Protein AF-A0A7S0R4G5-F1 (afdb_monomer_lite)

Radius of gyration: 51.02 Å; chains: 1; bounding box: 140×104×156 Å

Organism: NCBI:txid1034604

Sequence (387 aa):
MPRQHQTVKHPFAEDVFAQDERRAWLKAWETKRVERNAVLMERNMSEARWPRVTRPEVGDLLDKAGDLEDAGKLPEALRLYQKALCQEPEHLELRQYIDLLNRRVNAEAAVHKYAARQEELARQLAGEAPAASLQVAGLARDPAYPVRGRQKMGAAASPPPKLYAEELRRQVAEQAAAREAAKAREAELERKEVMYGQVLHAADRYRRQVGGGNDKLAMQRDMQERMEEVKRERMRKWELENAHDPLHVPQGPLLGMGEIDAKRAAADLRHRNAEWHRQQARIAAAAARPWDDVSQAGASYMPQDAASHMRANTPTARSPQARAPSQPPPYSPAAYQPADPFYSQPMPAAYRSSGAGGQPGYGRPGSAGPGYPYQQYSIQASPSQGV

Foldseek 3Di:
DDDDDDDDPDDDPVVVVVVVVVVVVVVVVVVVVVVVVVVVVVVVVVVVPPPPPPLPALVNLQVVLVVCVVVVVLVVSLVSLVVSCVVPVPPVVSVVVSVVSVVVVVVVVVVVVVVVVVVVVVCVVVVVDPVVVVVVVPPDDDPDDDPDDDDDPDPDPDPDVVVVVVVVVVVVVVVVVVVVVVVVVVVVVVVVVVVVVVVVVVVVVVCVVVVVPPCPPVVVVVVVVVVVVVVVVVVVVVVVVCVVPVPDDDPDDPPPPVNVVVVVVVVVVVVVVVVVVVVVVVVVVVVPPPPVVVVPPPDDDDDPDPPDDPDDDDDDDDDDPPPDPDDDDDPDPPDPDPDDDDDDDDDDDDDDDDDDDDDDDDDDDDDDDDDDDDDDPDDDDDDDDDD

Secondary structure (DSSP, 8-state):
-----------S-HHHHHHHHHHHHHHHHHHHHHHHHHHHHHHHHHHHHS----PPPHHHHHHHHHHHHHTT-HHHHHHHHHHHHHH-TT-HHHHHHHHHHHHHHHHHHHHHHHHHHHHHHHHHHTT---HHHHTTS-S---S-------------PPPPHHHHHHHHHHHHHHHHHHHHHHHHHHHHHHHHHHHHHHH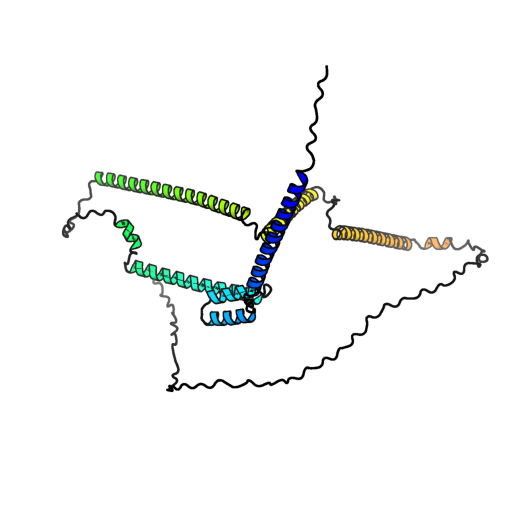HHHHHHHHHHH-TTSTHHHHHHHHHHHHHHHHHHHHHHHHHHHTT-TT-----TTS-HHHHHHHHHHHHHHHHHHHHHHHHHHHHHHHTS-GGGTTSSSSS------SS------------------PPPP------PPPP-----PPPP---------------------PPP-------PPP----

pLDDT: mean 71.93, std 20.63, range [34.81, 97.88]

Structure (mmCIF, N/CA/C/O backbone):
data_AF-A0A7S0R4G5-F1
#
_entry.id   AF-A0A7S0R4G5-F1
#
loop_
_atom_site.group_PDB
_atom_site.id
_atom_site.type_symbol
_atom_site.label_atom_id
_atom_site.label_alt_id
_atom_site.label_comp_id
_atom_site.label_asym_id
_atom_site.label_entity_id
_atom_site.label_seq_id
_atom_site.pdbx_PDB_ins_code
_atom_site.Cartn_x
_atom_site.Cartn_y
_atom_site.Cartn_z
_atom_site.occupancy
_atom_site.B_iso_or_equiv
_atom_site.auth_seq_id
_atom_site.auth_comp_id
_atom_site.auth_asym_id
_atom_site.auth_atom_id
_atom_site.pdbx_PDB_model_num
ATOM 1 N N . MET A 1 1 ? 79.865 54.264 -1.385 1.00 39.59 1 MET A N 1
ATOM 2 C CA . MET A 1 1 ? 80.497 53.035 -0.856 1.00 39.59 1 MET A CA 1
ATOM 3 C C . MET A 1 1 ? 79.451 51.923 -0.816 1.00 39.59 1 MET A C 1
ATOM 5 O O . MET A 1 1 ? 78.695 51.877 0.148 1.00 39.59 1 MET A O 1
ATOM 9 N N . PRO A 1 2 ? 79.307 51.088 -1.861 1.00 45.34 2 PRO A N 1
ATOM 10 C CA . PRO A 1 2 ? 78.358 49.980 -1.823 1.00 45.34 2 PRO A CA 1
ATOM 11 C C . PRO A 1 2 ? 78.961 48.806 -1.037 1.00 45.34 2 PRO A C 1
ATOM 13 O O . PRO A 1 2 ? 80.090 48.388 -1.292 1.00 45.34 2 PRO A O 1
ATOM 16 N N . ARG A 1 3 ? 78.211 48.302 -0.049 1.00 47.62 3 ARG A N 1
ATOM 17 C CA . ARG A 1 3 ? 78.560 47.111 0.737 1.00 47.62 3 ARG A CA 1
ATOM 18 C C . ARG A 1 3 ? 78.377 45.867 -0.129 1.00 47.62 3 ARG A C 1
ATOM 20 O O . ARG A 1 3 ? 77.288 45.613 -0.634 1.00 47.62 3 ARG A O 1
ATOM 27 N N . GLN A 1 4 ? 79.449 45.096 -0.278 1.00 52.34 4 GLN A N 1
ATOM 28 C CA . GLN A 1 4 ? 79.407 43.770 -0.879 1.00 52.34 4 GLN A CA 1
ATOM 29 C C . GLN A 1 4 ? 78.633 42.829 0.052 1.00 52.34 4 GLN A C 1
ATOM 31 O O . GLN A 1 4 ? 79.093 42.511 1.147 1.00 52.34 4 GLN A O 1
ATOM 36 N N . HIS A 1 5 ? 77.452 42.392 -0.378 1.00 48.44 5 HIS A N 1
ATOM 37 C CA . HIS A 1 5 ? 76.757 41.278 0.250 1.00 48.44 5 HIS A CA 1
ATOM 38 C C . HIS A 1 5 ? 77.400 39.978 -0.238 1.00 48.44 5 HIS A C 1
ATOM 40 O O . HIS A 1 5 ? 77.258 39.599 -1.399 1.00 48.44 5 HIS A O 1
ATOM 46 N N . GLN A 1 6 ? 78.138 39.312 0.650 1.00 55.06 6 GLN A N 1
ATOM 47 C CA . GLN A 1 6 ? 78.610 37.950 0.427 1.00 55.06 6 GLN A CA 1
ATOM 48 C C . GLN A 1 6 ? 77.402 37.009 0.428 1.00 55.06 6 GLN A C 1
ATOM 50 O O . GLN A 1 6 ? 76.811 36.726 1.468 1.00 55.06 6 GLN A O 1
ATOM 55 N N . THR A 1 7 ? 77.025 36.524 -0.751 1.00 56.75 7 THR A N 1
ATOM 56 C CA . THR A 1 7 ? 76.121 35.383 -0.899 1.00 56.75 7 THR A CA 1
ATOM 57 C C . THR A 1 7 ? 76.861 34.122 -0.465 1.00 56.75 7 THR A C 1
ATOM 59 O O . THR A 1 7 ? 77.684 33.588 -1.213 1.00 56.75 7 THR A O 1
ATOM 62 N N . VAL A 1 8 ? 76.582 33.656 0.751 1.00 55.88 8 VAL A N 1
ATOM 63 C CA . VAL A 1 8 ? 77.004 32.337 1.228 1.00 55.88 8 VAL A CA 1
ATOM 64 C C . VAL A 1 8 ? 76.245 31.295 0.407 1.00 55.88 8 VAL A C 1
ATOM 66 O O . VAL A 1 8 ? 75.043 31.104 0.571 1.00 55.88 8 VAL A O 1
ATOM 69 N N . LYS A 1 9 ? 76.940 30.652 -0.536 1.00 53.34 9 LYS A N 1
ATOM 70 C CA . LYS A 1 9 ? 76.429 29.476 -1.244 1.00 53.34 9 LYS A CA 1
ATOM 71 C C . LYS A 1 9 ? 76.410 28.314 -0.253 1.00 53.34 9 LYS A C 1
ATOM 73 O O . LYS A 1 9 ? 77.452 27.714 -0.004 1.00 53.34 9 LYS A O 1
ATOM 78 N N . HIS A 1 10 ? 75.247 28.006 0.311 1.00 51.56 10 HIS A N 1
ATOM 79 C CA . HIS A 1 10 ? 75.047 26.730 0.990 1.00 51.56 10 HIS A CA 1
ATOM 80 C C . HIS A 1 10 ? 75.071 25.604 -0.062 1.00 51.56 10 HIS A C 1
ATOM 82 O O . HIS A 1 10 ? 74.321 25.671 -1.039 1.00 51.56 10 HIS A O 1
ATOM 88 N N . PRO A 1 11 ? 75.959 24.605 0.062 1.00 57.78 11 PRO A N 1
ATOM 89 C CA . PRO A 1 11 ? 76.070 23.535 -0.918 1.00 57.78 11 PRO A CA 1
ATOM 90 C C . PRO A 1 11 ? 74.996 22.470 -0.661 1.00 57.78 11 PRO A C 1
ATOM 92 O O . PRO A 1 11 ? 75.014 21.847 0.390 1.00 57.78 11 PRO A O 1
ATOM 95 N N . PHE A 1 12 ? 74.077 22.287 -1.618 1.00 53.47 12 PHE A N 1
ATOM 96 C CA . PHE A 1 12 ? 73.524 21.028 -2.171 1.00 53.47 12 PHE A CA 1
ATOM 97 C C . PHE A 1 12 ? 73.224 19.786 -1.286 1.00 53.47 12 PHE A C 1
ATOM 99 O O . PHE A 1 12 ? 72.906 18.731 -1.832 1.00 53.47 12 PHE A O 1
ATOM 106 N N . ALA A 1 13 ? 73.276 19.856 0.042 1.00 53.50 13 ALA A N 1
ATOM 107 C CA . ALA A 1 13 ? 73.080 18.704 0.927 1.00 53.50 13 ALA A CA 1
ATOM 108 C C . ALA A 1 13 ? 71.609 18.466 1.326 1.00 53.50 13 ALA A C 1
ATOM 110 O O . ALA A 1 13 ? 71.282 17.393 1.826 1.00 53.50 13 ALA A O 1
ATOM 111 N N . GLU A 1 14 ? 70.712 19.425 1.078 1.00 53.66 14 GLU A N 1
ATOM 112 C CA . GLU A 1 14 ? 69.297 19.327 1.474 1.00 53.66 14 GLU A CA 1
ATOM 113 C C . GLU A 1 14 ? 68.430 18.515 0.487 1.00 53.66 14 GLU A C 1
ATOM 115 O O . GLU A 1 14 ? 67.376 18.014 0.868 1.00 53.66 14 GLU A O 1
ATOM 120 N N . ASP A 1 15 ? 68.889 18.278 -0.749 1.00 59.28 15 ASP A N 1
ATOM 121 C CA . ASP A 1 15 ? 68.083 17.592 -1.776 1.00 59.28 15 ASP A CA 1
ATOM 122 C C . ASP A 1 15 ? 68.139 16.053 -1.711 1.00 59.28 15 ASP A C 1
ATOM 124 O O . ASP A 1 15 ? 67.212 15.377 -2.159 1.00 59.28 15 ASP A O 1
ATOM 128 N N . VAL A 1 16 ? 69.202 15.462 -1.153 1.00 60.00 16 VAL A N 1
ATOM 129 C CA . VAL A 1 16 ? 69.342 13.991 -1.097 1.00 60.00 16 VAL A CA 1
ATOM 130 C C . VAL A 1 16 ? 68.495 13.399 0.034 1.00 60.00 16 VAL A C 1
ATOM 132 O O . VAL A 1 16 ? 67.810 12.398 -0.178 1.00 60.00 16 VAL A O 1
ATOM 135 N N . PHE A 1 17 ? 68.444 14.063 1.194 1.00 56.88 17 PHE A N 1
ATOM 136 C CA . PHE A 1 17 ? 67.560 13.671 2.301 1.00 56.88 17 PHE A CA 1
ATOM 137 C C . PHE A 1 17 ? 66.079 13.755 1.895 1.00 56.88 17 PHE A C 1
ATOM 139 O O . PHE A 1 17 ? 65.303 12.839 2.170 1.00 56.88 17 PHE A O 1
ATOM 146 N N . ALA A 1 18 ? 65.711 14.779 1.117 1.00 73.62 18 ALA A N 1
ATOM 147 C CA . ALA A 1 18 ? 64.369 14.918 0.560 1.00 73.62 18 ALA A CA 1
ATOM 148 C C . ALA A 1 18 ? 64.003 13.795 -0.437 1.00 73.62 18 ALA A C 1
ATOM 150 O O . ALA A 1 18 ? 62.832 13.421 -0.556 1.00 73.62 18 ALA A O 1
ATOM 151 N N . GLN A 1 19 ? 64.978 13.213 -1.150 1.00 77.69 19 GLN A N 1
ATOM 152 C CA . GLN A 1 19 ? 64.726 12.094 -2.066 1.00 77.69 19 GLN A CA 1
ATOM 153 C C . GLN A 1 19 ? 64.473 10.773 -1.338 1.00 77.69 19 GLN A C 1
ATOM 155 O O . GLN A 1 19 ? 63.575 10.025 -1.744 1.00 77.69 19 GLN A O 1
ATOM 160 N N . ASP A 1 20 ? 65.217 10.483 -0.273 1.00 85.38 20 ASP A N 1
ATOM 161 C CA . ASP A 1 20 ? 65.033 9.245 0.488 1.00 85.38 20 ASP A CA 1
ATOM 162 C C . ASP A 1 20 ? 63.732 9.267 1.300 1.00 85.38 20 ASP A C 1
ATOM 164 O O . ASP A 1 20 ? 62.991 8.278 1.293 1.00 85.38 20 ASP A O 1
ATOM 168 N N . GLU A 1 21 ? 63.363 10.415 1.871 1.00 84.81 21 GLU A N 1
ATOM 169 C CA . GLU A 1 21 ? 62.054 10.606 2.508 1.00 84.81 21 GLU A CA 1
ATOM 170 C C . GLU A 1 21 ? 60.902 10.457 1.505 1.00 84.81 21 GLU A C 1
ATOM 172 O O . GLU A 1 21 ? 59.911 9.773 1.780 1.00 84.81 21 GLU A O 1
ATOM 177 N N . ARG A 1 22 ? 61.048 11.001 0.289 1.00 80.25 22 ARG A N 1
ATOM 178 C CA . ARG A 1 22 ? 60.052 10.836 -0.781 1.00 80.25 22 ARG A CA 1
ATOM 179 C C . ARG A 1 22 ? 59.913 9.378 -1.222 1.00 80.25 22 ARG A C 1
ATOM 181 O O . ARG A 1 22 ? 58.795 8.917 -1.465 1.00 80.25 22 ARG A O 1
ATOM 188 N N . ARG A 1 23 ? 61.018 8.632 -1.314 1.00 89.50 23 ARG A N 1
ATOM 189 C CA . ARG A 1 23 ? 61.003 7.190 -1.626 1.00 89.50 23 ARG A CA 1
ATOM 190 C C . ARG A 1 23 ? 60.350 6.379 -0.510 1.00 89.50 23 ARG A C 1
ATOM 192 O O . ARG A 1 23 ? 59.563 5.480 -0.807 1.00 89.50 23 ARG A O 1
ATOM 199 N N . ALA A 1 24 ? 60.641 6.701 0.749 1.00 90.69 24 ALA A N 1
ATOM 200 C CA . ALA A 1 24 ? 60.011 6.065 1.902 1.00 90.69 24 ALA A CA 1
ATOM 201 C C . ALA A 1 24 ? 58.497 6.325 1.924 1.00 90.69 24 ALA A C 1
ATOM 203 O O . ALA A 1 24 ? 57.710 5.394 2.107 1.00 90.69 24 ALA A O 1
ATOM 204 N N . TRP A 1 25 ? 58.083 7.562 1.640 1.00 88.88 25 TRP A N 1
ATOM 205 C CA . TRP A 1 25 ? 56.675 7.938 1.548 1.00 88.88 25 TRP A CA 1
ATOM 206 C C . TRP A 1 25 ? 55.940 7.199 0.421 1.00 88.88 25 TRP A C 1
ATOM 208 O O . TRP A 1 25 ? 54.861 6.653 0.653 1.00 88.88 25 TRP A O 1
ATOM 218 N N . LEU A 1 26 ? 56.534 7.110 -0.777 1.00 89.75 26 LEU A N 1
ATOM 219 C CA . LEU A 1 26 ? 55.944 6.379 -1.907 1.00 89.75 26 LEU A CA 1
ATOM 220 C C . LEU A 1 26 ? 55.773 4.887 -1.600 1.00 89.75 26 LEU A C 1
ATOM 222 O O . LEU A 1 26 ? 54.699 4.341 -1.848 1.00 89.75 26 LEU A O 1
ATOM 226 N N . LYS A 1 27 ? 56.781 4.249 -0.991 1.00 95.81 27 LYS A N 1
ATOM 227 C CA . LYS A 1 27 ? 56.676 2.850 -0.551 1.00 95.81 27 LYS A CA 1
ATOM 228 C C . LYS A 1 27 ? 55.558 2.665 0.472 1.00 95.81 27 LYS A C 1
ATOM 230 O O . LYS A 1 27 ? 54.732 1.774 0.313 1.00 95.81 27 LYS A O 1
ATOM 235 N N . ALA A 1 28 ? 55.483 3.526 1.488 1.00 90.38 28 ALA A N 1
ATOM 236 C CA . ALA A 1 28 ? 54.430 3.454 2.501 1.00 90.38 28 ALA A CA 1
ATOM 237 C C . ALA A 1 28 ? 53.025 3.650 1.899 1.00 90.38 28 ALA A C 1
ATOM 239 O O . ALA A 1 28 ? 52.066 2.996 2.316 1.00 90.38 28 ALA A O 1
ATOM 240 N N . TRP A 1 29 ? 52.897 4.533 0.907 1.00 92.00 29 TRP A N 1
ATOM 241 C CA . TRP A 1 29 ? 51.646 4.749 0.189 1.00 92.00 29 TRP A CA 1
ATOM 242 C C . TRP A 1 29 ? 51.247 3.539 -0.667 1.00 92.00 29 TRP A C 1
ATOM 244 O O . TRP A 1 29 ? 50.086 3.125 -0.629 1.00 92.00 29 TRP A O 1
ATOM 254 N N . GLU A 1 30 ? 52.191 2.931 -1.390 1.00 94.00 30 GLU A N 1
ATOM 255 C CA . GLU A 1 30 ? 51.942 1.715 -2.173 1.00 94.00 30 GLU A CA 1
ATOM 256 C C . GLU A 1 30 ? 51.531 0.539 -1.288 1.00 94.00 30 GLU A C 1
ATOM 258 O O . GLU A 1 30 ? 50.543 -0.126 -1.608 1.00 94.00 30 GLU A O 1
ATOM 263 N N . THR A 1 31 ? 52.197 0.335 -0.147 1.00 95.19 31 THR A N 1
ATOM 264 C CA . THR A 1 31 ? 51.823 -0.703 0.825 1.00 95.19 31 THR A CA 1
ATOM 265 C C . THR A 1 31 ? 50.387 -0.510 1.307 1.00 95.19 31 THR A C 1
ATOM 267 O O . THR A 1 31 ? 49.572 -1.422 1.174 1.00 95.19 31 THR A O 1
ATOM 270 N N . LYS A 1 32 ? 50.019 0.705 1.742 1.00 92.12 32 LYS A N 1
ATOM 271 C CA . LYS A 1 32 ? 48.637 1.015 2.156 1.00 92.12 32 LYS A CA 1
ATOM 272 C C . LYS A 1 32 ? 47.622 0.805 1.032 1.00 92.12 32 LYS A C 1
ATOM 274 O O . LYS A 1 32 ? 46.501 0.358 1.275 1.00 92.12 32 LYS A O 1
ATOM 279 N N . ARG A 1 33 ? 47.984 1.137 -0.212 1.00 94.81 33 ARG A N 1
ATOM 280 C CA . ARG A 1 33 ? 47.117 0.924 -1.379 1.00 94.81 33 ARG A CA 1
ATOM 281 C C . ARG A 1 33 ? 46.880 -0.567 -1.628 1.00 94.81 33 ARG A C 1
ATOM 283 O O . ARG A 1 33 ? 45.746 -0.948 -1.912 1.00 94.81 33 ARG A O 1
ATOM 290 N N . VAL A 1 34 ? 47.926 -1.388 -1.527 1.00 95.06 34 VAL A N 1
ATOM 291 C CA . VAL A 1 34 ? 47.848 -2.847 -1.696 1.00 95.06 34 VAL A CA 1
ATOM 292 C C . VAL A 1 34 ? 47.047 -3.485 -0.563 1.00 95.06 34 VAL A C 1
ATOM 294 O O . VAL A 1 34 ? 46.144 -4.261 -0.853 1.00 95.06 34 VAL A O 1
ATOM 297 N N . GLU A 1 35 ? 47.285 -3.102 0.692 1.00 93.81 35 GLU A N 1
ATOM 298 C CA . GLU A 1 35 ? 46.510 -3.574 1.850 1.00 93.81 35 GLU A CA 1
ATOM 299 C C . GLU A 1 35 ? 45.020 -3.257 1.701 1.00 93.81 35 GLU A C 1
ATOM 301 O O . GLU A 1 35 ? 44.171 -4.133 1.855 1.00 93.81 35 GLU A O 1
ATOM 306 N N . ARG A 1 36 ? 44.682 -2.023 1.306 1.00 91.31 36 ARG A N 1
ATOM 307 C CA . ARG A 1 36 ? 43.288 -1.639 1.046 1.00 91.31 36 ARG A CA 1
ATOM 308 C C . ARG A 1 36 ? 42.658 -2.488 -0.060 1.00 91.31 36 ARG A C 1
ATOM 310 O O . ARG A 1 36 ? 41.501 -2.882 0.057 1.00 91.31 36 ARG A O 1
ATOM 317 N N . ASN A 1 37 ? 43.402 -2.769 -1.129 1.00 93.19 37 ASN A N 1
ATOM 318 C CA . ASN A 1 37 ? 42.919 -3.626 -2.210 1.00 93.19 37 ASN A CA 1
ATOM 319 C C . ASN A 1 37 ? 42.763 -5.087 -1.761 1.00 93.19 37 ASN A C 1
ATOM 321 O O . ASN A 1 37 ? 41.805 -5.735 -2.173 1.00 93.19 37 ASN A O 1
ATOM 325 N N . ALA A 1 38 ? 43.651 -5.588 -0.899 1.00 94.88 38 ALA A N 1
ATOM 326 C CA . ALA A 1 38 ? 43.558 -6.930 -0.331 1.00 94.88 38 ALA A CA 1
ATOM 327 C C . ALA A 1 38 ? 42.304 -7.081 0.543 1.00 94.88 38 ALA A C 1
ATOM 329 O O . ALA A 1 38 ? 41.547 -8.028 0.350 1.00 94.88 38 ALA A O 1
ATOM 330 N N . VAL A 1 39 ? 42.013 -6.098 1.403 1.00 93.56 39 VAL A N 1
ATOM 331 C CA . VAL A 1 39 ? 40.780 -6.068 2.214 1.00 93.56 39 VAL A CA 1
ATOM 332 C C . VAL A 1 39 ? 39.530 -6.033 1.329 1.00 93.56 39 VAL A C 1
ATOM 334 O O . VAL A 1 39 ? 38.551 -6.725 1.604 1.00 93.56 39 VAL A O 1
ATOM 337 N N . LEU A 1 40 ? 39.549 -5.263 0.237 1.00 90.25 40 LEU A N 1
ATOM 338 C CA . LEU A 1 40 ? 38.443 -5.247 -0.727 1.00 90.25 40 LEU A CA 1
ATOM 339 C C . LEU A 1 40 ? 38.277 -6.592 -1.443 1.00 90.25 40 LEU A C 1
ATOM 341 O O . LEU A 1 40 ? 37.149 -7.037 -1.638 1.00 90.25 40 LEU A O 1
ATOM 345 N N . MET A 1 41 ? 39.371 -7.257 -1.816 1.00 88.44 41 MET A N 1
ATOM 346 C CA . MET A 1 41 ? 39.308 -8.594 -2.411 1.00 88.44 41 MET A CA 1
ATOM 347 C C . MET A 1 41 ? 38.793 -9.635 -1.419 1.00 88.44 41 MET A C 1
ATOM 349 O O . MET A 1 41 ? 37.945 -10.438 -1.790 1.00 88.44 41 MET A O 1
ATOM 353 N N . GLU A 1 42 ? 39.239 -9.609 -0.165 1.00 89.75 42 GLU A N 1
ATOM 354 C CA . GLU A 1 42 ? 38.751 -10.512 0.880 1.00 89.75 42 GLU A CA 1
ATOM 355 C C . GLU A 1 42 ? 37.261 -10.290 1.162 1.00 89.75 42 GLU A C 1
ATOM 357 O O . GLU A 1 42 ? 36.490 -11.248 1.258 1.00 89.75 42 GLU A O 1
ATOM 362 N N . ARG A 1 43 ? 36.815 -9.030 1.190 1.00 85.50 43 ARG A N 1
ATOM 363 C CA . ARG A 1 43 ? 35.391 -8.689 1.258 1.00 85.50 43 ARG A CA 1
ATOM 364 C C . ARG A 1 43 ? 34.618 -9.217 0.048 1.00 85.50 43 ARG A C 1
ATOM 366 O O . ARG A 1 43 ? 33.586 -9.847 0.225 1.00 85.50 43 ARG A O 1
ATOM 373 N N . ASN A 1 44 ? 35.127 -9.039 -1.167 1.00 79.75 44 ASN A N 1
ATOM 374 C CA . ASN A 1 44 ? 34.465 -9.548 -2.371 1.00 79.75 44 ASN A CA 1
ATOM 375 C C . ASN A 1 44 ? 34.422 -11.084 -2.402 1.00 79.75 44 ASN A C 1
ATOM 377 O O . ASN A 1 44 ? 33.425 -11.666 -2.819 1.00 79.75 44 ASN A O 1
ATOM 381 N N . MET A 1 45 ? 35.483 -11.757 -1.948 1.00 79.50 45 MET A N 1
ATOM 382 C CA . MET A 1 45 ? 35.532 -13.218 -1.873 1.00 79.50 45 MET A CA 1
ATOM 383 C C . MET A 1 45 ? 34.626 -13.762 -0.768 1.00 79.50 45 MET A C 1
ATOM 385 O O . MET A 1 45 ? 33.979 -14.785 -0.969 1.00 79.50 45 MET A O 1
ATOM 389 N N . SER A 1 46 ? 34.536 -13.082 0.376 1.00 80.44 46 SER A N 1
ATOM 390 C CA . SER A 1 46 ? 33.588 -13.440 1.437 1.00 80.44 46 SER A CA 1
ATOM 391 C C . SER A 1 46 ? 32.142 -13.164 1.022 1.00 80.44 46 SER A C 1
ATOM 393 O O . SER A 1 46 ? 31.294 -14.016 1.266 1.00 80.44 46 SER A O 1
ATOM 395 N N . GLU A 1 47 ? 31.866 -12.067 0.307 1.00 71.31 47 GLU A N 1
ATOM 396 C CA . GLU A 1 47 ? 30.568 -11.783 -0.325 1.00 71.31 47 GLU A CA 1
ATOM 397 C C . GLU A 1 47 ? 30.206 -12.845 -1.386 1.00 71.31 47 GLU A C 1
ATOM 399 O O . GLU A 1 47 ? 29.063 -13.297 -1.445 1.00 71.31 47 GLU A O 1
ATOM 404 N N . ALA A 1 48 ? 31.183 -13.339 -2.152 1.00 69.31 48 ALA A N 1
ATOM 405 C CA . ALA A 1 48 ? 30.999 -14.442 -3.101 1.00 69.31 48 ALA A CA 1
ATOM 406 C C . ALA A 1 48 ? 30.840 -15.823 -2.434 1.00 69.31 48 ALA A C 1
ATOM 408 O O . ALA A 1 48 ? 30.313 -16.743 -3.061 1.00 69.31 48 ALA A O 1
ATOM 409 N N . ARG A 1 49 ? 31.298 -15.976 -1.182 1.00 70.00 49 ARG A N 1
ATOM 410 C CA . ARG A 1 49 ? 31.188 -17.208 -0.382 1.00 70.00 49 ARG A CA 1
ATOM 411 C C . ARG A 1 49 ? 29.832 -17.351 0.304 1.00 70.00 49 ARG A C 1
ATOM 413 O O . ARG A 1 49 ? 29.517 -18.448 0.765 1.00 70.00 49 ARG A O 1
ATOM 420 N N . TRP A 1 50 ? 29.014 -16.297 0.360 1.00 55.19 50 TRP A N 1
ATOM 421 C CA . TRP A 1 50 ? 27.611 -16.493 0.705 1.00 55.19 50 TRP A CA 1
ATOM 422 C C . TRP A 1 50 ? 27.035 -17.435 -0.345 1.00 55.19 50 TRP A C 1
ATOM 424 O O . TRP A 1 50 ? 27.196 -17.149 -1.537 1.00 55.19 50 TRP A O 1
ATOM 434 N N . PRO A 1 51 ? 26.419 -18.566 0.058 1.00 58.97 51 PRO A N 1
ATOM 435 C CA . PRO A 1 51 ? 25.710 -19.398 -0.897 1.00 58.97 51 PRO A CA 1
ATOM 436 C C . PRO A 1 51 ? 24.810 -18.434 -1.642 1.00 58.97 51 PRO A C 1
ATOM 438 O O . PRO A 1 51 ? 24.059 -17.699 -0.994 1.00 58.97 51 PRO A O 1
ATOM 441 N N . ARG A 1 52 ? 24.987 -18.328 -2.967 1.00 57.91 52 ARG A N 1
ATOM 442 C CA . ARG A 1 52 ? 24.101 -17.511 -3.790 1.00 57.91 52 ARG A CA 1
ATOM 443 C C . ARG A 1 52 ? 22.729 -18.006 -3.409 1.00 57.91 52 ARG A C 1
ATOM 445 O O . ARG A 1 52 ? 22.417 -19.150 -3.719 1.00 57.91 52 ARG A O 1
ATOM 452 N N . VAL A 1 53 ? 22.004 -17.211 -2.626 1.00 59.97 53 VAL A N 1
ATOM 453 C CA . VAL A 1 53 ? 20.660 -17.550 -2.198 1.00 59.97 53 VAL A CA 1
ATOM 454 C C . VAL A 1 53 ? 19.945 -17.658 -3.521 1.00 59.97 53 VAL A C 1
ATOM 456 O O . VAL A 1 53 ? 19.729 -16.637 -4.182 1.00 59.97 53 VAL A O 1
ATOM 459 N N . THR A 1 54 ? 19.760 -18.893 -3.986 1.00 66.81 54 THR A N 1
ATOM 460 C CA . THR A 1 54 ? 19.073 -19.167 -5.229 1.00 66.81 54 THR A CA 1
ATOM 461 C C . THR A 1 54 ? 17.730 -18.535 -4.993 1.00 66.81 54 THR A C 1
ATOM 463 O O . THR A 1 54 ? 17.020 -18.886 -4.047 1.00 66.81 54 THR A O 1
ATOM 466 N N . ARG A 1 55 ? 17.475 -17.446 -5.725 1.00 70.19 55 ARG A N 1
ATOM 467 C CA . ARG A 1 55 ? 16.184 -16.789 -5.628 1.00 70.19 55 ARG A CA 1
ATOM 468 C C . ARG A 1 55 ? 15.190 -17.901 -5.938 1.00 70.19 55 ARG A C 1
ATOM 470 O O . ARG A 1 55 ? 15.376 -18.533 -6.977 1.00 70.19 55 ARG A O 1
ATOM 477 N N . PRO A 1 56 ? 14.260 -18.211 -5.018 1.00 79.75 56 PRO A N 1
ATOM 478 C CA . PRO A 1 56 ? 13.276 -19.243 -5.287 1.00 79.75 56 PRO A CA 1
ATOM 479 C C . PRO A 1 56 ? 12.617 -18.881 -6.609 1.00 79.75 56 PRO A C 1
ATOM 481 O O . PRO A 1 56 ? 12.308 -17.697 -6.826 1.00 79.75 56 PRO A O 1
ATOM 484 N N . GLU A 1 57 ? 12.510 -19.871 -7.489 1.00 89.94 57 GLU A N 1
ATOM 485 C CA . GLU A 1 57 ? 11.896 -19.659 -8.789 1.00 89.94 57 GLU A CA 1
ATOM 486 C C . GLU A 1 57 ? 10.447 -19.215 -8.587 1.00 89.94 57 GLU A C 1
ATOM 488 O O . GLU A 1 57 ? 9.842 -19.434 -7.531 1.00 89.94 57 GLU A O 1
ATOM 493 N N . VAL A 1 58 ? 9.884 -18.548 -9.590 1.00 90.94 58 VAL A N 1
ATOM 494 C CA . VAL A 1 58 ? 8.503 -18.062 -9.516 1.00 90.94 58 VAL A CA 1
ATOM 495 C C . VAL A 1 58 ? 7.542 -19.217 -9.229 1.00 90.94 58 VAL A C 1
ATOM 497 O O . VAL A 1 58 ? 6.676 -19.062 -8.373 1.00 90.94 58 VAL A O 1
ATOM 500 N N . GLY A 1 59 ? 7.769 -20.392 -9.829 1.00 91.88 59 GLY A N 1
ATOM 501 C CA . GLY A 1 59 ? 7.016 -21.617 -9.535 1.00 91.88 59 GLY A CA 1
ATOM 502 C C . GLY A 1 59 ? 7.025 -21.985 -8.047 1.00 91.88 59 GLY A C 1
ATOM 503 O O . GLY A 1 59 ? 5.965 -22.057 -7.434 1.00 91.88 59 GLY A O 1
ATOM 504 N N . ASP A 1 60 ? 8.207 -22.074 -7.424 1.00 93.56 60 ASP A N 1
ATOM 505 C CA . ASP A 1 60 ? 8.340 -22.387 -5.990 1.00 93.56 60 ASP A CA 1
ATOM 506 C C . ASP A 1 60 ? 7.606 -21.384 -5.085 1.00 93.56 60 ASP A C 1
ATOM 508 O O . ASP A 1 60 ? 7.179 -21.719 -3.975 1.00 93.56 60 ASP A O 1
ATOM 512 N N . LEU A 1 61 ? 7.541 -20.115 -5.503 1.00 94.25 61 LEU A N 1
ATOM 513 C CA . LEU A 1 61 ? 6.832 -19.069 -4.768 1.00 94.25 61 LEU A CA 1
ATOM 514 C C . LEU A 1 61 ? 5.318 -19.211 -4.901 1.00 94.25 61 LEU A C 1
ATOM 516 O O . LEU A 1 61 ? 4.623 -18.981 -3.911 1.00 94.25 61 LEU A O 1
ATOM 520 N N . LEU A 1 62 ? 4.829 -19.562 -6.091 1.00 95.44 62 LEU A N 1
ATOM 521 C CA . LEU A 1 62 ? 3.407 -19.759 -6.361 1.00 95.44 62 LEU A CA 1
ATOM 522 C C . LEU A 1 62 ? 2.878 -21.012 -5.658 1.00 95.44 62 LEU A C 1
ATOM 524 O O . LEU A 1 62 ? 1.857 -20.915 -4.982 1.00 95.44 62 LEU A O 1
ATOM 528 N N . ASP A 1 63 ? 3.609 -22.128 -5.707 1.00 96.50 63 ASP A N 1
ATOM 529 C CA . ASP A 1 63 ? 3.216 -23.374 -5.034 1.00 96.50 63 ASP A CA 1
ATOM 530 C C . ASP A 1 63 ? 3.082 -23.163 -3.518 1.00 96.50 63 ASP A C 1
ATOM 532 O O . ASP A 1 63 ? 2.047 -23.448 -2.917 1.00 96.50 63 ASP A O 1
ATOM 536 N N . LYS A 1 64 ? 4.087 -22.528 -2.898 1.00 96.62 64 LYS A N 1
ATOM 537 C CA . LYS A 1 64 ? 4.044 -22.190 -1.464 1.00 96.62 64 LYS A CA 1
ATOM 538 C C . LYS A 1 64 ? 2.949 -21.185 -1.122 1.00 96.62 64 LYS A C 1
ATOM 540 O O . LYS A 1 64 ? 2.448 -21.188 0.001 1.00 96.62 64 LYS A O 1
ATOM 545 N N . ALA A 1 65 ? 2.627 -20.270 -2.035 1.00 96.31 65 ALA A N 1
ATOM 546 C CA . ALA A 1 65 ? 1.539 -19.325 -1.827 1.00 96.31 65 ALA A CA 1
ATOM 547 C C . ALA A 1 65 ? 0.179 -20.035 -1.852 1.00 96.31 65 ALA A C 1
ATOM 549 O O . ALA A 1 65 ? -0.657 -19.722 -1.005 1.00 96.31 65 ALA A O 1
ATOM 550 N N . GLY A 1 66 ? 0.004 -21.018 -2.742 1.00 96.38 66 GLY A N 1
ATOM 551 C CA . GLY A 1 66 ? -1.159 -21.905 -2.783 1.00 96.38 66 GLY A CA 1
ATOM 552 C C . GLY A 1 66 ? -1.327 -22.698 -1.486 1.00 96.38 66 GLY A C 1
ATOM 553 O O . GLY A 1 66 ? -2.374 -22.601 -0.852 1.00 96.38 66 GLY A O 1
ATOM 554 N N . ASP A 1 67 ? -0.265 -23.355 -1.007 1.00 97.88 67 ASP A N 1
ATOM 555 C CA . ASP A 1 67 ? -0.292 -24.102 0.263 1.00 97.88 67 ASP A CA 1
ATOM 556 C C . ASP A 1 67 ? -0.707 -23.221 1.460 1.00 97.88 67 ASP A C 1
ATOM 558 O O . ASP A 1 67 ? -1.427 -23.651 2.366 1.00 97.88 67 ASP A O 1
ATOM 562 N N . LEU A 1 68 ? -0.240 -21.966 1.493 1.00 97.31 68 LEU A N 1
ATOM 563 C CA . LEU A 1 68 ? -0.596 -21.010 2.546 1.00 97.31 68 LEU A CA 1
ATOM 564 C C . LEU A 1 68 ? -2.034 -20.508 2.420 1.00 97.31 68 LEU A C 1
ATOM 566 O O . LEU A 1 68 ? -2.669 -20.239 3.442 1.00 97.31 68 LEU A O 1
ATOM 570 N N . GLU A 1 69 ? -2.535 -20.360 1.198 1.00 96.50 69 GLU A N 1
ATOM 571 C CA . GLU A 1 69 ? -3.927 -20.007 0.948 1.00 96.50 69 GLU A CA 1
ATOM 572 C C . GLU A 1 69 ? -4.869 -21.131 1.391 1.00 96.50 69 GLU A C 1
ATOM 574 O O . GLU A 1 69 ? -5.811 -20.859 2.140 1.00 96.50 69 GLU A O 1
ATOM 579 N N . ASP A 1 70 ? -4.549 -22.381 1.054 1.00 97.06 70 ASP A N 1
ATOM 580 C CA . ASP A 1 70 ? -5.292 -23.566 1.496 1.00 97.06 70 ASP A CA 1
ATOM 581 C C . ASP A 1 70 ? -5.259 -23.729 3.025 1.00 97.06 70 ASP A C 1
ATOM 583 O O . ASP A 1 70 ? -6.235 -24.158 3.644 1.00 97.06 70 ASP A O 1
ATOM 587 N N . ALA A 1 71 ? -4.163 -23.313 3.667 1.00 96.81 71 ALA A N 1
ATOM 588 C CA . ALA A 1 71 ? -4.042 -23.265 5.124 1.00 96.81 71 ALA A CA 1
ATOM 589 C C . ALA A 1 71 ? -4.776 -22.074 5.784 1.00 96.81 71 ALA A C 1
ATOM 591 O O . ALA A 1 71 ? -4.718 -21.931 7.010 1.00 96.81 71 ALA A O 1
ATOM 592 N N . GLY A 1 72 ? -5.424 -21.193 5.012 1.00 95.62 72 GLY A N 1
ATOM 593 C CA . GLY A 1 72 ? -6.121 -20.001 5.511 1.00 95.62 72 GLY A CA 1
ATOM 594 C C . GLY A 1 72 ? -5.197 -18.854 5.942 1.00 95.62 72 GLY A C 1
ATOM 595 O O . GLY A 1 72 ? -5.638 -17.891 6.569 1.00 95.62 72 GLY A O 1
ATOM 596 N N . LYS A 1 73 ? -3.902 -18.912 5.615 1.00 96.75 73 LYS A N 1
ATOM 597 C CA . LYS A 1 73 ? -2.907 -17.879 5.952 1.00 96.75 73 LYS A CA 1
ATOM 598 C C . LYS A 1 73 ? -2.794 -16.836 4.840 1.00 96.75 73 LYS A C 1
ATOM 600 O O . LYS A 1 73 ? -1.706 -16.549 4.329 1.00 96.75 73 LYS A O 1
ATOM 605 N N . LEU A 1 74 ? -3.925 -16.221 4.493 1.00 96.00 74 LEU A N 1
ATOM 606 C CA . LEU A 1 74 ? -4.034 -15.280 3.372 1.00 96.00 74 LEU A CA 1
ATOM 607 C C . LEU A 1 74 ? -3.006 -14.122 3.389 1.00 96.00 74 LEU A C 1
ATOM 609 O O . LEU A 1 74 ? -2.471 -13.801 2.326 1.00 96.00 74 LEU A O 1
ATOM 613 N N . PRO A 1 75 ? -2.647 -13.501 4.537 1.00 95.12 75 PRO A N 1
ATOM 614 C CA . PRO A 1 75 ? -1.651 -12.424 4.556 1.00 95.12 75 PRO A CA 1
ATOM 615 C C . PRO A 1 75 ? -0.235 -12.885 4.189 1.00 95.12 75 PRO A C 1
ATOM 617 O O . PRO A 1 75 ? 0.548 -12.110 3.635 1.00 95.12 75 PRO A O 1
ATOM 620 N N . GLU A 1 76 ? 0.119 -14.130 4.516 1.00 95.75 76 GLU A N 1
ATOM 621 C CA . GLU A 1 76 ? 1.423 -14.710 4.189 1.00 95.75 76 GLU A CA 1
ATOM 622 C C . GLU A 1 76 ? 1.469 -15.128 2.717 1.00 95.75 76 GLU A C 1
ATOM 624 O O . GLU A 1 76 ? 2.435 -14.791 2.026 1.00 95.75 76 GLU A O 1
ATOM 629 N N . ALA A 1 77 ? 0.390 -15.747 2.220 1.00 97.19 77 ALA A N 1
ATOM 630 C CA . ALA A 1 77 ? 0.211 -16.074 0.805 1.00 97.19 77 ALA A CA 1
ATOM 631 C C . ALA A 1 77 ? 0.325 -14.822 -0.083 1.00 97.19 77 ALA A C 1
ATOM 633 O O . ALA A 1 77 ? 1.110 -14.793 -1.032 1.00 97.19 77 ALA A O 1
ATOM 634 N N . LEU A 1 78 ? -0.353 -13.728 0.290 1.00 96.69 78 LEU A N 1
ATOM 635 C CA . LEU A 1 78 ? -0.291 -12.446 -0.422 1.00 96.69 78 LEU A CA 1
ATOM 636 C C . LEU A 1 78 ? 1.147 -11.928 -0.584 1.00 96.69 78 LEU A C 1
ATOM 638 O O . LEU A 1 78 ? 1.514 -11.424 -1.647 1.00 96.69 78 LEU A O 1
ATOM 642 N N . ARG A 1 79 ? 1.986 -12.059 0.452 1.00 96.12 79 ARG A N 1
ATOM 643 C CA . ARG A 1 79 ? 3.393 -11.629 0.394 1.00 96.12 79 ARG A CA 1
ATOM 644 C C . ARG A 1 79 ? 4.211 -12.476 -0.578 1.00 96.12 79 ARG A C 1
ATOM 646 O O . ARG A 1 79 ? 5.132 -11.942 -1.196 1.00 96.12 79 ARG A O 1
ATOM 653 N N . LEU A 1 80 ? 3.917 -13.771 -0.699 1.00 96.56 80 LEU A N 1
ATOM 654 C CA . LEU A 1 80 ? 4.583 -14.644 -1.667 1.00 96.56 80 LEU A CA 1
ATOM 655 C C . LEU A 1 80 ? 4.139 -14.332 -3.097 1.00 96.56 80 LEU A C 1
ATOM 657 O O . LEU A 1 80 ? 5.005 -14.147 -3.950 1.00 96.56 80 LEU A O 1
ATOM 661 N N . TYR A 1 81 ? 2.840 -14.131 -3.335 1.00 96.94 81 TYR A N 1
ATOM 662 C CA . TYR A 1 81 ? 2.337 -13.692 -4.641 1.00 96.94 81 TYR A CA 1
ATOM 663 C C . TYR A 1 81 ? 2.926 -12.338 -5.068 1.00 96.94 81 TYR A C 1
ATOM 665 O O . TYR A 1 81 ? 3.343 -12.174 -6.212 1.00 96.94 81 TYR A O 1
ATOM 673 N N . GLN A 1 82 ? 3.059 -11.376 -4.148 1.00 96.06 82 GLN A N 1
ATOM 674 C CA . GLN A 1 82 ? 3.738 -10.104 -4.434 1.00 96.06 82 GLN A CA 1
ATOM 675 C C . GLN A 1 82 ? 5.223 -10.294 -4.772 1.00 96.06 82 GLN A C 1
ATOM 677 O O . GLN A 1 82 ? 5.735 -9.625 -5.666 1.00 96.06 82 GLN A O 1
ATOM 682 N N . LYS A 1 83 ? 5.926 -11.210 -4.091 1.00 94.94 83 LYS A N 1
ATOM 683 C CA . LYS A 1 83 ? 7.320 -11.545 -4.429 1.00 94.94 83 LYS A CA 1
ATOM 684 C C . LYS A 1 83 ? 7.434 -12.191 -5.808 1.00 94.94 83 LYS A C 1
ATOM 686 O O . LYS A 1 83 ? 8.371 -11.851 -6.523 1.00 94.94 83 LYS A O 1
ATOM 691 N N . ALA A 1 84 ? 6.503 -13.073 -6.169 1.00 95.31 84 ALA A N 1
ATOM 692 C CA . ALA A 1 84 ? 6.420 -13.671 -7.499 1.00 95.31 84 ALA A CA 1
ATOM 693 C C . ALA A 1 84 ? 6.192 -12.591 -8.574 1.00 95.31 84 ALA A C 1
ATOM 695 O O . ALA A 1 84 ? 6.955 -12.515 -9.533 1.00 95.31 84 ALA A O 1
ATOM 696 N N . LEU A 1 85 ? 5.259 -11.657 -8.348 1.00 95.25 85 LEU A N 1
ATOM 697 C CA . LEU A 1 85 ? 5.006 -10.532 -9.261 1.00 95.25 85 LEU A CA 1
ATOM 698 C C . LEU A 1 85 ? 6.216 -9.588 -9.400 1.00 95.25 85 LEU A C 1
ATOM 700 O O . LEU A 1 85 ? 6.455 -9.030 -10.465 1.00 95.25 85 LEU A O 1
ATOM 704 N N . CYS A 1 86 ? 7.010 -9.407 -8.341 1.00 94.12 86 CYS A N 1
ATOM 705 C CA . CYS A 1 86 ? 8.258 -8.640 -8.420 1.00 94.12 86 CYS A CA 1
ATOM 706 C C . CYS A 1 86 ? 9.330 -9.317 -9.291 1.00 94.12 86 CYS A C 1
ATOM 708 O O . CYS A 1 86 ? 10.229 -8.624 -9.769 1.00 94.12 86 CYS A O 1
ATOM 710 N N . GLN A 1 87 ? 9.282 -10.644 -9.454 1.00 93.06 87 GLN A N 1
ATOM 711 C CA . GLN A 1 87 ? 10.171 -11.366 -10.367 1.00 93.06 87 GLN A CA 1
ATOM 712 C C . GLN A 1 87 ? 9.636 -11.328 -11.807 1.00 93.06 87 GLN A C 1
ATOM 714 O O . GLN A 1 87 ? 10.419 -11.101 -12.727 1.00 93.06 87 GLN A O 1
ATOM 719 N N . GLU A 1 88 ? 8.318 -11.463 -11.987 1.00 93.25 88 GLU A N 1
ATOM 720 C CA . GLU A 1 88 ? 7.635 -11.445 -13.288 1.00 93.25 88 GLU A CA 1
ATOM 721 C C . GLU A 1 88 ? 6.540 -10.361 -13.344 1.00 93.25 88 GLU A C 1
ATOM 723 O O . GLU A 1 88 ? 5.355 -10.639 -13.142 1.00 93.25 88 GLU A O 1
ATOM 728 N N . PRO A 1 89 ? 6.906 -9.100 -13.639 1.00 91.06 89 PRO A N 1
ATOM 729 C CA . PRO A 1 89 ? 5.967 -7.977 -13.591 1.00 91.06 89 PRO A CA 1
ATOM 730 C C . PRO A 1 89 ? 4.900 -8.009 -14.696 1.00 91.06 89 PRO A C 1
ATOM 732 O O . PRO A 1 89 ? 3.886 -7.320 -14.584 1.00 91.06 89 PRO A O 1
ATOM 735 N N . GLU A 1 90 ? 5.111 -8.789 -15.759 1.00 91.94 90 GLU A N 1
ATOM 736 C CA . GLU A 1 90 ? 4.188 -8.895 -16.898 1.00 91.94 90 GLU A CA 1
ATOM 737 C C . GLU A 1 90 ? 3.072 -9.932 -16.685 1.00 91.94 90 GLU A C 1
ATOM 739 O O . GLU A 1 90 ? 2.164 -10.040 -17.511 1.00 91.94 90 GLU A O 1
ATOM 744 N N . HIS A 1 91 ? 3.080 -10.663 -15.564 1.00 92.00 91 HIS A N 1
ATOM 745 C CA . HIS A 1 91 ? 2.086 -11.696 -15.280 1.00 92.00 91 HIS A CA 1
ATOM 746 C C . HIS A 1 91 ? 0.725 -11.082 -14.881 1.00 92.00 91 HIS A C 1
ATOM 748 O O . HIS A 1 91 ? 0.387 -10.926 -13.704 1.00 92.00 91 HIS A O 1
ATOM 754 N N . LEU A 1 92 ? -0.091 -10.729 -15.882 1.00 90.81 92 LEU A N 1
ATOM 755 C CA . LEU A 1 92 ? -1.386 -10.049 -15.707 1.00 90.81 92 LEU A CA 1
ATOM 756 C C . LEU A 1 92 ? -2.379 -10.828 -14.833 1.00 90.81 92 LEU A C 1
ATOM 758 O O . LEU A 1 92 ? -3.060 -10.228 -14.001 1.00 90.81 92 LEU A O 1
ATOM 762 N N . GLU A 1 93 ? -2.451 -12.149 -15.001 1.00 91.19 93 GLU A N 1
ATOM 763 C CA . GLU A 1 93 ? -3.352 -13.011 -14.222 1.00 91.19 93 GLU A CA 1
ATOM 764 C C . GLU A 1 93 ? -3.011 -12.980 -12.727 1.00 91.19 93 GLU A C 1
ATOM 766 O O . GLU A 1 93 ? -3.890 -12.753 -11.897 1.00 91.19 93 GLU A O 1
ATOM 771 N N . LEU A 1 94 ? -1.722 -13.087 -12.383 1.00 93.50 94 LEU A N 1
ATOM 772 C CA . LEU A 1 94 ? -1.236 -12.993 -11.008 1.00 93.50 94 LEU A CA 1
ATOM 773 C C . LEU A 1 94 ? -1.581 -11.640 -10.378 1.00 93.50 94 LEU A C 1
ATOM 775 O O . LEU A 1 94 ? -1.955 -11.564 -9.208 1.00 93.50 94 LEU A O 1
ATOM 779 N N . ARG A 1 95 ? -1.515 -10.557 -11.157 1.00 93.69 95 ARG A N 1
ATOM 780 C CA . ARG A 1 95 ? -1.906 -9.226 -10.684 1.00 93.69 95 ARG A CA 1
ATOM 781 C C . ARG A 1 95 ? -3.396 -9.150 -10.341 1.00 93.69 95 ARG A C 1
ATOM 783 O O . ARG A 1 95 ? -3.743 -8.670 -9.264 1.00 93.69 95 ARG A O 1
ATOM 790 N N . GLN A 1 96 ? -4.265 -9.648 -11.222 1.00 94.00 96 GLN A N 1
ATOM 791 C CA . GLN A 1 96 ? -5.709 -9.709 -10.956 1.00 94.00 96 GLN A CA 1
ATOM 792 C C . GLN A 1 96 ? -6.017 -10.594 -9.742 1.00 94.00 96 GLN A C 1
ATOM 794 O O . GLN A 1 96 ? -6.880 -10.263 -8.926 1.00 94.00 96 GLN A O 1
ATOM 799 N N . TYR A 1 97 ? -5.274 -11.691 -9.597 1.00 94.44 97 TYR A N 1
ATOM 800 C CA . TYR A 1 97 ? -5.399 -12.600 -8.469 1.00 94.44 97 TYR A CA 1
ATOM 801 C C . TYR A 1 97 ? -5.043 -11.931 -7.137 1.00 94.44 97 TYR A C 1
ATOM 803 O O . TYR A 1 97 ? -5.816 -11.996 -6.182 1.00 94.44 97 TYR A O 1
ATOM 811 N N . ILE A 1 98 ? -3.924 -11.203 -7.088 1.00 95.44 98 ILE A N 1
ATOM 812 C CA . ILE A 1 98 ? -3.503 -10.426 -5.912 1.00 95.44 98 ILE A CA 1
ATOM 813 C C . ILE A 1 98 ? -4.572 -9.404 -5.513 1.00 95.44 98 ILE A C 1
ATOM 815 O O . ILE A 1 98 ? -4.845 -9.237 -4.323 1.00 95.44 98 ILE A O 1
ATOM 819 N N . ASP A 1 99 ? -5.213 -8.738 -6.476 1.00 95.00 99 ASP A N 1
ATOM 820 C CA . ASP A 1 99 ? -6.297 -7.791 -6.191 1.00 95.00 99 ASP A CA 1
ATOM 821 C C . ASP A 1 99 ? -7.515 -8.480 -5.557 1.00 95.00 99 ASP A C 1
ATOM 823 O O . ASP A 1 99 ? -8.117 -7.947 -4.617 1.00 95.00 99 ASP A O 1
ATOM 827 N N . LEU A 1 100 ? -7.870 -9.679 -6.025 1.00 95.62 100 LEU A N 1
ATOM 828 C CA . LEU A 1 100 ? -8.942 -10.483 -5.438 1.00 95.62 100 LEU A CA 1
ATOM 829 C C . LEU A 1 100 ? -8.581 -10.960 -4.024 1.00 95.62 100 LEU A C 1
ATOM 831 O O . LEU A 1 100 ? -9.405 -10.862 -3.110 1.00 95.62 100 LEU A O 1
ATOM 835 N N . LEU A 1 101 ? -7.342 -11.404 -3.819 1.00 94.38 101 LEU A N 1
ATOM 836 C CA . LEU A 1 101 ? -6.854 -11.869 -2.523 1.00 94.38 101 LEU A CA 1
ATOM 837 C C . LEU A 1 101 ? -6.788 -10.724 -1.500 1.00 94.38 101 LEU A C 1
ATOM 839 O O . LEU A 1 101 ? -7.221 -10.881 -0.361 1.00 94.38 101 LEU A O 1
ATOM 843 N N . ASN A 1 102 ? -6.369 -9.529 -1.925 1.00 95.25 102 ASN A N 1
ATOM 844 C CA . ASN A 1 102 ? -6.428 -8.309 -1.114 1.00 95.25 102 ASN A CA 1
ATOM 845 C C . ASN A 1 102 ? -7.851 -7.999 -0.636 1.00 95.25 102 ASN A C 1
ATOM 847 O O . ASN A 1 102 ? -8.051 -7.618 0.519 1.00 95.25 102 ASN A O 1
ATOM 851 N N . ARG A 1 103 ? -8.859 -8.164 -1.503 1.00 95.44 103 ARG A N 1
ATOM 852 C CA . ARG A 1 103 ? -10.265 -7.973 -1.112 1.00 95.44 103 ARG A CA 1
ATOM 853 C C . ARG A 1 103 ? -10.694 -8.990 -0.057 1.00 95.44 103 ARG A C 1
ATOM 855 O O . ARG A 1 103 ? -11.364 -8.592 0.893 1.00 95.44 103 ARG A O 1
ATOM 862 N N . ARG A 1 104 ? -10.280 -10.257 -0.182 1.00 93.75 104 ARG A N 1
ATOM 863 C CA . ARG A 1 104 ? -10.553 -11.305 0.820 1.00 93.75 104 ARG A CA 1
ATOM 864 C C . ARG A 1 104 ? -9.909 -10.986 2.169 1.00 93.75 104 ARG A C 1
ATOM 866 O O . ARG A 1 104 ? -10.619 -10.926 3.167 1.00 93.75 104 ARG A O 1
ATOM 873 N N . VAL A 1 105 ? -8.614 -10.665 2.186 1.00 94.69 105 VAL A N 1
ATOM 874 C CA . VAL A 1 105 ? -7.887 -10.285 3.413 1.00 94.69 105 VAL A CA 1
ATOM 875 C C . VAL A 1 105 ? -8.540 -9.079 4.095 1.00 94.69 105 VAL A C 1
ATOM 877 O O . VAL A 1 105 ? -8.734 -9.068 5.310 1.00 94.69 105 VAL A O 1
ATOM 880 N N . ASN A 1 106 ? -8.927 -8.062 3.321 1.00 92.31 106 ASN A N 1
ATOM 881 C CA . ASN A 1 106 ? -9.604 -6.884 3.863 1.00 92.31 106 ASN A CA 1
ATOM 882 C C . ASN A 1 106 ? -11.000 -7.207 4.411 1.00 92.31 106 ASN A C 1
ATOM 884 O O . ASN A 1 106 ? -11.400 -6.631 5.424 1.00 92.31 106 ASN A O 1
ATOM 888 N N . ALA A 1 107 ? -11.732 -8.122 3.771 1.00 93.94 107 ALA A N 1
ATOM 889 C CA . ALA A 1 107 ? -13.026 -8.582 4.259 1.00 93.94 107 ALA A CA 1
ATOM 890 C C . ALA A 1 107 ? -12.882 -9.338 5.590 1.00 93.94 107 ALA A C 1
ATOM 892 O O . ALA A 1 107 ? -13.600 -9.025 6.538 1.00 93.94 107 ALA A O 1
ATOM 893 N N . GLU A 1 108 ? -11.914 -10.249 5.712 1.00 93.62 108 GLU A N 1
ATOM 894 C CA . GLU A 1 108 ? -11.629 -10.960 6.969 1.00 93.62 108 GLU A CA 1
ATOM 895 C C . GLU A 1 108 ? -11.223 -9.996 8.086 1.00 93.62 108 GLU A C 1
ATOM 897 O O . GLU A 1 108 ? -11.757 -10.049 9.197 1.00 93.62 108 GLU A O 1
ATOM 902 N N . ALA A 1 109 ? -10.350 -9.033 7.782 1.00 92.25 109 ALA A N 1
ATOM 903 C CA . ALA A 1 109 ? -9.971 -7.995 8.733 1.00 92.25 109 ALA A CA 1
ATOM 904 C C . ALA A 1 109 ? -11.178 -7.151 9.185 1.00 92.25 109 ALA A C 1
ATOM 906 O O . ALA A 1 109 ? -11.258 -6.758 10.352 1.00 92.25 109 ALA A O 1
ATOM 907 N N . ALA A 1 110 ? -12.128 -6.869 8.289 1.00 93.69 110 ALA A N 1
ATOM 908 C CA . ALA A 1 110 ? -13.356 -6.155 8.629 1.00 93.69 110 ALA A CA 1
ATOM 909 C C . ALA A 1 110 ? -14.276 -6.990 9.533 1.00 93.69 110 ALA A C 1
ATOM 911 O O . ALA A 1 110 ? -14.811 -6.453 10.505 1.00 93.69 110 ALA A O 1
ATOM 912 N N . VAL A 1 111 ? -14.408 -8.294 9.269 1.00 94.88 111 VAL A N 1
ATOM 913 C CA . VAL A 1 111 ? -15.171 -9.222 10.119 1.00 94.88 111 VAL A CA 1
ATOM 914 C C . VAL A 1 111 ? -14.569 -9.284 11.523 1.00 94.88 111 VAL A C 1
ATOM 916 O O . VAL A 1 111 ? -15.305 -9.129 12.496 1.00 94.88 111 VAL A O 1
ATOM 919 N N . HIS A 1 112 ? -13.245 -9.403 11.655 1.00 92.75 112 HIS A N 1
ATOM 920 C CA . HIS A 1 112 ? -12.583 -9.393 12.965 1.00 92.75 112 HIS A CA 1
ATOM 921 C C . HIS A 1 112 ? -12.793 -8.081 13.727 1.00 92.75 112 HIS A C 1
ATOM 923 O O . HIS A 1 112 ? -13.073 -8.103 14.926 1.00 92.75 112 HIS A O 1
ATOM 929 N N . LYS A 1 113 ? -12.715 -6.932 13.044 1.00 93.75 113 LYS A N 1
ATOM 930 C CA . LYS A 1 113 ? -13.010 -5.626 13.661 1.00 93.75 113 LYS A CA 1
ATOM 931 C C . LYS A 1 113 ? -14.459 -5.531 14.128 1.00 93.75 113 LYS A C 1
ATOM 933 O O . LYS A 1 113 ? -14.722 -4.998 15.204 1.00 93.75 113 LYS A O 1
ATOM 938 N N . TYR A 1 114 ? -15.396 -6.029 13.325 1.00 93.94 114 TYR A N 1
ATOM 939 C CA . TYR A 1 114 ? -16.809 -6.031 13.680 1.00 93.94 114 TYR A CA 1
ATOM 940 C C . TYR A 1 114 ? -17.085 -6.948 14.876 1.00 93.94 114 TYR A C 1
ATOM 942 O O . TYR A 1 114 ? -17.763 -6.529 15.810 1.00 93.94 114 TYR A O 1
ATOM 950 N N . ALA A 1 115 ? -16.503 -8.149 14.891 1.00 95.38 115 ALA A N 1
ATOM 951 C CA . ALA A 1 115 ? -16.602 -9.083 16.009 1.00 95.38 115 ALA A CA 1
ATOM 952 C C . ALA A 1 115 ? -16.036 -8.482 17.307 1.00 95.38 115 ALA A C 1
ATOM 954 O O . ALA A 1 115 ? -16.728 -8.464 18.320 1.00 95.38 115 ALA A O 1
ATOM 955 N N . ALA A 1 116 ? -14.843 -7.879 17.256 1.00 93.50 116 ALA A N 1
ATOM 956 C CA . ALA A 1 116 ? -14.249 -7.202 18.410 1.00 93.50 116 ALA A CA 1
ATOM 957 C C . ALA A 1 116 ? -15.139 -6.065 18.945 1.00 93.50 116 ALA A C 1
ATOM 959 O O . ALA A 1 116 ? -15.292 -5.901 20.154 1.00 93.50 116 ALA A O 1
ATOM 960 N N . ARG A 1 117 ? -15.781 -5.303 18.049 1.00 94.38 117 ARG A N 1
ATOM 961 C CA . ARG A 1 117 ? -16.724 -4.246 18.435 1.00 94.38 117 ARG A CA 1
ATOM 962 C C . ARG A 1 117 ? -18.003 -4.802 19.064 1.00 94.38 117 ARG A C 1
ATOM 964 O O . ARG A 1 117 ? -18.537 -4.191 19.984 1.00 94.38 117 ARG A O 1
ATOM 971 N N . GLN A 1 118 ? -18.500 -5.937 18.579 1.00 92.94 118 GLN A N 1
ATOM 972 C CA . GLN A 1 118 ? -19.654 -6.613 19.176 1.00 92.94 118 GLN A CA 1
ATOM 973 C C . GLN A 1 118 ? -19.335 -7.132 20.580 1.00 92.94 118 GLN A C 1
ATOM 975 O O . GLN A 1 118 ? -20.139 -6.946 21.490 1.00 92.94 118 GLN A O 1
ATOM 980 N N . GLU A 1 119 ? -18.148 -7.702 20.790 1.00 92.69 119 GLU A N 1
ATOM 981 C CA . GLU A 1 119 ? -17.685 -8.093 22.127 1.00 92.69 119 GLU A CA 1
ATOM 982 C C . GLU A 1 119 ? -17.565 -6.890 23.068 1.00 92.69 119 GLU A C 1
ATOM 984 O O . GLU A 1 119 ? -17.957 -6.968 24.232 1.00 92.69 119 GLU A O 1
ATOM 989 N N . GLU A 1 120 ? -17.062 -5.759 22.572 1.00 88.88 120 GLU A N 1
ATOM 990 C CA . GLU A 1 120 ? -16.980 -4.523 23.349 1.00 88.88 120 GLU A CA 1
ATOM 991 C C . GLU A 1 120 ? -18.370 -4.012 23.759 1.00 88.88 120 GLU A C 1
ATOM 993 O O . GLU A 1 120 ? -18.589 -3.706 24.931 1.00 88.88 120 GLU A O 1
ATOM 998 N N . LEU A 1 121 ? -19.330 -3.978 22.829 1.00 90.75 121 LEU A N 1
ATOM 999 C CA . LEU A 1 121 ? -20.719 -3.610 23.122 1.00 90.75 121 LEU A CA 1
ATOM 1000 C C . LEU A 1 121 ? -21.367 -4.582 24.116 1.00 90.75 121 LEU A C 1
ATOM 1002 O O . LEU A 1 121 ? -22.068 -4.147 25.029 1.00 90.75 121 LEU A O 1
ATOM 1006 N N . ALA A 1 122 ? -21.106 -5.883 23.982 1.00 91.38 122 ALA A N 1
ATOM 1007 C CA . ALA A 1 122 ? -21.598 -6.889 24.916 1.00 91.38 122 ALA A CA 1
ATOM 1008 C C . ALA A 1 122 ? -21.038 -6.673 26.333 1.00 91.38 122 ALA A C 1
ATOM 1010 O O . ALA A 1 122 ? -21.801 -6.726 27.297 1.00 91.38 122 ALA A O 1
ATOM 1011 N N . ARG A 1 123 ? -19.743 -6.346 26.472 1.00 87.69 123 ARG A N 1
ATOM 1012 C CA . ARG A 1 123 ? -19.135 -5.986 27.770 1.00 87.69 123 ARG A CA 1
ATOM 1013 C C . ARG A 1 123 ? -19.746 -4.718 28.365 1.00 87.69 123 ARG A C 1
ATOM 1015 O O . ARG A 1 123 ? -20.057 -4.689 29.554 1.00 87.69 123 ARG A O 1
ATOM 1022 N N . GLN A 1 124 ? -19.977 -3.696 27.538 1.00 86.88 124 GLN A N 1
ATOM 1023 C CA . GLN A 1 124 ? -20.637 -2.460 27.973 1.00 86.88 124 GLN A CA 1
ATOM 1024 C C . GLN A 1 124 ? -22.059 -2.729 28.490 1.00 86.88 124 GLN A C 1
ATOM 1026 O O . GLN A 1 124 ? -22.439 -2.209 29.539 1.00 86.88 124 GLN A O 1
ATOM 1031 N N . LEU A 1 125 ? -22.831 -3.575 27.796 1.00 86.06 125 LEU A N 1
ATOM 1032 C CA . LEU A 1 125 ? -24.180 -3.973 28.217 1.00 86.06 125 LEU A CA 1
ATOM 1033 C C . LEU A 1 125 ? -24.179 -4.853 29.474 1.00 86.06 125 LEU A C 1
ATOM 1035 O O . LEU A 1 125 ? -25.097 -4.750 30.284 1.00 86.06 125 LEU A O 1
ATOM 1039 N N . ALA A 1 126 ? -23.147 -5.676 29.669 1.00 88.44 126 ALA A N 1
ATOM 1040 C CA . ALA A 1 126 ? -22.969 -6.485 30.875 1.00 88.44 126 ALA A CA 1
ATOM 1041 C C . ALA A 1 126 ? -22.606 -5.655 32.125 1.00 88.44 126 ALA A C 1
ATOM 1043 O O . ALA A 1 126 ? -22.502 -6.206 33.219 1.00 88.44 126 ALA A O 1
ATOM 1044 N N . GLY A 1 127 ? -22.428 -4.334 31.992 1.00 82.75 127 GLY A N 1
ATOM 1045 C CA . GLY A 1 127 ? -22.062 -3.453 33.102 1.00 82.75 127 GLY A CA 1
ATOM 1046 C C . GLY A 1 127 ? -20.582 -3.524 33.484 1.00 82.75 127 GLY A C 1
ATOM 1047 O O . GLY A 1 127 ? -20.168 -2.879 34.448 1.00 82.75 127 GLY A O 1
ATOM 1048 N N . GLU A 1 128 ? -19.766 -4.245 32.711 1.00 70.50 128 GLU A N 1
ATOM 1049 C CA . GLU A 1 128 ? -18.309 -4.215 32.805 1.00 70.50 128 GLU A CA 1
ATOM 1050 C C . GLU A 1 128 ? -17.806 -2.936 32.129 1.00 70.50 128 GLU A C 1
ATOM 1052 O O . GLU A 1 128 ? -17.269 -2.942 31.020 1.00 70.50 128 GLU A O 1
ATOM 1057 N N . ALA A 1 129 ? -18.025 -1.793 32.783 1.00 59.38 129 ALA A N 1
ATOM 1058 C CA . ALA A 1 129 ? -17.405 -0.549 32.354 1.00 59.38 129 ALA A CA 1
ATOM 1059 C C . ALA A 1 129 ? -15.881 -0.769 32.299 1.00 59.38 129 ALA A C 1
ATOM 1061 O O . ALA A 1 129 ? -15.304 -1.241 33.287 1.00 59.38 129 ALA A O 1
ATOM 1062 N N . PRO A 1 130 ? -15.208 -0.459 31.173 1.00 60.38 130 PRO A N 1
ATOM 1063 C CA . PRO A 1 130 ? -13.788 -0.726 31.040 1.00 60.38 130 PRO A CA 1
ATOM 1064 C C . PRO A 1 130 ? -13.055 -0.005 32.167 1.00 60.38 130 PRO A C 1
ATOM 1066 O O . PRO A 1 130 ? -13.182 1.212 32.325 1.00 60.38 130 PRO A O 1
ATOM 1069 N N . ALA A 1 131 ? -12.284 -0.753 32.958 1.00 56.75 131 ALA A N 1
ATOM 1070 C CA . ALA A 1 131 ? -11.551 -0.230 34.112 1.00 56.75 131 ALA A CA 1
ATOM 1071 C C . ALA A 1 131 ? -10.681 0.998 33.759 1.00 56.75 131 ALA A C 1
ATOM 1073 O O . ALA A 1 131 ? -10.447 1.859 34.604 1.00 56.75 131 ALA A O 1
ATOM 1074 N N . ALA A 1 132 ? -10.286 1.136 32.487 1.00 56.88 132 ALA A N 1
ATOM 1075 C CA . ALA A 1 132 ? -9.590 2.302 31.942 1.00 56.88 132 ALA A CA 1
ATOM 1076 C C . ALA A 1 132 ? -10.406 3.613 32.008 1.00 56.88 132 ALA A C 1
ATOM 1078 O O . ALA A 1 132 ? -9.835 4.675 32.234 1.00 56.88 132 ALA A O 1
ATOM 1079 N N . SER A 1 133 ? -11.736 3.560 31.875 1.00 54.97 133 SER A N 1
ATOM 1080 C CA . SER A 1 133 ? -12.616 4.733 32.033 1.00 54.97 133 SER A CA 1
ATOM 1081 C C . SER A 1 133 ? -12.969 5.061 33.490 1.00 54.97 133 SER A C 1
ATOM 1083 O O . SER A 1 133 ? -13.362 6.187 33.786 1.00 54.97 133 SER A O 1
ATOM 1085 N N . LEU A 1 134 ? -12.760 4.126 34.423 1.00 51.50 134 LEU A N 1
ATOM 1086 C CA . LEU A 1 134 ? -12.971 4.347 35.859 1.00 51.50 134 LEU A CA 1
ATOM 1087 C C . LEU A 1 134 ? -11.750 4.951 36.572 1.00 51.50 134 LEU A C 1
ATOM 1089 O O . LEU A 1 134 ? -11.913 5.574 37.620 1.00 51.50 134 LEU A O 1
ATOM 1093 N N . GLN A 1 135 ? -10.546 4.859 35.999 1.00 53.53 135 GLN A N 1
ATOM 1094 C CA . GLN A 1 135 ? -9.342 5.446 36.607 1.00 53.53 135 GLN A CA 1
ATOM 1095 C C . GLN A 1 135 ? -9.304 6.984 36.553 1.00 53.53 135 GLN A C 1
ATOM 1097 O O . GLN A 1 135 ? -8.634 7.596 37.380 1.00 53.53 135 GLN A O 1
ATOM 1102 N N . VAL A 1 136 ? -10.072 7.633 35.669 1.00 51.44 136 VAL A N 1
ATOM 1103 C CA . VAL A 1 136 ? -10.168 9.109 35.635 1.00 51.44 136 VAL A CA 1
ATOM 1104 C C . VAL A 1 136 ? -11.187 9.650 36.652 1.00 51.44 136 VAL A C 1
ATOM 1106 O O . VAL A 1 136 ? -11.117 10.812 37.035 1.00 51.44 136 VAL A O 1
ATOM 1109 N N . ALA A 1 137 ? -12.089 8.808 37.170 1.00 49.75 137 ALA A N 1
ATOM 1110 C CA . ALA A 1 137 ? -13.078 9.203 38.179 1.00 49.75 137 ALA A CA 1
ATOM 1111 C C . ALA A 1 137 ? -12.651 8.892 39.632 1.00 49.75 137 ALA A C 1
ATOM 1113 O O . ALA A 1 137 ? -13.384 9.209 40.566 1.00 49.75 137 ALA A O 1
ATOM 1114 N N . GLY A 1 138 ? -11.481 8.269 39.833 1.00 49.12 138 GLY A N 1
ATOM 1115 C CA . GLY A 1 138 ? -10.973 7.854 41.147 1.00 49.12 138 GLY A CA 1
ATOM 1116 C C . GLY A 1 138 ? -10.202 8.922 41.933 1.00 49.12 138 GLY A C 1
ATOM 1117 O O . GLY A 1 138 ? -9.827 8.676 43.077 1.00 49.12 138 GLY A O 1
ATOM 1118 N N . LEU A 1 139 ? -9.967 10.107 41.363 1.00 51.41 139 LEU A N 1
ATOM 1119 C CA . LEU A 1 139 ? -9.371 11.230 42.089 1.00 51.41 139 LEU A CA 1
ATOM 1120 C C . LEU A 1 139 ? -10.485 12.093 42.701 1.00 51.41 139 LEU A C 1
ATOM 1122 O O . LEU A 1 139 ? -11.136 12.869 42.011 1.00 51.41 139 LEU A O 1
ATOM 1126 N N . ALA A 1 140 ? -10.654 11.939 44.018 1.00 46.28 140 ALA A N 1
ATOM 1127 C CA . ALA A 1 140 ? -11.442 12.776 44.928 1.00 46.28 140 ALA A CA 1
ATOM 1128 C C . ALA A 1 140 ? -12.978 12.634 44.876 1.00 46.28 140 ALA A C 1
ATOM 1130 O O . ALA A 1 140 ? -13.711 13.557 44.526 1.00 46.28 140 ALA A O 1
ATOM 1131 N N . ARG A 1 141 ? -13.498 11.506 45.375 1.00 48.03 141 ARG A N 1
ATOM 1132 C CA . ARG A 1 141 ? -14.723 11.558 46.189 1.00 48.03 141 ARG A CA 1
ATOM 1133 C C . ARG A 1 141 ? -14.339 11.311 47.641 1.00 48.03 141 ARG A C 1
ATOM 1135 O O . ARG A 1 141 ? -13.985 10.193 48.004 1.00 48.03 141 ARG A O 1
ATOM 1142 N N . ASP A 1 142 ? -14.390 12.380 48.427 1.00 48.31 142 ASP A N 1
ATOM 1143 C CA . ASP A 1 142 ? -14.256 12.359 49.881 1.00 48.31 142 ASP A CA 1
ATOM 1144 C C . ASP A 1 142 ? -15.160 11.280 50.508 1.00 48.31 142 ASP A C 1
ATOM 1146 O O . ASP A 1 142 ? -16.364 11.239 50.225 1.00 48.31 142 ASP A O 1
ATOM 1150 N N . PRO A 1 143 ? -14.630 10.410 51.383 1.00 55.72 143 PRO A N 1
ATOM 1151 C CA . PRO A 1 143 ? -15.425 9.406 52.068 1.00 55.72 143 PRO A CA 1
ATOM 1152 C C . PRO A 1 143 ? -16.062 10.005 53.330 1.00 55.72 143 PRO A C 1
ATOM 1154 O O . PRO A 1 143 ? -15.552 9.801 54.424 1.00 55.72 143 PRO A O 1
ATOM 1157 N N . ALA A 1 144 ? -17.177 10.735 53.211 1.00 49.34 144 ALA A N 1
ATOM 1158 C CA . ALA A 1 144 ? -18.014 11.071 54.374 1.00 49.34 144 ALA A CA 1
ATOM 1159 C C . ALA A 1 144 ? -19.397 11.625 53.988 1.00 49.34 144 ALA A C 1
ATOM 1161 O O . ALA A 1 144 ? -19.691 12.792 54.226 1.00 49.34 144 ALA A O 1
ATOM 1162 N N . TYR A 1 145 ? -20.297 10.789 53.469 1.00 47.06 145 TYR A N 1
ATOM 1163 C CA . TYR A 1 145 ? -21.725 11.067 53.646 1.00 47.06 145 TYR A CA 1
ATOM 1164 C C . TYR A 1 145 ? -22.415 9.857 54.273 1.00 47.06 145 TYR A C 1
ATOM 1166 O O . TYR A 1 145 ? -22.411 8.775 53.682 1.00 47.06 145 TYR A O 1
ATOM 1174 N N . PRO A 1 146 ? -22.980 10.003 55.486 1.00 55.25 146 PRO A N 1
ATOM 1175 C CA . PRO A 1 146 ? -23.673 8.916 56.147 1.00 55.25 146 PRO A CA 1
ATOM 1176 C C . PRO A 1 146 ? -24.925 8.551 55.352 1.00 55.25 146 PRO A C 1
ATOM 1178 O O . PRO A 1 146 ? -25.735 9.407 54.989 1.00 55.25 146 PRO A O 1
ATOM 1181 N N . VAL A 1 147 ? -25.075 7.250 55.116 1.00 53.72 147 VAL A N 1
ATOM 1182 C CA . VAL A 1 147 ? -26.261 6.607 54.554 1.00 53.72 147 VAL A CA 1
ATOM 1183 C C . VAL A 1 147 ? -27.455 6.949 55.445 1.00 53.72 147 VAL A C 1
ATOM 1185 O O . VAL A 1 147 ? -27.677 6.328 56.485 1.00 53.72 147 VAL A O 1
ATOM 1188 N N . ARG A 1 148 ? -28.224 7.976 55.068 1.00 46.38 148 ARG A N 1
ATOM 1189 C CA . ARG A 1 148 ? -29.521 8.240 55.690 1.00 46.38 148 ARG A CA 1
ATOM 1190 C C . ARG A 1 148 ? -30.520 7.240 55.142 1.00 46.38 148 ARG A C 1
ATOM 1192 O O . ARG A 1 148 ? -30.737 7.142 53.937 1.00 46.38 148 ARG A O 1
ATOM 1199 N N . GLY A 1 149 ? -31.101 6.494 56.074 1.00 45.41 149 GLY A N 1
ATOM 1200 C CA . GLY A 1 149 ? -32.150 5.530 55.824 1.00 45.41 149 GLY A CA 1
ATOM 1201 C C . GLY A 1 149 ? -33.283 6.110 54.987 1.00 45.41 149 GLY A C 1
ATOM 1202 O O . GLY A 1 149 ? -33.579 7.303 55.013 1.00 45.41 149 GLY A O 1
ATOM 1203 N N . ARG A 1 150 ? -33.904 5.194 54.251 1.00 48.09 150 ARG A N 1
ATOM 1204 C CA . ARG A 1 150 ? -35.066 5.338 53.378 1.00 48.09 150 ARG A CA 1
ATOM 1205 C C . ARG A 1 150 ? -36.234 6.010 54.117 1.00 48.09 150 ARG A C 1
ATOM 1207 O O . ARG A 1 150 ? -37.158 5.346 54.578 1.00 48.09 150 ARG A O 1
ATOM 1214 N N . GLN A 1 151 ? -36.187 7.331 54.256 1.00 51.44 151 GLN A N 1
ATOM 1215 C CA . GLN A 1 151 ? -37.325 8.128 54.688 1.00 51.44 151 GLN A CA 1
ATOM 1216 C C . GLN A 1 151 ? -38.287 8.222 53.509 1.00 51.44 151 GLN A C 1
ATOM 1218 O O . GLN A 1 151 ? -37.911 8.606 52.403 1.00 51.44 151 GLN A O 1
ATOM 1223 N N . LYS A 1 152 ? -39.531 7.801 53.747 1.00 49.91 152 LYS A N 1
ATOM 1224 C CA . LYS A 1 152 ? -40.651 7.986 52.826 1.00 49.91 152 LYS A CA 1
ATOM 1225 C C . LYS A 1 152 ? -40.665 9.460 52.417 1.00 49.91 152 LYS A C 1
ATOM 1227 O O . LYS A 1 152 ? -40.844 10.320 53.274 1.00 49.91 152 LYS A O 1
ATOM 1232 N N . MET A 1 153 ? -40.426 9.724 51.133 1.00 44.06 153 MET A N 1
ATOM 1233 C CA . MET A 1 153 ? -40.492 11.052 50.527 1.00 44.06 153 MET A CA 1
ATOM 1234 C C . MET A 1 153 ? -41.938 11.547 50.625 1.00 44.06 153 MET A C 1
ATOM 1236 O O . MET A 1 153 ? -42.745 11.344 49.722 1.00 44.06 153 MET A O 1
ATOM 1240 N N . GLY A 1 154 ? -42.286 12.136 51.769 1.00 52.16 154 GLY A N 1
ATOM 1241 C CA . GLY A 1 154 ? -43.403 13.063 51.855 1.00 52.16 154 GLY A CA 1
ATOM 1242 C C . GLY A 1 154 ? -43.114 14.220 50.908 1.00 52.16 154 GLY A C 1
ATOM 1243 O O . GLY A 1 154 ? -41.957 14.619 50.791 1.00 52.16 154 GLY A O 1
ATOM 1244 N N . ALA A 1 155 ? -44.148 14.680 50.203 1.00 54.41 155 ALA A N 1
ATOM 1245 C CA . ALA A 1 155 ? -44.117 15.748 49.209 1.00 54.41 155 ALA A CA 1
ATOM 1246 C C . ALA A 1 155 ? -43.096 16.838 49.577 1.00 54.41 155 ALA A C 1
ATOM 1248 O O . ALA A 1 155 ? -43.362 17.697 50.417 1.00 54.41 155 ALA A O 1
ATOM 1249 N N . ALA A 1 156 ? -41.901 16.754 48.987 1.00 54.38 156 ALA A N 1
ATOM 1250 C CA . ALA A 1 156 ? -40.854 17.729 49.212 1.00 54.38 156 ALA A CA 1
ATOM 1251 C C . ALA A 1 156 ? -41.367 19.043 48.629 1.00 54.38 156 ALA A C 1
ATOM 1253 O O . ALA A 1 156 ? -41.592 19.146 47.422 1.00 54.38 156 ALA A O 1
ATOM 1254 N N . ALA A 1 157 ? -41.639 20.003 49.511 1.00 63.31 157 ALA A N 1
ATOM 1255 C CA . ALA A 1 157 ? -42.055 21.338 49.132 1.00 63.31 157 ALA A CA 1
ATOM 1256 C C . ALA A 1 157 ? -41.082 21.863 48.071 1.00 63.31 157 ALA A C 1
ATOM 1258 O O . ALA A 1 157 ? -39.868 21.860 48.286 1.00 63.31 157 ALA A O 1
ATOM 1259 N N . SER A 1 158 ? -41.630 22.248 46.917 1.00 67.00 158 SER A N 1
ATOM 1260 C CA . SER A 1 158 ? -40.865 22.804 45.806 1.00 67.00 158 SER A CA 1
ATOM 1261 C C . SER A 1 158 ? -39.924 23.887 46.344 1.00 67.00 158 SER A C 1
ATOM 1263 O O . SER A 1 158 ? -40.382 24.726 47.131 1.00 67.00 158 SER A O 1
ATOM 1265 N N . PRO A 1 159 ? -38.628 23.878 45.976 1.00 71.56 159 PRO A N 1
ATOM 1266 C CA . PRO A 1 159 ? -37.688 24.872 46.468 1.00 71.56 159 PRO A CA 1
ATOM 1267 C C . PRO A 1 159 ? -38.244 26.275 46.191 1.00 71.56 159 PRO A C 1
ATOM 1269 O O . PRO A 1 159 ? -38.842 26.497 45.131 1.00 71.56 159 PRO A O 1
ATOM 1272 N N . PRO A 1 160 ? -38.108 27.220 47.140 1.00 80.75 160 PRO A N 1
ATOM 1273 C CA . PRO A 1 160 ? -38.662 28.553 46.983 1.00 80.75 160 PRO A CA 1
ATOM 1274 C C . PRO A 1 160 ? -38.148 29.172 45.671 1.00 80.75 160 PRO A C 1
ATOM 1276 O O . PRO A 1 160 ? -36.954 29.052 45.384 1.00 80.75 160 PRO A O 1
ATOM 1279 N N . PRO A 1 161 ? -39.001 29.855 44.881 1.00 84.88 161 PRO A N 1
ATOM 1280 C CA . PRO A 1 161 ? -38.699 30.262 43.501 1.00 84.88 161 PRO A CA 1
ATOM 1281 C C . PRO A 1 161 ? -37.367 31.004 43.300 1.00 84.88 161 PRO A C 1
ATOM 1283 O O . PRO A 1 161 ? -36.767 30.933 42.231 1.00 84.88 161 PRO A O 1
ATOM 1286 N N . LYS A 1 162 ? -36.880 31.701 44.334 1.00 87.69 162 LYS A N 1
ATOM 1287 C CA . LYS A 1 162 ? -35.593 32.408 44.314 1.00 87.69 162 LYS A CA 1
ATOM 1288 C C . LYS A 1 162 ? -34.388 31.462 44.240 1.00 87.69 162 LYS A C 1
ATOM 1290 O O . LYS A 1 162 ? -33.475 31.736 43.472 1.00 87.69 162 LYS A O 1
ATOM 1295 N N . LEU A 1 163 ? -34.410 30.340 44.965 1.00 86.94 163 LEU A N 1
ATOM 1296 C CA . LEU A 1 163 ? -33.317 29.359 44.941 1.00 86.94 163 LEU A CA 1
ATOM 1297 C C . LEU A 1 163 ? -33.245 28.637 43.593 1.00 86.94 163 LEU A C 1
ATOM 1299 O O . LEU A 1 163 ? -32.159 28.412 43.070 1.00 86.94 163 LEU A O 1
ATOM 1303 N N . TYR A 1 164 ? -34.400 28.363 42.984 1.00 86.19 164 TYR A N 1
ATOM 1304 C CA . TYR A 1 164 ? -34.456 27.768 41.650 1.00 86.19 164 TYR A CA 1
ATOM 1305 C C . TYR A 1 164 ? -33.850 28.688 40.577 1.00 86.19 164 TYR A C 1
ATOM 1307 O O . TYR A 1 164 ? -33.120 28.233 39.699 1.00 86.19 164 TYR A O 1
ATOM 1315 N N . ALA A 1 165 ? -34.094 30.000 40.666 1.00 89.62 165 ALA A N 1
ATOM 1316 C CA . ALA A 1 165 ? -33.511 30.967 39.738 1.00 89.62 165 ALA A CA 1
ATOM 1317 C C . ALA A 1 165 ? -31.978 31.064 39.864 1.00 89.62 165 ALA A C 1
ATOM 1319 O O . ALA A 1 165 ? -31.286 31.219 38.857 1.00 89.62 165 ALA A O 1
ATOM 1320 N N . GLU A 1 166 ? -31.438 30.968 41.081 1.00 92.31 166 GLU A N 1
ATOM 1321 C CA . GLU A 1 166 ? -29.989 30.944 41.318 1.00 92.31 166 GLU A CA 1
ATOM 1322 C C . GLU A 1 166 ? -29.346 29.652 40.806 1.00 92.31 166 GLU A C 1
ATOM 1324 O O . GLU A 1 166 ? -28.304 29.701 40.148 1.00 92.31 166 GLU A O 1
ATOM 1329 N N . GLU A 1 167 ? -29.993 28.508 41.023 1.00 91.62 167 GLU A N 1
ATOM 1330 C CA . GLU A 1 167 ? -29.526 27.218 40.514 1.00 91.62 167 GLU A CA 1
ATOM 1331 C C . GLU A 1 167 ? -29.531 27.175 38.981 1.00 91.62 167 GLU A C 1
ATOM 1333 O O . GLU A 1 167 ? -28.549 26.751 38.371 1.00 91.62 167 GLU A O 1
ATOM 1338 N N . LEU A 1 168 ? -30.571 27.715 38.338 1.00 93.94 168 LEU A N 1
ATOM 1339 C CA . LEU A 1 168 ? -30.627 27.808 36.879 1.00 93.94 168 LEU A CA 1
ATOM 1340 C C . LEU A 1 168 ? -29.517 28.716 36.324 1.00 93.94 168 LEU A C 1
ATOM 1342 O O . LEU A 1 168 ? -28.878 28.376 35.329 1.00 93.94 168 LEU A O 1
ATOM 1346 N N . ARG A 1 169 ? -29.229 29.846 36.986 1.00 95.62 169 ARG A N 1
ATOM 1347 C CA . ARG A 1 169 ? -28.100 30.720 36.612 1.00 95.62 169 ARG A CA 1
ATOM 1348 C C . ARG A 1 169 ? -26.764 29.999 36.737 1.00 95.62 169 ARG A C 1
ATOM 1350 O O . ARG A 1 169 ? -25.917 30.152 35.859 1.00 95.62 169 ARG A O 1
ATOM 1357 N N . ARG A 1 170 ? -26.587 29.194 37.787 1.00 96.31 170 ARG A N 1
ATOM 1358 C CA . ARG A 1 170 ? -25.389 28.372 37.970 1.00 96.31 170 ARG A CA 1
ATOM 1359 C C . ARG A 1 170 ? -25.255 27.322 36.868 1.00 96.31 170 ARG A C 1
ATOM 1361 O O . ARG A 1 170 ? -24.184 27.218 36.284 1.00 96.31 170 ARG A O 1
ATOM 1368 N N . GLN A 1 171 ? -26.332 26.620 36.518 1.00 94.62 171 GLN A N 1
ATOM 1369 C CA . GLN A 1 171 ? -26.320 25.639 35.426 1.00 94.62 171 GLN A CA 1
ATOM 1370 C C . GLN A 1 171 ? -25.993 26.285 34.074 1.00 94.62 171 GLN A C 1
ATOM 1372 O O . GLN A 1 171 ? -25.197 25.744 33.309 1.00 94.62 171 GLN A O 1
ATOM 1377 N N . VAL A 1 172 ? -26.551 27.465 33.785 1.00 96.75 172 VAL A N 1
ATOM 1378 C CA . VAL A 1 172 ? -26.227 28.213 32.559 1.00 96.75 172 VAL A CA 1
ATOM 1379 C C . VAL A 1 172 ? -24.762 28.659 32.558 1.00 96.75 172 VAL A C 1
ATOM 1381 O O . VAL A 1 172 ? -24.096 28.542 31.530 1.00 96.75 172 VAL A O 1
ATOM 1384 N N . ALA A 1 173 ? -24.235 29.116 33.697 1.00 95.62 173 ALA A N 1
ATOM 1385 C CA . ALA A 1 173 ? -22.828 29.490 33.828 1.00 95.62 173 ALA A CA 1
ATOM 1386 C C . ALA A 1 173 ? -21.886 28.284 33.660 1.00 95.62 173 ALA A C 1
ATOM 1388 O O . ALA A 1 173 ? -20.885 28.383 32.953 1.00 95.62 173 ALA A O 1
ATOM 1389 N N . GLU A 1 174 ? -22.225 27.132 34.240 1.00 94.94 174 GLU A N 1
ATOM 1390 C CA . GLU A 1 174 ? -21.471 25.882 34.087 1.00 94.94 174 GLU A CA 1
ATOM 1391 C C . GLU A 1 174 ? -21.503 25.383 32.634 1.00 94.94 174 GLU A C 1
ATOM 1393 O O . GLU A 1 174 ? -20.464 25.010 32.087 1.00 94.94 174 GLU A O 1
ATOM 1398 N N . GLN A 1 175 ? -22.654 25.454 31.956 1.00 94.50 175 GLN A N 1
ATOM 1399 C CA . GLN A 1 175 ? -22.752 25.121 30.531 1.00 94.50 175 GLN A CA 1
ATOM 1400 C C . GLN A 1 175 ? -21.957 26.091 29.648 1.00 94.50 175 GLN A C 1
ATOM 1402 O O . GLN A 1 175 ? -21.324 25.660 28.682 1.00 94.50 175 GLN A O 1
ATOM 1407 N N . ALA A 1 176 ? -21.961 27.387 29.966 1.00 95.50 176 ALA A N 1
ATOM 1408 C CA . ALA A 1 176 ? -21.155 28.375 29.255 1.00 95.50 176 ALA A CA 1
ATOM 1409 C C . ALA A 1 176 ? -19.653 28.099 29.435 1.00 95.50 176 ALA A C 1
ATOM 1411 O O . ALA A 1 176 ? -18.919 28.055 28.448 1.00 95.50 176 ALA A O 1
ATOM 1412 N N . ALA A 1 177 ? -19.213 27.814 30.664 1.00 95.31 177 ALA A N 1
ATOM 1413 C CA . ALA A 1 177 ? -17.830 27.442 30.957 1.00 95.31 177 ALA A CA 1
ATOM 1414 C C . ALA A 1 177 ? -17.415 26.143 30.242 1.00 95.31 177 ALA A C 1
ATOM 1416 O O . ALA A 1 177 ? -16.319 26.066 29.689 1.00 95.31 177 ALA A O 1
ATOM 1417 N N . ALA A 1 178 ? -18.301 25.143 30.181 1.00 93.38 178 ALA A N 1
ATOM 1418 C CA . ALA A 1 178 ? -18.047 23.897 29.458 1.00 93.38 178 ALA A CA 1
ATOM 1419 C C . ALA A 1 178 ? -17.894 24.118 27.942 1.00 93.38 178 ALA A C 1
ATOM 1421 O O . ALA A 1 178 ? -17.023 23.511 27.317 1.00 93.38 178 ALA A O 1
ATOM 1422 N N . ARG A 1 179 ? -18.698 25.011 27.348 1.00 94.50 179 ARG A N 1
ATOM 1423 C CA . ARG A 1 179 ? -18.582 25.377 25.926 1.00 94.50 179 ARG A CA 1
ATOM 1424 C C . ARG A 1 179 ? -17.280 26.116 25.628 1.00 94.50 179 ARG A C 1
ATOM 1426 O O . ARG A 1 179 ? -16.631 25.801 24.637 1.00 94.50 179 ARG A O 1
ATOM 1433 N N . GLU A 1 180 ? -16.876 27.053 26.482 1.00 94.50 180 GLU A N 1
ATOM 1434 C CA . GLU A 1 180 ? -15.592 27.751 26.333 1.00 94.50 180 GLU A CA 1
ATOM 1435 C C . GLU A 1 180 ? -14.401 26.789 26.490 1.00 94.50 180 GLU A C 1
ATOM 1437 O O . GLU A 1 180 ? -13.470 26.820 25.686 1.00 94.50 180 GLU A O 1
ATOM 1442 N N . ALA A 1 181 ? -14.464 25.848 27.439 1.00 93.12 181 ALA A N 1
ATOM 1443 C CA . ALA A 1 181 ? -13.446 24.807 27.580 1.00 93.12 181 ALA A CA 1
ATOM 1444 C C . ALA A 1 181 ? -13.376 23.872 26.355 1.00 93.12 181 ALA A C 1
ATOM 1446 O O . ALA A 1 181 ? -12.286 23.448 25.969 1.00 93.12 181 ALA A O 1
ATOM 1447 N N . ALA A 1 182 ? -14.514 23.560 25.725 1.00 91.19 182 ALA A N 1
ATOM 1448 C CA . ALA A 1 182 ? -14.550 22.764 24.499 1.00 91.19 182 ALA A CA 1
ATOM 1449 C C . ALA A 1 182 ? -13.891 23.499 23.321 1.00 91.19 182 ALA A C 1
ATOM 1451 O O . ALA A 1 182 ? -13.020 22.924 22.669 1.00 91.19 182 ALA A O 1
ATOM 1452 N N . LYS A 1 183 ? -14.214 24.784 23.116 1.00 95.38 183 LYS A N 1
ATOM 1453 C CA . LYS A 1 183 ? -13.566 25.622 22.091 1.00 95.38 183 LYS A CA 1
ATOM 1454 C C . LYS A 1 183 ? -12.055 25.731 22.303 1.00 95.38 183 LYS A C 1
ATOM 1456 O O . LYS A 1 183 ? -11.291 25.677 21.346 1.00 95.38 183 LYS A O 1
ATOM 1461 N N . ALA A 1 184 ? -11.606 25.855 23.555 1.00 95.25 184 ALA A N 1
ATOM 1462 C CA . ALA A 1 184 ? -10.179 25.914 23.869 1.00 95.25 184 ALA A CA 1
ATOM 1463 C C . ALA A 1 184 ? -9.443 24.614 23.497 1.00 95.25 184 ALA A C 1
ATOM 1465 O O . ALA A 1 184 ? -8.329 24.668 22.979 1.00 95.25 184 ALA A O 1
ATOM 1466 N N . ARG A 1 185 ? -10.074 23.451 23.715 1.00 93.56 185 ARG A N 1
ATOM 1467 C CA . ARG A 1 185 ? -9.524 22.146 23.305 1.00 93.56 185 ARG A CA 1
ATOM 1468 C C . ARG A 1 185 ? -9.473 21.997 21.788 1.00 93.56 185 ARG A C 1
ATOM 1470 O O . ARG A 1 185 ? -8.481 21.497 21.271 1.00 93.56 185 ARG A O 1
ATOM 1477 N N . GLU A 1 186 ? -10.513 22.440 21.087 1.00 91.62 186 GLU A N 1
ATOM 1478 C CA . GLU A 1 186 ? -10.558 22.432 19.620 1.00 91.62 186 GLU A CA 1
ATOM 1479 C C . GLU A 1 186 ? -9.442 23.307 19.028 1.00 91.62 186 GLU A C 1
ATOM 1481 O O . GLU A 1 186 ? -8.650 22.828 18.221 1.00 91.62 186 GLU A O 1
ATOM 1486 N N . ALA A 1 187 ? -9.259 24.526 19.544 1.00 94.69 187 ALA A N 1
ATOM 1487 C CA . ALA A 1 187 ? -8.163 25.406 19.132 1.00 94.69 187 ALA A CA 1
ATOM 1488 C C . ALA A 1 187 ? -6.765 24.820 19.427 1.00 94.69 187 ALA A C 1
ATOM 1490 O O . ALA A 1 187 ? -5.799 25.088 18.708 1.00 94.69 187 ALA A O 1
ATOM 1491 N N . GLU A 1 188 ? -6.613 24.029 20.494 1.00 95.00 188 GLU A N 1
ATOM 1492 C CA . GLU A 1 188 ? -5.359 23.322 20.779 1.00 95.00 188 GLU A CA 1
ATOM 1493 C C . GLU A 1 188 ? -5.097 22.188 19.776 1.00 95.00 188 GLU A C 1
ATOM 1495 O O . GLU A 1 188 ? -3.953 21.996 19.352 1.00 95.00 188 GLU A O 1
ATOM 1500 N N . LEU A 1 189 ? -6.141 21.455 19.376 1.00 92.50 189 LEU A N 1
ATOM 1501 C CA . LEU A 1 189 ? -6.047 20.421 18.345 1.00 92.50 189 LEU A CA 1
ATOM 1502 C C . LEU A 1 189 ? -5.662 21.024 16.992 1.00 92.50 189 LEU A C 1
ATOM 1504 O O . LEU A 1 189 ? -4.708 20.541 16.386 1.00 92.50 189 LEU A O 1
ATOM 1508 N N . GLU A 1 190 ? -6.278 22.134 16.582 1.00 94.38 190 GLU A N 1
ATOM 1509 C CA . GLU A 1 190 ? -5.905 22.846 15.349 1.00 94.38 190 GLU A CA 1
ATOM 1510 C C . GLU A 1 190 ? -4.427 23.276 15.357 1.00 94.38 190 GLU A C 1
ATOM 1512 O O . GLU A 1 190 ? -3.694 23.075 14.385 1.00 94.38 190 GLU A O 1
ATOM 1517 N N . ARG A 1 191 ? -3.928 23.807 16.484 1.00 95.12 191 ARG A N 1
ATOM 1518 C CA . ARG A 1 191 ? -2.499 24.152 16.629 1.00 95.12 191 ARG A CA 1
ATOM 1519 C C . ARG A 1 191 ? -1.594 22.927 16.482 1.00 95.12 191 ARG A C 1
ATOM 1521 O O . ARG A 1 191 ? -0.529 23.024 15.867 1.00 95.12 191 ARG A O 1
ATOM 1528 N N . LYS A 1 192 ? -1.997 21.782 17.041 1.00 95.06 192 LYS A N 1
ATOM 1529 C CA . LYS A 1 192 ? -1.258 20.515 16.926 1.00 95.06 192 LYS A CA 1
ATOM 1530 C C . LYS A 1 192 ? -1.265 19.982 15.493 1.00 95.06 192 LYS A C 1
ATOM 1532 O O . LYS A 1 192 ? -0.226 19.504 15.040 1.00 95.06 192 LYS A O 1
ATOM 1537 N N . GLU A 1 193 ? -2.371 20.110 14.767 1.00 92.12 193 GLU A N 1
ATOM 1538 C CA . GLU A 1 193 ? -2.467 19.721 13.355 1.00 92.12 193 GLU A CA 1
ATOM 1539 C C . GLU A 1 193 ? -1.548 20.562 12.465 1.00 92.12 193 GLU A C 1
ATOM 1541 O O . GLU A 1 193 ? -0.796 20.007 11.657 1.00 92.12 193 GLU A O 1
ATOM 1546 N N . VAL A 1 194 ? -1.515 21.884 12.668 1.00 94.94 194 VAL A N 1
ATOM 1547 C CA . VAL A 1 194 ? -0.587 22.775 11.950 1.00 94.94 194 VAL A CA 1
ATOM 1548 C C . VAL A 1 194 ? 0.869 22.389 12.231 1.00 94.94 194 VAL A C 1
ATOM 1550 O O . VAL A 1 194 ? 1.667 22.270 11.298 1.00 94.94 194 VAL A O 1
ATOM 1553 N N . MET A 1 195 ? 1.220 22.135 13.495 1.00 93.62 195 MET A N 1
ATOM 1554 C CA . MET A 1 195 ? 2.563 21.675 13.874 1.00 93.62 195 MET A CA 1
ATOM 1555 C C . MET A 1 195 ? 2.916 20.327 13.234 1.00 93.62 195 MET A C 1
ATOM 1557 O O . MET A 1 195 ? 4.023 20.158 12.722 1.00 93.62 195 MET A O 1
ATOM 1561 N N . TYR A 1 196 ? 1.984 19.373 13.214 1.00 91.12 196 TYR A N 1
ATOM 1562 C CA . TYR A 1 196 ? 2.192 18.071 12.582 1.00 91.12 196 TYR A CA 1
ATOM 1563 C C . TYR A 1 196 ? 2.421 18.202 11.069 1.00 91.12 196 TYR A C 1
ATOM 1565 O O . TYR A 1 196 ? 3.352 17.598 10.532 1.00 91.12 196 TYR A O 1
ATOM 1573 N N . GLY A 1 197 ? 1.651 19.063 10.394 1.00 92.06 197 GLY A N 1
ATOM 1574 C CA . GLY A 1 197 ? 1.855 19.387 8.980 1.00 92.06 197 GLY A CA 1
ATOM 1575 C C . GLY A 1 197 ? 3.234 19.994 8.700 1.00 92.06 197 GLY A C 1
ATOM 1576 O O . GLY A 1 197 ? 3.898 19.607 7.735 1.00 92.06 197 GLY A O 1
ATOM 1577 N N . GLN A 1 198 ? 3.718 20.882 9.573 1.00 92.12 198 GLN A N 1
ATOM 1578 C CA . GLN A 1 198 ? 5.069 21.449 9.467 1.00 92.12 198 GLN A CA 1
ATOM 1579 C C . GLN A 1 198 ? 6.163 20.389 9.652 1.00 92.12 198 GLN A C 1
ATOM 1581 O O . GLN A 1 198 ? 7.132 20.376 8.889 1.00 92.12 198 GLN A O 1
ATOM 1586 N N . VAL A 1 199 ? 6.006 19.480 10.621 1.00 90.56 199 VAL A N 1
ATOM 1587 C CA . VAL A 1 199 ? 6.955 18.379 10.860 1.00 90.56 199 VAL A CA 1
ATOM 1588 C C . VAL A 1 199 ? 6.995 17.419 9.672 1.00 90.56 199 VAL A C 1
ATOM 1590 O O . VAL A 1 199 ? 8.086 17.064 9.227 1.00 90.56 199 VAL A O 1
ATOM 1593 N N . LEU A 1 200 ? 5.842 17.042 9.111 1.00 91.00 200 LEU A N 1
ATOM 1594 C CA . LEU A 1 200 ? 5.784 16.210 7.905 1.00 91.00 200 LEU A CA 1
ATOM 1595 C C . LEU A 1 200 ? 6.466 16.890 6.715 1.00 91.00 200 LEU A C 1
ATOM 1597 O O . LEU A 1 200 ? 7.286 16.272 6.040 1.00 91.00 200 LEU A O 1
ATOM 1601 N N . HIS A 1 201 ? 6.198 18.178 6.499 1.00 88.50 201 HIS A N 1
ATOM 1602 C CA . HIS A 1 201 ? 6.830 18.929 5.417 1.00 88.50 201 HIS A CA 1
ATOM 1603 C C . HIS A 1 201 ? 8.355 19.043 5.597 1.00 88.50 201 HIS A C 1
ATOM 1605 O O . HIS A 1 201 ? 9.115 18.944 4.630 1.00 88.50 201 HIS A O 1
ATOM 1611 N N . ALA A 1 202 ? 8.828 19.213 6.836 1.00 86.50 202 ALA A N 1
ATOM 1612 C CA . ALA A 1 202 ? 10.253 19.200 7.156 1.00 86.50 202 ALA A CA 1
ATOM 1613 C C . ALA A 1 202 ? 10.881 17.812 6.940 1.00 86.50 202 ALA A C 1
ATOM 1615 O O . ALA A 1 202 ? 11.974 17.723 6.378 1.00 86.50 202 ALA A O 1
ATOM 1616 N N . ALA A 1 203 ? 10.187 16.737 7.325 1.00 79.25 203 ALA A N 1
ATOM 1617 C CA . ALA A 1 203 ? 10.629 15.363 7.107 1.00 79.25 203 ALA A CA 1
ATOM 1618 C C . ALA A 1 203 ? 10.718 15.018 5.612 1.00 79.25 203 ALA A C 1
ATOM 1620 O O . ALA A 1 203 ? 11.699 14.408 5.190 1.00 79.25 203 ALA A O 1
ATOM 1621 N N . ASP A 1 204 ? 9.764 15.466 4.796 1.00 80.75 204 ASP A N 1
ATOM 1622 C CA . ASP A 1 204 ? 9.814 15.313 3.338 1.00 80.75 204 ASP A CA 1
ATOM 1623 C C . ASP A 1 204 ? 10.972 16.098 2.721 1.00 80.75 204 ASP A C 1
ATOM 1625 O O . ASP A 1 204 ? 11.691 15.581 1.862 1.00 80.75 204 ASP A O 1
ATOM 1629 N N . ARG A 1 205 ? 11.212 17.331 3.182 1.00 82.81 205 ARG A N 1
ATOM 1630 C CA . ARG A 1 205 ? 12.370 18.124 2.746 1.00 82.81 205 ARG A CA 1
ATOM 1631 C C . ARG A 1 205 ? 13.684 17.433 3.107 1.00 82.81 205 ARG A C 1
ATOM 1633 O O . ARG A 1 205 ? 14.580 17.367 2.270 1.00 82.81 205 ARG A O 1
ATOM 1640 N N . TYR A 1 206 ? 13.785 16.888 4.317 1.00 77.94 206 TYR A N 1
ATOM 1641 C CA . TYR A 1 206 ? 14.946 16.117 4.752 1.00 77.94 206 TYR A CA 1
ATOM 1642 C C . TYR A 1 206 ? 15.103 14.834 3.929 1.00 77.94 206 TYR A C 1
ATOM 1644 O O . TYR A 1 206 ? 16.197 14.536 3.464 1.00 77.94 206 TYR A O 1
ATOM 1652 N N . ARG A 1 207 ? 14.013 14.112 3.647 1.00 72.25 207 ARG A N 1
ATOM 1653 C CA . ARG A 1 207 ? 14.029 12.927 2.777 1.00 72.25 207 ARG A CA 1
ATOM 1654 C C . ARG A 1 207 ? 14.537 13.269 1.373 1.00 72.25 207 ARG A C 1
ATOM 1656 O O . ARG A 1 207 ? 15.339 12.512 0.841 1.00 72.25 207 ARG A O 1
ATOM 1663 N N . ARG A 1 208 ? 14.156 14.424 0.814 1.00 71.44 208 ARG A N 1
ATOM 1664 C CA . ARG A 1 208 ? 14.700 14.933 -0.461 1.00 71.44 208 ARG A CA 1
ATOM 1665 C C . ARG A 1 208 ? 16.175 15.342 -0.368 1.00 71.44 208 ARG A C 1
ATOM 1667 O O . ARG A 1 208 ? 16.906 15.178 -1.332 1.00 71.44 208 ARG A O 1
ATOM 1674 N N . GLN A 1 209 ? 16.621 15.888 0.765 1.00 73.50 209 GLN A N 1
ATOM 1675 C CA . GLN A 1 209 ? 18.010 16.334 0.942 1.00 73.50 209 GLN A CA 1
ATOM 1676 C C . GLN A 1 209 ? 18.985 15.191 1.251 1.00 73.50 209 GLN A C 1
ATOM 1678 O O . GLN A 1 209 ? 20.134 15.239 0.822 1.00 73.50 209 GLN A O 1
ATOM 1683 N N . VAL A 1 210 ? 18.549 14.179 2.002 1.00 69.62 210 VAL A N 1
ATOM 1684 C CA . VAL A 1 210 ? 19.418 13.121 2.549 1.00 69.62 210 VAL A CA 1
ATOM 1685 C C . VAL A 1 210 ? 19.208 11.777 1.834 1.00 69.62 210 VAL A C 1
ATOM 1687 O O . VAL A 1 210 ? 20.043 10.883 1.928 1.00 69.62 210 VAL A O 1
ATOM 1690 N N . GLY A 1 211 ? 18.138 11.641 1.044 1.00 51.62 211 GLY A N 1
ATOM 1691 C CA . GLY A 1 211 ? 17.762 10.431 0.303 1.00 51.62 211 GLY A CA 1
ATOM 1692 C C . GLY A 1 211 ? 18.407 10.236 -1.074 1.00 51.62 211 GLY A C 1
ATOM 1693 O O . GLY A 1 211 ? 17.943 9.375 -1.819 1.00 51.62 211 GLY A O 1
ATOM 1694 N N . GLY A 1 212 ? 19.495 10.946 -1.401 1.00 49.56 212 GLY A N 1
ATOM 1695 C CA . GLY A 1 212 ? 20.193 10.902 -2.702 1.00 49.56 212 GLY A CA 1
ATOM 1696 C C . GLY A 1 212 ? 20.829 9.557 -3.112 1.00 49.56 212 GLY A C 1
ATOM 1697 O O . GLY A 1 212 ? 21.691 9.526 -3.986 1.00 49.56 212 GLY A O 1
ATOM 1698 N N . GLY A 1 213 ? 20.432 8.440 -2.499 1.00 50.09 213 GLY A N 1
ATOM 1699 C CA . GLY A 1 213 ? 20.877 7.089 -2.848 1.00 50.09 213 GLY A CA 1
ATOM 1700 C C . GLY A 1 213 ? 19.938 6.307 -3.776 1.00 50.09 213 GLY A C 1
ATOM 1701 O O . GLY A 1 213 ? 20.393 5.343 -4.384 1.00 50.09 213 GLY A O 1
ATOM 1702 N N . ASN A 1 214 ? 18.664 6.701 -3.924 1.00 54.62 214 ASN A N 1
ATOM 1703 C CA . ASN A 1 214 ? 17.671 5.942 -4.715 1.00 54.62 214 ASN A CA 1
ATOM 1704 C C . ASN A 1 214 ? 16.943 6.764 -5.806 1.00 54.62 214 ASN A C 1
ATOM 1706 O O . ASN A 1 214 ? 16.017 6.275 -6.454 1.00 54.62 214 ASN A O 1
ATOM 1710 N N . ASP A 1 215 ? 17.398 7.988 -6.075 1.00 58.81 215 ASP A N 1
ATOM 1711 C CA . ASP A 1 215 ? 16.654 9.017 -6.818 1.00 58.81 215 ASP A CA 1
ATOM 1712 C C . ASP A 1 215 ? 16.738 8.964 -8.348 1.00 58.81 215 ASP A C 1
ATOM 1714 O O . ASP A 1 215 ? 16.376 9.929 -9.011 1.00 58.81 215 ASP A O 1
ATOM 1718 N N . LYS A 1 216 ? 17.141 7.858 -8.981 1.00 60.84 216 LYS A N 1
ATOM 1719 C CA . LYS A 1 216 ? 17.053 7.811 -10.456 1.00 60.84 216 LYS A CA 1
ATOM 1720 C C . LYS A 1 216 ? 15.604 7.835 -10.944 1.00 60.84 216 LYS A C 1
ATOM 1722 O O . LYS A 1 216 ? 15.304 8.532 -11.905 1.00 60.84 216 LYS A O 1
ATOM 1727 N N . LEU A 1 217 ? 14.706 7.123 -10.261 1.00 61.41 217 LEU A N 1
ATOM 1728 C CA . LEU A 1 217 ? 13.290 7.052 -10.637 1.00 61.41 217 LEU A CA 1
ATOM 1729 C C . LEU A 1 217 ? 12.513 8.305 -10.219 1.00 61.41 217 LEU A C 1
ATOM 1731 O O . LEU A 1 217 ? 11.699 8.797 -10.994 1.00 61.41 217 LEU A O 1
ATOM 1735 N N . ALA A 1 218 ? 12.791 8.854 -9.033 1.00 64.25 218 ALA A N 1
ATOM 1736 C CA . ALA A 1 218 ? 12.169 10.097 -8.579 1.00 64.25 218 ALA A CA 1
ATOM 1737 C C . ALA A 1 218 ? 12.596 11.285 -9.455 1.00 64.25 218 ALA A C 1
ATOM 1739 O O . ALA A 1 218 ? 11.753 12.044 -9.918 1.00 64.25 218 ALA A O 1
ATOM 1740 N N . MET A 1 219 ? 13.888 11.384 -9.784 1.00 69.00 219 MET A N 1
ATOM 1741 C CA . MET A 1 219 ? 14.399 12.429 -10.670 1.00 69.00 219 MET A CA 1
ATOM 1742 C C . MET A 1 219 ? 13.920 12.249 -12.120 1.00 69.00 219 MET A C 1
ATOM 1744 O O . MET A 1 219 ? 13.629 13.239 -12.785 1.00 69.00 219 MET A O 1
ATOM 1748 N N . GLN A 1 220 ? 13.779 11.010 -12.615 1.00 78.25 220 GLN A N 1
ATOM 1749 C CA . GLN A 1 220 ? 13.147 10.751 -13.917 1.00 78.25 220 GLN A CA 1
ATOM 1750 C C . GLN A 1 220 ? 11.682 11.185 -13.940 1.00 78.25 220 GLN A C 1
ATOM 1752 O O . GLN A 1 220 ? 11.254 11.777 -14.929 1.00 78.25 220 GLN A O 1
ATOM 1757 N N . ARG A 1 221 ? 10.935 10.930 -12.862 1.00 75.94 221 ARG A N 1
ATOM 1758 C CA . ARG A 1 221 ? 9.535 11.339 -12.745 1.00 75.94 221 ARG A CA 1
ATOM 1759 C C . ARG A 1 221 ? 9.389 12.859 -12.681 1.00 75.94 221 ARG A C 1
ATOM 1761 O O . ARG A 1 221 ? 8.640 13.409 -13.477 1.00 75.94 221 ARG A O 1
ATOM 1768 N N . ASP A 1 222 ? 10.177 13.541 -11.852 1.00 76.69 222 ASP A N 1
ATOM 1769 C CA . ASP A 1 222 ? 10.217 15.012 -11.804 1.00 76.69 222 ASP A CA 1
ATOM 1770 C C . ASP A 1 222 ? 10.603 15.612 -13.167 1.00 76.69 222 ASP A C 1
ATOM 1772 O O . ASP A 1 222 ? 10.049 16.623 -13.604 1.00 76.69 222 ASP A O 1
ATOM 1776 N N . MET A 1 223 ? 11.549 14.985 -13.874 1.00 81.62 223 MET A N 1
ATOM 1777 C CA . MET A 1 223 ? 11.953 15.430 -15.208 1.00 81.62 223 MET A CA 1
ATOM 1778 C C . MET A 1 223 ? 10.840 15.215 -16.243 1.00 81.62 223 MET A C 1
ATOM 1780 O O . MET A 1 223 ? 10.644 16.074 -17.104 1.00 81.62 223 MET A O 1
ATOM 1784 N N . GLN A 1 224 ? 10.090 14.113 -16.156 1.00 86.75 224 GLN A N 1
ATOM 1785 C CA . GLN A 1 224 ? 8.913 13.864 -16.995 1.00 86.75 224 GLN A CA 1
ATOM 1786 C C . GLN A 1 224 ? 7.796 14.870 -16.709 1.00 86.75 224 GLN A C 1
ATOM 1788 O O . GLN A 1 224 ? 7.277 15.468 -17.649 1.00 86.75 224 GLN A O 1
ATOM 1793 N N . GLU A 1 225 ? 7.490 15.129 -15.438 1.00 87.62 225 GLU A N 1
ATOM 1794 C CA . GLU A 1 225 ? 6.453 16.083 -15.033 1.00 87.62 225 GLU A CA 1
ATOM 1795 C C . GLU A 1 225 ? 6.788 17.507 -15.513 1.00 87.62 225 GLU A C 1
ATOM 1797 O O . GLU A 1 225 ? 5.935 18.169 -16.109 1.00 87.62 225 GLU A O 1
ATOM 1802 N N . ARG A 1 226 ? 8.052 17.946 -15.392 1.00 85.31 226 ARG A N 1
ATOM 1803 C CA . ARG A 1 226 ? 8.508 19.231 -15.962 1.00 85.31 226 ARG A CA 1
ATOM 1804 C C . ARG A 1 226 ? 8.407 19.274 -17.485 1.00 85.31 226 ARG A C 1
ATOM 1806 O O . ARG A 1 226 ? 8.014 20.290 -18.051 1.00 85.31 226 ARG A O 1
ATOM 1813 N N . MET A 1 227 ? 8.754 18.183 -18.168 1.00 86.19 227 MET A N 1
ATOM 1814 C CA . MET A 1 227 ? 8.627 18.098 -19.626 1.00 86.19 227 MET A CA 1
ATOM 1815 C C . MET A 1 227 ? 7.164 18.179 -20.077 1.00 86.19 227 MET A C 1
ATOM 1817 O O . MET A 1 227 ? 6.869 18.805 -21.096 1.00 86.19 227 MET A O 1
ATOM 1821 N N . GLU A 1 228 ? 6.242 17.567 -19.339 1.00 88.94 228 GLU A N 1
ATOM 1822 C CA . GLU A 1 228 ? 4.804 17.653 -19.606 1.00 88.94 228 GLU A CA 1
ATOM 1823 C C . GLU A 1 228 ? 4.233 19.036 -19.311 1.00 88.94 228 GLU A C 1
ATOM 1825 O O . GLU A 1 228 ? 3.381 19.517 -20.058 1.00 88.94 228 GLU A O 1
ATOM 1830 N N . GLU A 1 229 ? 4.703 19.691 -18.255 1.00 90.50 229 GLU A N 1
ATOM 1831 C CA . GLU A 1 229 ? 4.310 21.058 -17.928 1.00 90.50 229 GLU A CA 1
ATOM 1832 C C . GLU A 1 229 ? 4.746 22.039 -19.022 1.00 90.50 229 GLU A C 1
ATOM 1834 O O . GLU A 1 229 ? 3.908 22.766 -19.553 1.00 90.50 229 GLU A O 1
ATOM 1839 N N . VAL A 1 230 ? 5.997 21.953 -19.483 1.00 88.62 230 VAL A N 1
ATOM 1840 C CA . VAL A 1 230 ? 6.488 22.748 -20.623 1.00 88.62 230 VAL A CA 1
ATOM 1841 C C . VAL A 1 230 ? 5.685 22.457 -21.896 1.00 88.62 230 VAL A C 1
ATOM 1843 O O . VAL A 1 230 ? 5.354 23.378 -22.647 1.00 88.62 230 VAL A O 1
ATOM 1846 N N . LYS A 1 231 ? 5.324 21.191 -22.153 1.00 85.38 231 LYS A N 1
ATOM 1847 C CA . LYS A 1 231 ? 4.436 20.836 -23.274 1.00 85.38 231 LYS A CA 1
ATOM 1848 C C . LYS A 1 231 ? 3.056 21.481 -23.125 1.00 85.38 231 LYS A C 1
ATOM 1850 O O . LYS A 1 231 ? 2.546 22.013 -24.108 1.00 85.38 231 LYS A O 1
ATOM 1855 N N . ARG A 1 232 ? 2.465 21.466 -21.926 1.00 90.56 232 ARG A N 1
ATOM 1856 C CA . ARG A 1 232 ? 1.155 22.078 -21.639 1.00 90.56 232 ARG A CA 1
ATOM 1857 C C . ARG A 1 232 ? 1.181 23.592 -21.807 1.00 90.56 232 ARG A C 1
ATOM 1859 O O . ARG A 1 232 ? 0.292 24.137 -22.456 1.00 90.56 232 ARG A O 1
ATOM 1866 N N . GLU A 1 233 ? 2.191 24.268 -21.272 1.00 88.62 233 GLU A N 1
ATOM 1867 C CA . GLU A 1 233 ? 2.355 25.715 -21.445 1.00 88.62 233 GLU A CA 1
ATOM 1868 C C . GLU A 1 233 ? 2.530 26.086 -22.915 1.00 88.62 233 GLU A C 1
ATOM 1870 O O . GLU A 1 233 ? 1.921 27.039 -23.401 1.00 88.62 233 GLU A O 1
ATOM 1875 N N . ARG A 1 234 ? 3.307 25.292 -23.656 1.00 81.81 234 ARG A N 1
ATOM 1876 C CA . ARG A 1 234 ? 3.511 25.515 -25.085 1.00 81.81 234 ARG A CA 1
ATOM 1877 C C . ARG A 1 234 ? 2.251 25.247 -25.908 1.00 81.81 234 ARG A C 1
ATOM 1879 O O . ARG A 1 234 ? 1.989 26.011 -26.829 1.00 81.81 234 ARG A O 1
ATOM 1886 N N . MET A 1 235 ? 1.469 24.222 -25.565 1.00 83.12 235 MET A N 1
ATOM 1887 C CA . MET A 1 235 ? 0.157 23.965 -26.173 1.00 83.12 235 MET A CA 1
ATOM 1888 C C . MET A 1 235 ? -0.808 25.119 -25.910 1.00 83.12 235 MET A C 1
ATOM 1890 O O . MET A 1 235 ? -1.394 25.629 -26.854 1.00 83.12 235 MET A O 1
ATOM 1894 N N . ARG A 1 236 ? -0.891 25.612 -24.667 1.00 91.56 236 ARG A N 1
ATOM 1895 C CA . ARG A 1 236 ? -1.689 26.808 -24.344 1.00 91.56 236 ARG A CA 1
ATOM 1896 C C . ARG A 1 236 ? -1.241 28.027 -25.141 1.00 91.56 236 ARG A C 1
ATOM 1898 O O . ARG A 1 236 ? -2.071 28.773 -25.645 1.00 91.56 236 ARG A O 1
ATOM 1905 N N . LYS A 1 237 ? 0.072 28.234 -25.274 1.00 85.50 237 LYS A N 1
ATOM 1906 C CA . LYS A 1 237 ? 0.615 29.338 -26.071 1.00 85.50 237 LYS A CA 1
ATOM 1907 C C . LYS A 1 237 ? 0.250 29.197 -27.551 1.00 85.50 237 LYS A C 1
ATOM 1909 O O . LYS A 1 237 ? -0.155 30.175 -28.161 1.00 85.50 237 LYS A O 1
ATOM 1914 N N . TRP A 1 238 ? 0.340 27.987 -28.098 1.00 81.69 238 TRP A N 1
ATOM 1915 C CA . TRP A 1 238 ? -0.062 27.690 -29.472 1.00 81.69 238 TRP A CA 1
ATOM 1916 C C . TRP A 1 238 ? -1.563 27.897 -29.697 1.00 81.69 238 TRP A C 1
ATOM 1918 O O . TRP A 1 238 ? -1.948 28.475 -30.706 1.00 81.69 238 TRP A O 1
ATOM 1928 N N . GLU A 1 239 ? -2.412 27.482 -28.754 1.00 85.62 239 GLU A N 1
ATOM 1929 C CA . GLU A 1 239 ? -3.860 27.724 -28.803 1.00 85.62 239 GLU A CA 1
ATOM 1930 C C . GLU A 1 239 ? -4.173 29.225 -28.809 1.00 85.62 239 GLU A C 1
ATOM 1932 O O . GLU A 1 239 ? -5.004 29.668 -29.598 1.00 85.62 239 GLU A O 1
ATOM 1937 N N . LEU A 1 240 ? -3.472 30.016 -27.990 1.00 87.06 240 LEU A N 1
ATOM 1938 C CA . LEU A 1 240 ? -3.605 31.476 -27.973 1.00 87.06 240 LEU A CA 1
ATOM 1939 C C . LEU A 1 240 ? -3.121 32.125 -29.279 1.00 87.06 240 LEU A C 1
ATOM 1941 O O . LEU A 1 240 ? -3.785 33.024 -29.789 1.00 87.06 240 LEU A O 1
ATOM 1945 N N . GLU A 1 241 ? -1.997 31.667 -29.836 1.00 75.38 241 GLU A N 1
ATOM 1946 C CA . GLU A 1 241 ? -1.456 32.165 -31.110 1.00 75.38 241 GLU A CA 1
ATOM 1947 C C . GLU A 1 241 ? -2.383 31.816 -32.292 1.00 75.38 241 GLU A C 1
ATOM 1949 O O . GLU A 1 241 ? -2.678 32.676 -33.121 1.00 75.38 241 GLU A O 1
ATOM 1954 N N . ASN A 1 242 ? -2.930 30.598 -32.335 1.00 73.62 242 ASN A N 1
ATOM 1955 C CA . ASN A 1 242 ? -3.853 30.170 -33.391 1.00 73.62 242 ASN A CA 1
ATOM 1956 C C . ASN A 1 242 ? -5.264 30.744 -33.255 1.00 73.62 242 ASN A C 1
ATOM 1958 O O . ASN A 1 242 ? -5.972 30.859 -34.255 1.00 73.62 242 ASN A O 1
ATOM 1962 N N . ALA A 1 243 ? -5.687 31.116 -32.047 1.00 81.94 243 ALA A N 1
ATOM 1963 C CA . ALA A 1 243 ? -6.953 31.811 -31.850 1.00 81.94 243 ALA A CA 1
ATOM 1964 C C . ALA A 1 243 ? -6.953 33.222 -32.468 1.00 81.94 243 ALA A C 1
ATOM 1966 O O . ALA A 1 243 ? -8.024 33.805 -32.635 1.00 81.94 243 ALA A O 1
ATOM 1967 N N . HIS A 1 244 ? -5.783 33.787 -32.796 1.00 74.75 244 HIS A N 1
ATOM 1968 C CA . HIS A 1 244 ? -5.665 35.136 -33.356 1.00 74.75 244 HIS A CA 1
ATOM 1969 C C . HIS A 1 244 ? -5.461 35.201 -34.873 1.00 74.75 244 HIS A C 1
ATOM 1971 O O . HIS A 1 244 ? -5.732 36.257 -35.439 1.00 74.75 244 HIS A O 1
ATOM 1977 N N . ASP A 1 245 ? -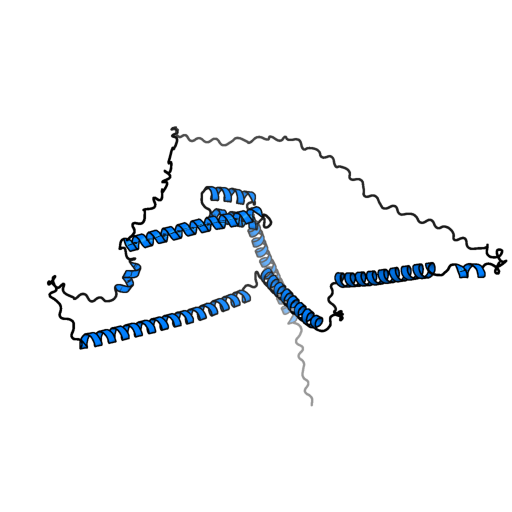5.082 34.114 -35.556 1.00 67.12 245 ASP A N 1
ATOM 1978 C CA . ASP A 1 245 ? -5.017 34.112 -37.025 1.00 67.12 245 ASP A CA 1
ATOM 1979 C C . ASP A 1 245 ? -5.097 32.684 -37.621 1.00 67.12 245 ASP A C 1
ATOM 1981 O O . ASP A 1 245 ? -4.087 31.976 -37.679 1.00 67.12 245 ASP A O 1
ATOM 1985 N N . PRO A 1 246 ? -6.274 32.219 -38.094 1.00 64.19 246 PRO A N 1
ATOM 1986 C CA . PRO A 1 246 ? -6.458 30.850 -38.591 1.00 64.19 246 PRO A CA 1
ATOM 1987 C C . PRO A 1 246 ? -5.694 30.537 -39.892 1.00 64.19 246 PRO A C 1
ATOM 1989 O O . PRO A 1 246 ? -5.725 29.394 -40.356 1.00 64.19 246 PRO A O 1
ATOM 1992 N N . LEU A 1 247 ? -5.013 31.519 -40.497 1.00 67.69 247 LEU A N 1
ATOM 1993 C CA . LEU A 1 247 ? -4.215 31.343 -41.715 1.00 67.69 247 LEU A CA 1
ATOM 1994 C C . LEU A 1 247 ? -2.696 31.405 -41.479 1.00 67.69 247 LEU A C 1
ATOM 1996 O O . LEU A 1 247 ? -1.931 31.162 -42.418 1.00 67.69 247 LEU A O 1
ATOM 2000 N N . HIS A 1 248 ? -2.231 31.672 -40.254 1.00 62.31 248 HIS A N 1
ATOM 2001 C CA . HIS A 1 248 ? -0.800 31.759 -39.971 1.00 62.31 248 HIS A CA 1
ATOM 2002 C C . HIS A 1 248 ? -0.213 30.381 -39.624 1.00 62.31 248 HIS A C 1
ATOM 2004 O O . HIS A 1 248 ? -0.486 29.812 -38.573 1.00 62.31 248 HIS A O 1
ATOM 2010 N N . VAL A 1 249 ? 0.617 29.818 -40.509 1.00 58.59 249 VAL A N 1
ATOM 2011 C CA . VAL A 1 249 ? 1.378 28.588 -40.225 1.00 58.59 249 VAL A CA 1
ATOM 2012 C C . VAL A 1 249 ? 2.671 28.978 -39.498 1.00 58.59 249 VAL A C 1
ATOM 2014 O O . VAL A 1 249 ? 3.559 29.545 -40.141 1.00 58.59 249 VAL A O 1
ATOM 2017 N N . PRO A 1 250 ? 2.834 28.680 -38.193 1.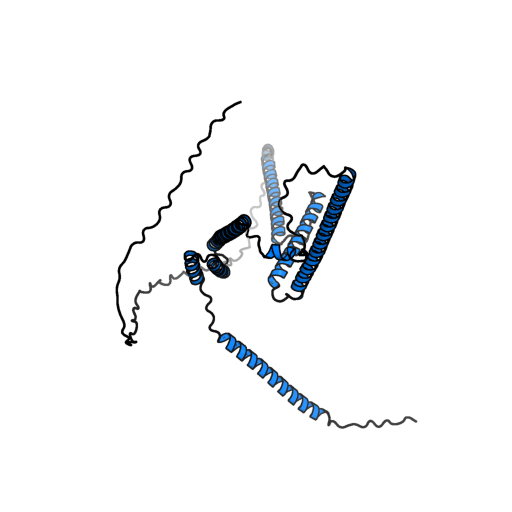00 54.00 250 PRO A N 1
ATOM 2018 C CA . PRO A 1 250 ? 4.029 29.084 -37.463 1.00 54.00 250 PRO A CA 1
ATOM 2019 C C . PRO A 1 250 ? 5.268 28.347 -37.993 1.00 54.00 250 PRO A C 1
ATOM 2021 O O . PRO A 1 250 ? 5.363 27.118 -37.940 1.00 54.00 250 PRO A O 1
ATOM 2024 N N . GLN A 1 251 ? 6.249 29.110 -38.481 1.00 54.41 251 GLN A N 1
ATOM 2025 C CA . GLN A 1 251 ? 7.584 28.624 -38.840 1.00 54.41 251 GLN A CA 1
ATOM 2026 C C . GLN A 1 251 ? 8.463 28.552 -37.578 1.00 54.41 251 GLN A C 1
ATOM 2028 O O . GLN A 1 251 ? 9.327 29.392 -37.351 1.00 54.41 251 GLN A O 1
ATOM 2033 N N . GLY A 1 252 ? 8.203 27.575 -36.703 1.00 52.59 252 GLY A N 1
ATOM 2034 C CA . GLY A 1 252 ? 8.977 27.349 -35.474 1.00 52.59 252 GLY A CA 1
ATOM 2035 C C . GLY A 1 252 ? 9.885 26.107 -35.550 1.00 52.59 252 GLY A C 1
ATOM 2036 O O . GLY A 1 252 ? 9.484 25.103 -36.138 1.00 52.59 252 GLY A O 1
ATOM 2037 N N . PRO A 1 253 ? 11.074 26.103 -34.910 1.00 53.25 253 PRO A N 1
ATOM 2038 C CA . PRO A 1 253 ? 12.153 25.129 -35.148 1.00 53.25 253 PRO A CA 1
ATOM 2039 C C . PRO A 1 253 ? 11.976 23.748 -34.478 1.00 53.25 253 PRO A C 1
ATOM 2041 O O . PRO A 1 253 ? 12.952 23.030 -34.293 1.00 53.25 253 PRO A O 1
ATOM 2044 N N . LEU A 1 254 ? 10.760 23.351 -34.087 1.00 52.72 254 LEU A N 1
ATOM 2045 C CA . LEU A 1 254 ? 10.511 22.077 -33.386 1.00 52.72 254 LEU A CA 1
ATOM 2046 C C . LEU A 1 254 ? 9.251 21.352 -33.880 1.00 52.72 254 LEU A C 1
ATOM 2048 O O . LEU A 1 254 ? 8.539 20.728 -33.100 1.00 52.72 254 LEU A O 1
ATOM 2052 N N . LEU A 1 255 ? 8.985 21.396 -35.182 1.00 54.62 255 LEU A N 1
ATOM 2053 C CA . LEU A 1 255 ? 8.327 20.253 -35.810 1.00 54.62 255 LEU A CA 1
ATOM 2054 C C . LEU A 1 255 ? 9.391 19.151 -35.871 1.00 54.62 255 LEU A C 1
ATOM 2056 O O . LEU A 1 255 ? 10.456 19.364 -36.453 1.00 54.62 255 LEU A O 1
ATOM 2060 N N . GLY A 1 256 ? 9.157 18.010 -35.215 1.00 61.41 256 GLY A N 1
ATOM 2061 C CA . GLY A 1 256 ? 10.052 16.857 -35.361 1.00 61.41 256 GLY A CA 1
ATOM 2062 C C . GLY A 1 256 ? 10.241 16.566 -36.852 1.00 61.41 256 GLY A C 1
ATOM 2063 O O . GLY A 1 256 ? 9.297 16.772 -37.611 1.00 61.41 256 GLY A O 1
ATOM 2064 N N . MET A 1 257 ? 11.434 16.142 -37.291 1.00 56.84 257 MET A N 1
ATOM 2065 C CA . MET A 1 257 ? 11.747 15.964 -38.726 1.00 56.84 257 MET A CA 1
ATOM 2066 C C . MET A 1 257 ? 10.606 15.288 -39.508 1.00 56.84 257 MET A C 1
ATOM 2068 O O . MET A 1 257 ? 10.203 15.789 -40.552 1.00 56.84 257 MET A O 1
ATOM 2072 N N . GLY A 1 258 ? 9.986 14.249 -38.936 1.00 70.69 258 GLY A N 1
ATOM 2073 C CA . GLY A 1 258 ? 8.862 13.548 -39.564 1.00 70.69 258 GLY A CA 1
ATOM 2074 C C . GLY A 1 258 ? 7.605 14.398 -39.796 1.00 70.69 258 GLY A C 1
ATOM 2075 O O . GLY A 1 258 ? 6.881 14.164 -40.756 1.00 70.69 258 GLY A O 1
ATOM 2076 N N . GLU A 1 259 ? 7.342 15.409 -38.972 1.00 66.06 259 GLU A N 1
ATOM 2077 C CA . GLU A 1 259 ? 6.176 16.286 -39.116 1.00 66.06 259 GLU A CA 1
ATOM 2078 C C . GLU A 1 259 ? 6.427 17.422 -40.125 1.00 66.06 259 GLU A C 1
ATOM 2080 O O . GLU A 1 259 ? 5.505 17.843 -40.828 1.00 66.06 259 GLU A O 1
ATOM 2085 N N . ILE A 1 260 ? 7.681 17.872 -40.270 1.00 72.19 260 ILE A N 1
ATOM 2086 C CA . ILE A 1 260 ? 8.088 18.765 -41.372 1.00 72.19 260 ILE A CA 1
ATOM 2087 C C . ILE A 1 260 ? 7.969 18.024 -42.703 1.00 72.19 260 ILE A C 1
ATOM 2089 O O . ILE A 1 260 ? 7.405 18.561 -43.658 1.00 72.19 260 ILE A O 1
ATOM 2093 N N . ASP A 1 261 ? 8.448 16.783 -42.751 1.00 73.56 261 ASP A N 1
ATOM 2094 C CA . ASP A 1 261 ? 8.401 15.956 -43.954 1.00 73.56 261 ASP A CA 1
ATOM 2095 C C . ASP A 1 261 ? 6.961 15.582 -44.322 1.00 73.56 261 ASP A C 1
ATOM 2097 O O . ASP A 1 261 ? 6.589 15.677 -45.490 1.00 73.56 261 ASP A O 1
ATOM 2101 N N . ALA A 1 262 ? 6.106 15.280 -43.338 1.00 74.00 262 ALA A N 1
ATOM 2102 C CA . ALA A 1 262 ? 4.679 15.053 -43.571 1.00 74.00 262 ALA A CA 1
ATOM 2103 C C . ALA A 1 262 ? 3.981 16.298 -44.145 1.00 74.00 262 ALA A C 1
ATOM 2105 O O . ALA A 1 262 ? 3.179 16.191 -45.076 1.00 74.00 262 ALA A O 1
ATOM 2106 N N . LYS A 1 263 ? 4.310 17.496 -43.642 1.00 80.19 263 LYS A N 1
ATOM 2107 C CA . LYS A 1 263 ? 3.752 18.755 -44.163 1.00 80.19 263 LYS A CA 1
ATOM 2108 C C . LYS A 1 263 ? 4.273 19.089 -45.562 1.00 80.19 263 LYS A C 1
ATOM 2110 O O . LYS A 1 263 ? 3.485 19.537 -46.395 1.00 80.19 263 LYS A O 1
ATOM 2115 N N . ARG A 1 264 ? 5.553 18.831 -45.850 1.00 80.50 264 ARG A N 1
ATOM 2116 C CA . ARG A 1 264 ? 6.121 18.969 -47.204 1.00 80.50 264 ARG A CA 1
ATOM 2117 C C . ARG A 1 264 ? 5.479 17.989 -48.181 1.00 80.50 264 ARG A C 1
ATOM 2119 O O . ARG A 1 264 ? 5.016 18.415 -49.232 1.00 80.50 264 ARG A O 1
ATOM 2126 N N . ALA A 1 265 ? 5.334 16.724 -47.796 1.00 83.00 265 ALA A N 1
ATOM 2127 C CA . ALA A 1 265 ? 4.661 15.715 -48.609 1.00 83.00 265 ALA A CA 1
ATOM 2128 C C . ALA A 1 265 ? 3.195 16.088 -48.894 1.00 83.00 265 ALA A C 1
ATOM 2130 O O . ALA A 1 265 ? 2.721 15.939 -50.020 1.00 83.00 265 ALA A O 1
ATOM 2131 N N . ALA A 1 266 ? 2.481 16.631 -47.902 1.00 84.81 266 ALA A N 1
ATOM 2132 C CA . ALA A 1 266 ? 1.115 17.114 -48.090 1.00 84.81 266 ALA A CA 1
ATOM 2133 C C . ALA A 1 266 ? 1.043 18.332 -49.032 1.00 84.81 266 ALA A C 1
ATOM 2135 O O . ALA A 1 266 ? 0.122 18.422 -49.848 1.00 84.81 266 ALA A O 1
ATOM 2136 N N . ALA A 1 267 ? 2.003 19.258 -48.949 1.00 87.06 267 ALA A N 1
ATOM 2137 C CA . ALA A 1 267 ? 2.092 20.402 -49.855 1.00 87.06 267 ALA A CA 1
ATOM 2138 C C . ALA A 1 267 ? 2.396 19.965 -51.300 1.00 87.06 267 ALA A C 1
ATOM 2140 O O . ALA A 1 267 ? 1.713 20.407 -52.226 1.00 87.06 267 ALA A O 1
ATOM 2141 N N . ASP A 1 268 ? 3.331 19.033 -51.485 1.00 89.56 268 ASP A N 1
ATOM 2142 C CA . ASP A 1 268 ? 3.668 18.462 -52.793 1.00 89.56 268 ASP A CA 1
ATOM 2143 C C . ASP A 1 268 ? 2.478 17.726 -53.413 1.00 89.56 268 ASP A C 1
ATOM 2145 O O . ASP A 1 268 ? 2.205 17.870 -54.607 1.00 89.56 268 ASP A O 1
ATOM 2149 N N . LEU A 1 269 ? 1.721 16.973 -52.608 1.00 89.94 269 LEU A N 1
ATOM 2150 C CA . LEU A 1 269 ? 0.516 16.290 -53.077 1.00 89.94 269 LEU A CA 1
ATOM 2151 C C . LEU A 1 269 ? -0.538 17.295 -53.566 1.00 89.94 269 LEU A C 1
ATOM 2153 O O . LEU A 1 269 ? -1.132 17.097 -54.626 1.00 89.94 269 LEU A O 1
ATOM 2157 N N . ARG A 1 270 ? -0.743 18.400 -52.834 1.00 89.94 270 ARG A N 1
ATOM 2158 C CA . ARG A 1 270 ? -1.656 19.479 -53.252 1.00 89.94 270 ARG A CA 1
ATOM 2159 C C . ARG A 1 270 ? -1.191 20.138 -54.548 1.00 89.94 270 ARG A C 1
ATOM 2161 O O . ARG A 1 270 ? -2.025 20.391 -55.415 1.00 89.94 270 ARG A O 1
ATOM 2168 N N . HIS A 1 271 ? 0.113 20.370 -54.705 1.00 91.44 271 HIS A N 1
ATOM 2169 C CA . HIS A 1 271 ? 0.673 20.930 -55.935 1.00 91.44 271 HIS A CA 1
ATOM 2170 C C . HIS A 1 271 ? 0.439 20.004 -57.132 1.00 91.44 271 HIS A C 1
ATOM 2172 O O . HIS A 1 271 ? -0.122 20.438 -58.137 1.00 91.44 271 HIS A O 1
ATOM 2178 N N . ARG A 1 272 ? 0.770 18.713 -56.999 1.00 89.12 272 ARG A N 1
ATOM 2179 C CA . ARG A 1 272 ? 0.550 17.713 -58.059 1.00 89.12 272 ARG A CA 1
ATOM 2180 C C . ARG A 1 272 ? -0.923 17.574 -58.419 1.00 89.12 272 ARG A C 1
ATOM 2182 O O . ARG A 1 272 ? -1.253 17.474 -59.595 1.00 89.12 272 ARG A O 1
ATOM 2189 N N . ASN A 1 273 ? -1.815 17.605 -57.430 1.00 91.44 273 ASN A N 1
ATOM 2190 C CA . ASN A 1 273 ? -3.249 17.527 -57.689 1.00 91.44 273 ASN A CA 1
ATOM 2191 C C . ASN A 1 273 ? -3.752 18.784 -58.424 1.00 91.44 273 ASN A C 1
ATOM 2193 O O . ASN A 1 273 ? -4.509 18.691 -59.388 1.00 91.44 273 ASN A O 1
ATOM 2197 N N . ALA A 1 274 ? -3.265 19.970 -58.044 1.00 92.44 274 ALA A N 1
ATOM 2198 C CA . ALA A 1 274 ? -3.572 21.208 -58.756 1.00 92.44 274 ALA A CA 1
ATOM 2199 C C . ALA A 1 274 ? -3.032 21.207 -60.199 1.00 92.44 274 ALA A C 1
ATOM 2201 O O . ALA A 1 274 ? -3.715 21.682 -61.106 1.00 92.44 274 ALA A O 1
ATOM 2202 N N . GLU A 1 275 ? -1.831 20.677 -60.439 1.00 93.06 275 GLU A N 1
ATOM 2203 C CA . GLU A 1 275 ? -1.276 20.509 -61.789 1.00 93.06 275 GLU A CA 1
ATOM 2204 C C . GLU A 1 275 ? -2.077 19.511 -62.619 1.00 93.06 275 GLU A C 1
ATOM 2206 O O . GLU A 1 275 ? -2.390 19.797 -63.775 1.00 93.06 275 GLU A O 1
ATOM 2211 N N . TRP A 1 276 ? -2.475 18.390 -62.017 1.00 94.19 276 TRP A N 1
ATOM 2212 C CA . TRP A 1 276 ? -3.336 17.402 -62.654 1.00 94.19 276 TRP A CA 1
ATOM 2213 C C . TRP A 1 276 ? -4.669 18.027 -63.080 1.00 94.19 276 TRP A C 1
ATOM 2215 O O . TRP A 1 276 ? -5.057 17.914 -64.243 1.00 94.19 276 TRP A O 1
ATOM 2225 N N . HIS A 1 277 ? -5.323 18.791 -62.200 1.00 93.81 277 HIS A N 1
ATOM 2226 C CA . HIS A 1 277 ? -6.546 19.518 -62.548 1.00 93.81 277 HIS A CA 1
ATOM 2227 C C . HIS A 1 277 ? -6.326 20.559 -63.657 1.00 93.81 277 HIS A C 1
ATOM 2229 O O . HIS A 1 277 ? -7.155 20.670 -64.561 1.00 93.81 277 HIS A O 1
ATOM 2235 N N . ARG A 1 278 ? -5.200 21.289 -63.656 1.00 94.00 278 ARG A N 1
ATOM 2236 C CA . ARG A 1 278 ? -4.857 22.210 -64.759 1.00 94.00 278 ARG A CA 1
ATOM 2237 C C . ARG A 1 278 ? -4.637 21.469 -66.075 1.00 94.00 278 ARG A C 1
ATOM 2239 O O . ARG A 1 278 ? -5.023 21.974 -67.127 1.00 94.00 278 ARG A O 1
ATOM 2246 N N . GLN A 1 279 ? -4.025 20.290 -66.038 1.00 93.94 279 GLN A N 1
ATOM 2247 C CA . GLN A 1 279 ? -3.820 19.464 -67.223 1.00 93.94 279 GLN A CA 1
ATOM 2248 C C . GLN A 1 279 ? -5.153 18.948 -67.771 1.00 93.94 279 GLN A C 1
ATOM 2250 O O . GLN A 1 279 ? -5.394 19.072 -68.971 1.00 93.94 279 GLN A O 1
ATOM 2255 N N . GLN A 1 280 ? -6.046 18.467 -66.903 1.00 92.38 280 GLN A N 1
ATOM 2256 C CA . GLN A 1 280 ? -7.403 18.078 -67.292 1.00 92.38 280 GLN A CA 1
ATOM 2257 C C . GLN A 1 280 ? -8.170 19.250 -67.909 1.00 92.38 280 GLN A C 1
ATOM 2259 O O . GLN A 1 280 ? -8.774 19.098 -68.968 1.00 92.38 280 GLN A O 1
ATOM 2264 N N . ALA A 1 281 ? -8.071 20.446 -67.323 1.00 92.56 281 ALA A N 1
ATOM 2265 C CA . ALA A 1 281 ? -8.683 21.647 -67.885 1.00 92.56 281 ALA A CA 1
ATOM 2266 C C . ALA A 1 281 ? -8.120 22.005 -69.273 1.00 92.56 281 ALA A C 1
ATOM 2268 O O . ALA A 1 281 ? -8.880 22.390 -70.156 1.00 92.56 281 ALA A O 1
ATOM 2269 N N . ARG A 1 282 ? -6.808 21.837 -69.508 1.00 93.62 282 ARG A N 1
ATOM 2270 C CA . ARG A 1 282 ? -6.195 22.046 -70.835 1.00 93.62 282 ARG A CA 1
ATOM 2271 C C . ARG A 1 282 ? -6.685 21.033 -71.866 1.00 93.62 282 ARG A C 1
ATOM 2273 O O . ARG A 1 282 ? -6.960 21.426 -72.994 1.00 93.62 282 ARG A O 1
ATOM 2280 N N . ILE A 1 283 ? -6.800 19.759 -71.489 1.00 90.88 283 ILE A N 1
ATOM 2281 C CA . ILE A 1 283 ? -7.319 18.704 -72.373 1.00 90.88 283 ILE A CA 1
ATOM 2282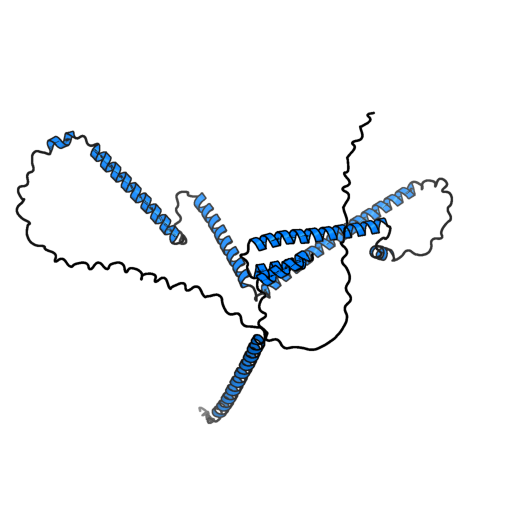 C C . ILE A 1 283 ? -8.786 18.981 -72.708 1.00 90.88 283 ILE A C 1
ATOM 2284 O O . ILE A 1 283 ? -9.152 18.968 -73.879 1.00 90.88 283 ILE A O 1
ATOM 2288 N N . ALA A 1 284 ? -9.605 19.311 -71.707 1.00 89.88 284 ALA A N 1
ATOM 2289 C CA . ALA A 1 284 ? -11.004 19.675 -71.908 1.00 89.88 284 ALA A CA 1
ATOM 2290 C C . ALA A 1 284 ? -11.150 20.918 -72.802 1.00 89.88 284 ALA A C 1
ATOM 2292 O O . ALA A 1 284 ? -11.957 20.915 -73.726 1.00 89.88 284 ALA A O 1
ATOM 2293 N N . ALA A 1 285 ? -10.327 21.950 -72.594 1.00 89.06 285 ALA A N 1
ATOM 2294 C CA . ALA A 1 285 ? -10.320 23.146 -73.435 1.00 89.06 285 ALA A CA 1
ATOM 2295 C C . ALA A 1 285 ? -9.859 22.860 -74.874 1.00 89.06 285 ALA A C 1
ATOM 2297 O O . ALA A 1 285 ? -10.365 23.478 -75.806 1.00 89.06 285 ALA A O 1
ATOM 2298 N N . ALA A 1 286 ? -8.919 21.931 -75.073 1.00 84.00 286 ALA A N 1
ATOM 2299 C CA . ALA A 1 286 ? -8.495 21.496 -76.403 1.00 84.00 286 ALA A CA 1
ATOM 2300 C C . ALA A 1 286 ? -9.587 20.678 -77.111 1.00 84.00 286 ALA A C 1
ATOM 2302 O O . ALA A 1 286 ? -9.819 20.887 -78.296 1.00 84.00 286 ALA A O 1
ATOM 2303 N N . ALA A 1 287 ? -10.286 19.803 -76.383 1.00 83.38 287 ALA A N 1
ATOM 2304 C CA . ALA A 1 287 ? -11.401 19.013 -76.904 1.00 83.38 287 ALA A CA 1
ATOM 2305 C C . ALA A 1 287 ? -12.647 19.864 -77.210 1.00 83.38 287 ALA A C 1
ATOM 2307 O O . ALA A 1 287 ? -13.415 19.525 -78.103 1.00 83.38 287 ALA A O 1
ATOM 2308 N N . ALA A 1 288 ? -12.834 20.973 -76.491 1.00 82.88 288 ALA A N 1
ATOM 2309 C CA . ALA A 1 288 ? -13.915 21.928 -76.720 1.00 82.88 288 ALA A CA 1
ATOM 2310 C C . ALA A 1 288 ? -13.645 22.895 -77.886 1.00 82.88 288 ALA A C 1
ATOM 2312 O O . ALA A 1 288 ? -14.513 23.710 -78.201 1.00 82.88 288 ALA A O 1
ATOM 2313 N N . ARG A 1 289 ? -12.467 22.839 -78.529 1.00 81.56 289 ARG A N 1
ATOM 2314 C CA . ARG A 1 289 ? -12.239 23.614 -79.751 1.00 81.56 289 ARG A CA 1
ATOM 2315 C C . ARG A 1 289 ? -13.121 23.038 -80.864 1.00 81.56 289 ARG A C 1
ATOM 2317 O O . ARG A 1 289 ? -13.016 21.843 -81.142 1.00 81.56 289 ARG A O 1
ATOM 2324 N N . PRO A 1 290 ? -13.989 23.852 -81.486 1.00 77.62 290 PRO A N 1
ATOM 2325 C CA . PRO A 1 290 ? -14.798 23.399 -82.605 1.00 77.62 290 PRO A CA 1
ATOM 2326 C C . PRO A 1 290 ? -13.874 22.911 -83.725 1.00 77.62 290 PRO A C 1
ATOM 2328 O O . PRO A 1 290 ? -12.887 23.563 -84.065 1.00 77.62 290 PRO A O 1
ATOM 2331 N N . TRP A 1 291 ? -14.185 21.738 -84.275 1.00 63.56 291 TRP A N 1
ATOM 2332 C CA . TRP A 1 291 ? -13.406 21.090 -85.335 1.00 63.56 291 TRP A CA 1
ATOM 2333 C C . TRP A 1 291 ? -13.382 21.884 -86.654 1.00 63.56 291 TRP A C 1
ATOM 2335 O O . TRP A 1 291 ? -12.605 21.553 -87.548 1.00 63.56 291 TRP A O 1
ATOM 2345 N N . ASP A 1 292 ? -14.175 22.952 -86.755 1.00 59.84 292 ASP A N 1
ATOM 2346 C CA . ASP A 1 292 ? -14.367 23.737 -87.975 1.00 59.84 292 ASP A CA 1
ATOM 2347 C C . ASP A 1 292 ? -13.114 24.519 -88.425 1.00 59.84 292 ASP A C 1
ATOM 2349 O O . ASP A 1 292 ? -13.001 24.864 -89.602 1.00 59.84 292 ASP A O 1
ATOM 2353 N N . ASP A 1 293 ? -12.121 24.716 -87.548 1.00 55.28 293 ASP A N 1
ATOM 2354 C CA . ASP A 1 293 ? -10.864 25.415 -87.882 1.00 55.28 293 ASP A CA 1
ATOM 2355 C C . ASP A 1 293 ? -9.741 24.493 -88.406 1.00 55.28 293 ASP A C 1
ATOM 2357 O O . ASP A 1 293 ? -8.723 24.965 -88.917 1.00 55.28 293 ASP A O 1
ATOM 2361 N N . VAL A 1 294 ? -9.894 23.163 -88.328 1.00 55.62 294 VAL A N 1
ATOM 2362 C CA . VAL A 1 294 ? -8.854 22.219 -88.803 1.00 55.62 294 VAL A CA 1
ATOM 2363 C C . VAL A 1 294 ? -8.969 21.955 -90.312 1.00 55.62 294 VAL A C 1
ATOM 2365 O O . VAL A 1 294 ? -8.007 21.525 -90.949 1.00 55.62 294 VAL A O 1
ATOM 2368 N N . SER A 1 295 ? -10.100 22.303 -90.927 1.00 55.50 295 SER A N 1
ATOM 2369 C CA . SER A 1 295 ? -10.327 22.165 -92.372 1.00 55.50 295 SER A CA 1
ATOM 2370 C C . SER A 1 295 ? -9.637 23.222 -93.249 1.00 55.50 295 SER A C 1
ATOM 2372 O O . SER A 1 295 ? -9.594 23.032 -94.462 1.00 55.50 295 SER A O 1
ATOM 2374 N N . GLN A 1 296 ? -9.066 24.303 -92.692 1.00 53.97 296 GLN A N 1
ATOM 2375 C CA . GLN A 1 296 ? -8.396 25.348 -93.494 1.00 53.97 296 GLN A CA 1
ATOM 2376 C C . GLN A 1 296 ? -6.860 25.360 -93.419 1.00 53.97 296 GLN A C 1
ATOM 2378 O O . GLN A 1 296 ? -6.225 25.984 -94.266 1.00 53.97 296 GLN A O 1
ATOM 2383 N N . ALA A 1 297 ? -6.229 24.625 -92.498 1.00 52.16 297 ALA A N 1
ATOM 2384 C CA . ALA A 1 297 ? -4.761 24.572 -92.397 1.00 52.16 297 ALA A CA 1
ATOM 2385 C C . ALA A 1 297 ? -4.111 23.391 -93.157 1.00 52.16 297 ALA A C 1
ATOM 2387 O O . ALA A 1 297 ? -2.897 23.202 -93.098 1.00 52.16 297 ALA A O 1
ATOM 2388 N N . GLY A 1 298 ? -4.902 22.589 -93.879 1.00 52.78 298 GLY A N 1
ATOM 2389 C CA . GLY A 1 298 ? -4.474 21.337 -94.516 1.00 52.78 298 GLY A CA 1
ATOM 2390 C C . GLY A 1 298 ? -4.036 21.413 -95.985 1.00 52.78 298 GLY A C 1
ATOM 2391 O O . GLY A 1 298 ? -4.062 20.377 -96.642 1.00 52.78 298 GLY A O 1
ATOM 2392 N N . ALA A 1 299 ? -3.668 22.580 -96.531 1.00 52.56 299 ALA A N 1
ATOM 2393 C CA . ALA A 1 299 ? -3.399 22.699 -97.976 1.00 52.56 299 ALA A CA 1
ATOM 2394 C C . ALA A 1 299 ? -2.028 23.261 -98.395 1.00 52.56 299 ALA A C 1
ATOM 2396 O O . ALA A 1 299 ? -1.750 23.309 -99.591 1.00 52.56 299 ALA A O 1
ATOM 2397 N N . SER A 1 300 ? -1.128 23.649 -97.486 1.00 56.06 300 SER A N 1
ATOM 2398 C CA . SER A 1 300 ? 0.149 24.233 -97.931 1.00 56.06 300 SER A CA 1
ATOM 2399 C C . SER A 1 300 ? 1.256 24.181 -96.882 1.00 56.06 300 SER A C 1
ATOM 2401 O O . SER A 1 300 ? 1.572 25.203 -96.285 1.00 56.06 300 SER A O 1
ATOM 2403 N N . TYR A 1 301 ? 1.866 23.010 -96.677 1.00 45.81 301 TYR A N 1
ATOM 2404 C CA . TYR A 1 301 ? 3.297 22.900 -96.348 1.00 45.81 301 TYR A CA 1
ATOM 2405 C C . TYR A 1 301 ? 3.760 21.439 -96.478 1.00 45.81 301 TYR A C 1
ATOM 2407 O O . TYR A 1 301 ? 3.677 20.646 -95.545 1.00 45.81 301 TYR A O 1
ATOM 2415 N N . MET A 1 302 ? 4.229 21.070 -97.668 1.00 47.38 302 MET A N 1
ATOM 2416 C CA . MET A 1 302 ? 5.128 19.931 -97.862 1.00 47.38 302 MET A CA 1
ATOM 2417 C C . MET A 1 302 ? 6.555 20.486 -97.794 1.00 47.38 302 MET A C 1
ATOM 2419 O O . MET A 1 302 ? 6.958 21.163 -98.740 1.00 47.38 302 MET A O 1
ATOM 2423 N N . PRO A 1 303 ? 7.340 20.247 -96.729 1.00 48.25 303 PRO A N 1
ATOM 2424 C CA . PRO A 1 303 ? 8.771 20.468 -96.802 1.00 48.25 303 PRO A CA 1
ATOM 2425 C C . PRO A 1 303 ? 9.404 19.256 -97.495 1.00 48.25 303 PRO A C 1
ATOM 2427 O O . PRO A 1 303 ? 9.543 18.175 -96.922 1.00 48.25 303 PRO A O 1
ATOM 2430 N N . GLN A 1 304 ? 9.770 19.444 -98.763 1.00 53.66 304 GLN A N 1
ATOM 2431 C CA . GLN A 1 304 ? 10.826 18.667 -99.401 1.00 53.66 304 GLN A CA 1
ATOM 2432 C C . GLN A 1 304 ? 12.127 18.987 -98.665 1.00 53.66 304 GLN A C 1
ATOM 2434 O O . GLN A 1 304 ? 12.720 20.013 -98.941 1.00 53.66 304 GLN A O 1
ATOM 2439 N N . ASP A 1 305 ? 12.507 18.163 -97.691 1.00 47.91 305 ASP A N 1
ATOM 2440 C CA . ASP A 1 305 ? 13.899 17.980 -97.249 1.00 47.91 305 ASP A CA 1
ATOM 2441 C C . ASP A 1 305 ? 13.980 16.774 -96.302 1.00 47.91 305 ASP A C 1
ATOM 2443 O O . ASP A 1 305 ? 14.374 16.834 -95.140 1.00 47.91 305 ASP A O 1
ATOM 2447 N N . ALA A 1 306 ? 13.581 15.619 -96.832 1.00 49.06 306 ALA A N 1
ATOM 2448 C CA . ALA A 1 306 ? 13.829 14.312 -96.237 1.00 49.06 306 ALA A CA 1
ATOM 2449 C C . ALA A 1 306 ? 15.032 13.653 -96.929 1.00 49.06 306 ALA A C 1
ATOM 2451 O O . ALA A 1 306 ? 14.905 12.573 -97.498 1.00 49.06 306 ALA A O 1
ATOM 2452 N N . ALA A 1 307 ? 16.194 14.316 -96.956 1.00 47.34 307 ALA A N 1
ATOM 2453 C CA . ALA A 1 307 ? 17.394 13.734 -97.566 1.00 47.34 307 ALA A CA 1
ATOM 2454 C C . ALA A 1 307 ? 18.720 14.363 -97.111 1.00 47.34 307 ALA A C 1
ATOM 2456 O O . ALA A 1 307 ? 19.595 14.561 -97.941 1.00 47.34 307 ALA A O 1
ATOM 2457 N N . SER A 1 308 ? 18.921 14.683 -95.829 1.00 49.66 308 SER A N 1
ATOM 2458 C CA . SER A 1 308 ? 20.262 15.016 -95.305 1.00 49.66 308 SER A CA 1
ATOM 2459 C C . SER A 1 308 ? 20.264 15.072 -93.781 1.00 49.66 308 SER A C 1
ATOM 2461 O O . SER A 1 308 ? 20.157 16.152 -93.244 1.00 49.66 308 SER A O 1
ATOM 2463 N N . HIS A 1 309 ? 20.341 13.932 -93.084 1.00 44.44 309 HIS A N 1
ATOM 2464 C CA . HIS A 1 309 ? 20.965 13.772 -91.747 1.00 44.44 309 HIS A CA 1
ATOM 2465 C C . HIS A 1 309 ? 20.945 12.283 -91.336 1.00 44.44 309 HIS A C 1
ATOM 2467 O O . HIS A 1 309 ? 20.524 11.894 -90.254 1.00 44.44 309 HIS A O 1
ATOM 2473 N N . MET A 1 310 ? 21.421 11.418 -92.233 1.00 44.50 310 MET A N 1
ATOM 2474 C CA . MET A 1 310 ? 21.883 10.068 -91.907 1.00 44.50 310 MET A CA 1
ATOM 2475 C C . MET A 1 310 ? 23.403 10.094 -92.027 1.00 44.50 310 MET A C 1
ATOM 2477 O O . MET A 1 310 ? 23.928 9.859 -93.112 1.00 44.50 310 MET A O 1
ATOM 2481 N N . ARG A 1 311 ? 24.113 10.446 -90.948 1.00 42.06 311 ARG A N 1
ATOM 2482 C CA . ARG A 1 311 ? 25.511 10.038 -90.721 1.00 42.06 311 ARG A CA 1
ATOM 2483 C C . ARG A 1 311 ? 25.987 10.434 -89.324 1.00 42.06 311 ARG A C 1
ATOM 2485 O O . ARG A 1 311 ? 25.881 11.585 -88.927 1.00 42.06 311 ARG A O 1
ATOM 2492 N N . ALA A 1 312 ? 26.584 9.438 -88.674 1.00 48.75 312 ALA A N 1
ATOM 2493 C CA . ALA A 1 312 ? 27.454 9.506 -87.506 1.00 48.75 312 ALA A CA 1
ATOM 2494 C C . ALA A 1 312 ? 26.803 9.931 -86.180 1.00 48.75 312 ALA A C 1
ATOM 2496 O O . ALA A 1 312 ? 26.814 11.095 -85.806 1.00 48.75 312 ALA A O 1
ATOM 2497 N N . ASN A 1 313 ? 26.326 8.938 -85.425 1.00 39.69 313 ASN A N 1
ATOM 2498 C CA . ASN A 1 313 ? 26.791 8.711 -84.054 1.00 39.69 313 ASN A CA 1
ATOM 2499 C C . ASN A 1 313 ? 26.285 7.348 -83.571 1.00 39.69 313 ASN A C 1
ATOM 2501 O O . ASN A 1 313 ? 25.182 7.209 -83.055 1.00 39.69 313 ASN A O 1
ATOM 2505 N N . THR A 1 314 ? 27.112 6.327 -83.779 1.00 40.84 314 THR A N 1
ATOM 2506 C CA . THR A 1 314 ? 27.037 5.039 -83.088 1.00 40.84 314 THR A CA 1
ATOM 2507 C C . THR A 1 314 ? 27.708 5.176 -81.719 1.00 40.84 314 THR A C 1
ATOM 2509 O O . THR A 1 314 ? 28.939 5.248 -81.674 1.00 40.84 314 THR A O 1
ATOM 2512 N N . PRO A 1 315 ? 26.976 5.194 -80.594 1.00 46.56 315 PRO A N 1
ATOM 2513 C CA . PRO A 1 315 ? 27.579 4.918 -79.304 1.00 46.56 315 PRO A CA 1
ATOM 2514 C C . PRO A 1 315 ? 27.772 3.407 -79.160 1.00 46.56 315 PRO A C 1
ATOM 2516 O O . PRO A 1 315 ? 26.827 2.619 -79.179 1.00 46.56 315 PRO A O 1
ATOM 2519 N N . THR A 1 316 ? 29.032 3.013 -79.027 1.00 43.41 316 THR A N 1
ATOM 2520 C CA . THR A 1 316 ? 29.484 1.678 -78.649 1.00 43.41 316 THR A CA 1
ATOM 2521 C C . THR A 1 316 ? 28.716 1.190 -77.419 1.00 43.41 316 THR A C 1
ATOM 2523 O O . THR A 1 316 ? 28.786 1.792 -76.347 1.00 43.41 316 THR A O 1
ATOM 2526 N N . ALA A 1 317 ? 27.993 0.083 -77.576 1.00 37.31 317 ALA A N 1
ATOM 2527 C CA . ALA A 1 317 ? 27.330 -0.623 -76.494 1.00 37.31 317 ALA A CA 1
ATOM 2528 C C . ALA A 1 317 ? 28.370 -1.103 -75.464 1.00 37.31 317 ALA A C 1
ATOM 2530 O O . ALA A 1 317 ? 29.106 -2.060 -75.698 1.00 37.31 317 ALA A O 1
ATOM 2531 N N . ARG A 1 318 ? 28.433 -0.437 -74.307 1.00 40.44 318 ARG A N 1
ATOM 2532 C CA . ARG A 1 318 ? 28.972 -1.027 -73.078 1.00 40.44 318 ARG A CA 1
ATOM 2533 C C . ARG A 1 318 ? 27.821 -1.734 -72.376 1.00 40.44 318 ARG A C 1
ATOM 2535 O O . ARG A 1 318 ? 26.923 -1.087 -71.845 1.00 40.44 318 ARG A O 1
ATOM 2542 N N . SER A 1 319 ? 27.862 -3.060 -72.401 1.00 40.16 319 SER A N 1
ATOM 2543 C CA . SER A 1 319 ? 26.979 -3.941 -71.642 1.00 40.16 319 SER A CA 1
ATOM 2544 C C . SER A 1 319 ? 26.931 -3.540 -70.163 1.00 40.16 319 SER A C 1
ATOM 2546 O O . SER A 1 319 ? 27.984 -3.499 -69.519 1.00 40.16 319 SER A O 1
ATOM 2548 N N . PRO A 1 320 ? 25.749 -3.303 -69.573 1.00 46.75 320 PRO A N 1
ATOM 2549 C CA . PRO A 1 320 ? 25.613 -3.327 -68.130 1.00 46.75 320 PRO A CA 1
ATOM 2550 C C . PRO A 1 320 ? 25.621 -4.794 -67.680 1.00 46.75 320 PRO A C 1
ATOM 2552 O O . PRO A 1 320 ? 24.704 -5.558 -67.978 1.00 46.75 320 PRO A O 1
ATOM 2555 N N . GLN A 1 321 ? 26.672 -5.202 -66.965 1.00 41.19 321 GLN A N 1
ATOM 2556 C CA . GLN A 1 321 ? 26.619 -6.389 -66.114 1.00 41.19 321 GLN A CA 1
ATOM 2557 C C . GLN A 1 321 ? 25.496 -6.177 -65.095 1.00 41.19 321 GLN A C 1
ATOM 2559 O O . GLN A 1 321 ? 25.640 -5.427 -64.129 1.00 41.19 321 GLN A O 1
ATOM 2564 N N . ALA A 1 322 ? 24.365 -6.836 -65.327 1.00 40.44 322 ALA A N 1
ATOM 2565 C CA . ALA A 1 322 ? 23.337 -7.025 -64.326 1.00 40.44 322 ALA A CA 1
ATOM 2566 C C . ALA A 1 322 ? 23.952 -7.818 -63.162 1.00 40.44 322 ALA A C 1
ATOM 2568 O O . ALA A 1 322 ? 24.186 -9.023 -63.263 1.00 40.44 322 ALA A O 1
ATOM 2569 N N . ARG A 1 323 ? 24.241 -7.137 -62.048 1.00 42.06 323 ARG A N 1
ATOM 2570 C CA . ARG A 1 323 ? 24.395 -7.799 -60.752 1.00 42.06 323 ARG A CA 1
ATOM 2571 C C . ARG A 1 323 ? 23.027 -8.365 -60.391 1.00 42.06 323 ARG A C 1
ATOM 2573 O O . ARG A 1 323 ? 22.132 -7.624 -59.992 1.00 42.06 323 ARG A O 1
ATOM 2580 N N . ALA A 1 324 ? 22.874 -9.671 -60.578 1.00 42.97 324 ALA A N 1
ATOM 2581 C CA . ALA A 1 324 ? 21.780 -10.427 -59.998 1.00 42.97 324 ALA A CA 1
ATOM 2582 C C . ALA A 1 324 ? 21.735 -10.160 -58.479 1.00 42.97 324 ALA A C 1
ATOM 2584 O O . ALA A 1 324 ? 22.799 -10.113 -57.848 1.00 42.97 324 ALA A O 1
ATOM 2585 N N . PRO A 1 325 ? 20.549 -9.976 -57.874 1.00 50.34 325 PRO A N 1
ATOM 2586 C CA . PRO A 1 325 ? 20.439 -9.969 -56.426 1.00 50.34 325 PRO A CA 1
ATOM 2587 C C . PRO A 1 325 ? 20.920 -11.328 -55.913 1.00 50.34 325 PRO A C 1
ATOM 2589 O O . PRO A 1 325 ? 20.417 -12.376 -56.318 1.00 50.34 325 PRO A O 1
ATOM 2592 N N . SER A 1 326 ? 21.939 -11.296 -55.058 1.00 46.19 326 SER A N 1
ATOM 2593 C CA . SER A 1 326 ? 22.437 -12.450 -54.321 1.00 46.19 326 SER A CA 1
ATOM 2594 C C . SER A 1 326 ? 21.266 -13.135 -53.625 1.00 46.19 326 SER A C 1
ATOM 2596 O O . SER A 1 326 ? 20.661 -12.563 -52.716 1.00 46.19 326 SER A O 1
ATOM 2598 N N . GLN A 1 327 ? 20.940 -14.344 -54.077 1.00 51.56 327 GLN A N 1
ATOM 2599 C CA . GLN A 1 327 ? 20.044 -15.236 -53.361 1.00 51.56 327 GLN A CA 1
ATOM 2600 C C . GLN A 1 327 ? 20.600 -15.436 -51.940 1.00 51.56 327 GLN A C 1
ATOM 2602 O O . GLN A 1 327 ? 21.808 -15.660 -51.799 1.00 51.56 327 GLN A O 1
ATOM 2607 N N . PRO A 1 328 ? 19.775 -15.339 -50.883 1.00 63.47 328 PRO A N 1
ATOM 2608 C CA . PRO A 1 328 ? 20.195 -15.801 -49.569 1.00 63.47 328 PRO A CA 1
ATOM 2609 C C . PRO A 1 328 ? 20.521 -17.304 -49.654 1.00 63.47 328 PRO A C 1
ATOM 2611 O O . PRO A 1 328 ? 19.884 -18.017 -50.436 1.00 63.47 328 PRO A O 1
ATOM 2614 N N . PRO A 1 329 ? 21.515 -17.796 -48.895 1.00 63.09 329 PRO A N 1
ATOM 2615 C CA . PRO A 1 329 ? 21.879 -19.207 -48.924 1.00 63.09 329 PRO A CA 1
ATOM 2616 C C . PRO A 1 329 ? 20.660 -20.075 -48.577 1.00 63.09 329 PRO A C 1
ATOM 2618 O O . PRO A 1 329 ? 19.854 -19.680 -47.728 1.00 63.09 329 PRO A O 1
ATOM 2621 N N . PRO A 1 330 ? 20.506 -21.253 -49.207 1.00 54.09 330 PRO A N 1
ATOM 2622 C CA . PRO A 1 330 ? 19.430 -22.163 -48.861 1.00 54.09 330 PRO A CA 1
ATOM 2623 C C . PRO A 1 330 ? 19.567 -22.557 -47.390 1.00 54.09 330 PRO A C 1
ATOM 2625 O O . PRO A 1 330 ? 20.613 -23.040 -46.950 1.00 54.09 330 PRO A O 1
ATOM 2628 N N . TYR A 1 331 ? 18.489 -22.336 -46.640 1.00 47.34 331 TYR A N 1
ATOM 2629 C CA . TYR A 1 331 ? 18.277 -22.916 -45.322 1.00 47.34 331 TYR A CA 1
ATOM 2630 C C . TYR A 1 331 ? 18.491 -24.428 -45.454 1.00 47.34 331 TYR A C 1
ATOM 2632 O O . TYR A 1 331 ? 17.675 -25.130 -46.047 1.00 47.34 331 TYR A O 1
ATOM 2640 N N . SER A 1 332 ? 19.621 -24.924 -44.954 1.00 47.03 332 SER A N 1
ATOM 2641 C CA . SER A 1 332 ? 19.790 -26.352 -44.716 1.00 47.03 332 SER A CA 1
ATOM 2642 C C . SER A 1 332 ? 18.931 -26.686 -43.499 1.00 47.03 332 SER A C 1
ATOM 2644 O O . SER A 1 332 ? 19.199 -26.133 -42.429 1.00 47.03 332 SER A O 1
ATOM 2646 N N . PRO A 1 333 ? 17.898 -27.538 -43.611 1.00 45.97 333 PRO A N 1
ATOM 2647 C CA . PRO A 1 333 ? 17.249 -28.071 -42.430 1.00 45.97 333 PRO A CA 1
ATOM 2648 C C . PRO A 1 333 ? 18.276 -28.976 -41.753 1.00 45.97 333 PRO A C 1
ATOM 2650 O O . PRO A 1 333 ? 18.522 -30.101 -42.187 1.00 45.97 333 PRO A O 1
ATOM 2653 N N . ALA A 1 334 ? 18.940 -28.452 -40.723 1.00 40.59 334 ALA A N 1
ATOM 2654 C CA . ALA A 1 334 ? 19.677 -29.283 -39.794 1.00 40.59 334 ALA A CA 1
ATOM 2655 C C . ALA A 1 334 ? 18.692 -30.329 -39.275 1.00 40.59 334 ALA A C 1
ATOM 2657 O O . ALA A 1 334 ? 17.637 -29.995 -38.734 1.00 40.59 334 ALA A O 1
ATOM 2658 N N . ALA A 1 335 ? 19.026 -31.586 -39.547 1.00 40.97 335 ALA A N 1
ATOM 2659 C CA . ALA A 1 335 ? 18.285 -32.749 -39.126 1.00 40.97 335 ALA A CA 1
ATOM 2660 C C . ALA A 1 335 ? 17.945 -32.623 -37.638 1.00 40.97 335 ALA A C 1
ATOM 2662 O O . ALA A 1 335 ? 18.823 -32.627 -36.776 1.00 40.97 335 ALA A O 1
ATOM 2663 N N . TYR A 1 336 ? 16.652 -32.501 -37.363 1.00 42.31 336 TYR A N 1
ATOM 2664 C CA . TYR A 1 336 ? 16.085 -32.721 -36.049 1.00 42.31 336 TYR A CA 1
ATOM 2665 C C . TYR A 1 336 ? 16.273 -34.212 -35.756 1.00 42.31 336 TYR A C 1
ATOM 2667 O O . TYR A 1 336 ? 15.501 -35.048 -36.224 1.00 42.31 336 TYR A O 1
ATOM 2675 N N . GLN A 1 337 ? 17.366 -34.563 -35.080 1.00 45.22 337 GLN A N 1
ATOM 2676 C CA . GLN A 1 337 ? 17.504 -35.878 -34.471 1.00 45.22 337 GLN A CA 1
ATOM 2677 C C . GLN A 1 337 ? 16.637 -35.875 -33.207 1.00 45.22 337 GLN A C 1
ATOM 2679 O O . GLN A 1 337 ? 16.909 -35.075 -32.308 1.00 45.22 337 GLN A O 1
ATOM 2684 N N . PRO A 1 338 ? 15.586 -36.707 -33.112 1.00 45.34 338 PRO A N 1
ATOM 2685 C CA . PRO A 1 338 ? 14.935 -36.935 -31.834 1.00 45.34 338 PRO A CA 1
ATOM 2686 C C . PRO A 1 338 ? 15.953 -37.621 -30.920 1.00 45.34 338 PRO A C 1
ATOM 2688 O O . PRO A 1 338 ? 16.472 -38.686 -31.246 1.00 45.34 338 PRO A O 1
ATOM 2691 N N . ALA A 1 339 ? 16.281 -36.981 -29.800 1.00 40.91 339 ALA A N 1
ATOM 2692 C CA . ALA A 1 339 ? 17.034 -37.632 -28.746 1.00 40.91 339 ALA A CA 1
ATOM 2693 C C . ALA A 1 339 ? 16.177 -38.777 -28.194 1.00 40.91 339 ALA A C 1
ATOM 2695 O O . ALA A 1 339 ? 15.073 -38.551 -27.693 1.00 40.91 339 ALA A O 1
ATOM 2696 N N . ASP A 1 340 ? 16.686 -39.998 -28.334 1.00 44.41 340 ASP A N 1
ATOM 2697 C CA . ASP A 1 340 ? 16.106 -41.197 -27.747 1.00 44.41 340 ASP A CA 1
ATOM 2698 C C . ASP A 1 340 ? 15.967 -41.072 -26.215 1.00 44.41 340 ASP A C 1
ATOM 2700 O O . ASP A 1 340 ? 16.802 -40.443 -25.553 1.00 44.41 340 ASP A O 1
ATOM 2704 N N . PRO A 1 341 ? 14.946 -41.712 -25.616 1.00 59.00 341 PRO A N 1
ATOM 2705 C CA . PRO A 1 341 ? 14.635 -41.584 -24.203 1.00 59.00 341 PRO A CA 1
ATOM 2706 C C . PRO A 1 341 ? 15.242 -42.736 -23.395 1.00 59.00 341 PRO A C 1
ATOM 2708 O O . PRO A 1 341 ? 14.511 -43.623 -22.987 1.00 59.00 341 PRO A O 1
ATOM 2711 N N . PHE A 1 342 ? 16.548 -42.771 -23.122 1.00 43.53 342 PHE A N 1
ATOM 2712 C CA . PHE A 1 342 ? 17.091 -43.777 -22.192 1.00 43.53 342 PHE A CA 1
ATOM 2713 C C . PHE A 1 342 ? 18.386 -43.322 -21.512 1.00 43.53 342 PHE A C 1
ATOM 2715 O O . PHE A 1 342 ? 19.463 -43.430 -22.079 1.00 43.53 342 PHE A O 1
ATOM 2722 N N . TYR A 1 343 ? 18.280 -42.917 -20.244 1.00 48.56 343 TYR A N 1
ATOM 2723 C CA . TYR A 1 343 ? 19.255 -43.286 -19.214 1.00 48.56 343 TYR A CA 1
ATOM 2724 C C . TYR A 1 343 ? 18.530 -43.438 -17.874 1.00 48.56 343 TYR A C 1
ATOM 2726 O O . TYR A 1 343 ? 18.411 -42.516 -17.072 1.00 48.56 343 TYR A O 1
ATOM 2734 N N . SER A 1 344 ? 18.045 -44.655 -17.635 1.00 49.41 344 SER A N 1
ATOM 2735 C CA . SER A 1 344 ? 17.933 -45.192 -16.285 1.00 49.41 344 SER A CA 1
ATOM 2736 C C . SER A 1 344 ? 19.350 -45.434 -15.765 1.0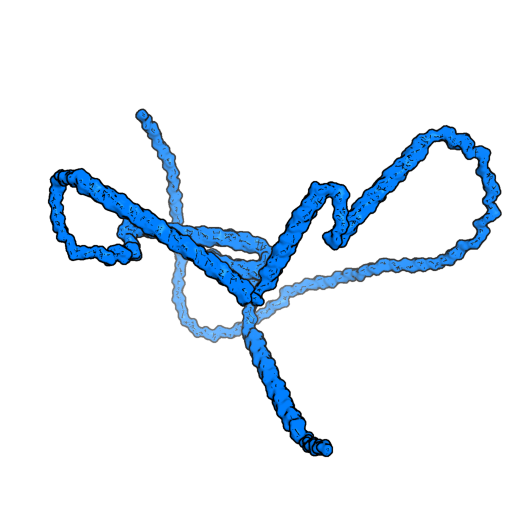0 49.41 344 SER A C 1
ATOM 2738 O O . SER A 1 344 ? 20.085 -46.234 -16.341 1.00 49.41 344 SER A O 1
ATOM 2740 N N . GLN A 1 345 ? 19.736 -44.768 -14.682 1.00 43.44 345 GLN A N 1
ATOM 2741 C CA . GLN A 1 345 ? 20.862 -45.1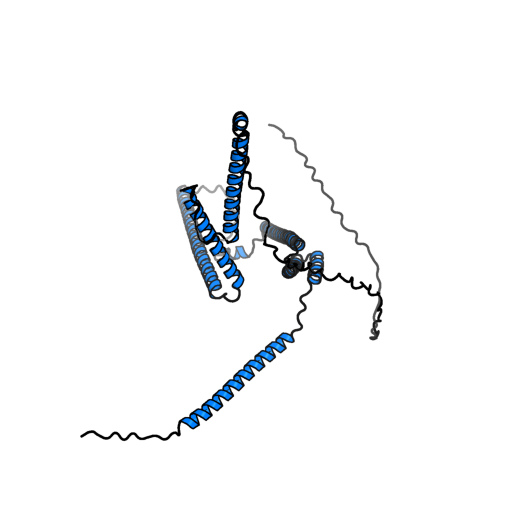88 -13.848 1.00 43.44 345 GLN A CA 1
ATOM 2742 C C . GLN A 1 345 ? 20.385 -45.277 -12.390 1.00 43.44 345 GLN A C 1
ATOM 2744 O O . GLN A 1 345 ? 19.589 -44.441 -11.954 1.00 43.44 345 GLN A O 1
ATOM 2749 N N . PRO A 1 346 ? 20.800 -46.327 -11.662 1.00 51.06 346 PRO A N 1
ATOM 2750 C CA . PRO A 1 346 ? 20.200 -46.738 -10.403 1.00 51.06 346 PRO A CA 1
ATOM 2751 C C . PRO A 1 346 ? 20.786 -45.988 -9.200 1.00 51.06 346 PRO A C 1
ATOM 2753 O O . PRO A 1 346 ? 21.979 -45.697 -9.134 1.00 51.06 346 PRO A O 1
ATOM 2756 N N . MET A 1 347 ? 19.932 -45.734 -8.209 1.00 45.16 347 MET A N 1
ATOM 2757 C CA . MET A 1 347 ? 20.321 -45.288 -6.869 1.00 45.16 347 MET A CA 1
ATOM 2758 C C . MET A 1 347 ? 21.246 -46.317 -6.194 1.00 45.16 347 MET A C 1
ATOM 2760 O O . MET A 1 347 ? 20.907 -47.505 -6.181 1.00 45.16 347 MET A O 1
ATOM 2764 N N . PRO A 1 348 ? 22.351 -45.906 -5.546 1.00 54.66 348 PRO A N 1
ATOM 2765 C CA . PRO A 1 348 ? 23.069 -46.786 -4.642 1.00 54.66 348 PRO A CA 1
ATOM 2766 C C . PRO A 1 348 ? 22.372 -46.840 -3.278 1.00 54.66 348 PRO A C 1
ATOM 2768 O O . PRO A 1 348 ? 22.259 -45.856 -2.548 1.00 54.66 348 PRO A O 1
ATOM 2771 N N . ALA A 1 349 ? 21.933 -48.046 -2.930 1.00 41.91 349 ALA A N 1
ATOM 2772 C CA . ALA A 1 349 ? 21.552 -48.431 -1.586 1.00 41.91 349 ALA A CA 1
ATOM 2773 C C . ALA A 1 349 ? 22.793 -48.514 -0.684 1.00 41.91 349 ALA A C 1
ATOM 2775 O O . ALA A 1 349 ? 23.666 -49.338 -0.936 1.00 41.91 349 ALA A O 1
ATOM 2776 N N . ALA A 1 350 ? 22.835 -47.723 0.389 1.00 41.44 350 ALA A N 1
ATOM 2777 C CA . ALA A 1 350 ? 23.491 -48.081 1.650 1.00 41.44 350 ALA A CA 1
ATOM 2778 C C . ALA A 1 350 ? 23.237 -46.995 2.705 1.00 41.44 350 ALA A C 1
ATOM 2780 O O . ALA A 1 350 ? 23.938 -45.997 2.734 1.00 41.44 350 ALA A O 1
ATOM 2781 N N . TYR A 1 351 ? 22.272 -47.214 3.599 1.00 41.78 351 TYR A N 1
ATOM 2782 C CA . TYR A 1 351 ? 22.489 -47.033 5.039 1.00 41.78 351 TYR A CA 1
ATOM 2783 C C . TYR A 1 351 ? 21.451 -47.873 5.797 1.00 41.78 351 TYR A C 1
ATOM 2785 O O . TYR A 1 351 ? 20.280 -47.525 5.922 1.00 41.78 351 TYR A O 1
ATOM 2793 N N . ARG A 1 352 ? 21.907 -49.045 6.251 1.00 35.75 352 ARG A N 1
ATOM 2794 C CA . ARG A 1 352 ? 21.279 -49.848 7.303 1.00 35.75 352 ARG A CA 1
ATOM 2795 C C . ARG A 1 352 ? 21.783 -49.321 8.648 1.00 35.75 352 ARG A C 1
ATOM 2797 O O . ARG A 1 352 ? 22.967 -49.459 8.931 1.00 35.75 352 ARG A O 1
ATOM 2804 N N . SER A 1 353 ? 20.885 -48.833 9.492 1.00 42.06 353 SER A N 1
ATOM 2805 C CA . SER A 1 353 ? 20.931 -49.024 10.952 1.00 42.06 353 SER A CA 1
ATOM 2806 C C . SER A 1 353 ? 19.492 -48.863 11.470 1.00 42.06 353 SER A C 1
ATOM 2808 O O . SER A 1 353 ? 18.852 -47.842 11.266 1.00 42.06 353 SER A O 1
ATOM 2810 N N . SER A 1 354 ? 18.786 -49.958 11.758 1.00 38.78 354 SER A N 1
ATOM 2811 C CA . SER A 1 354 ? 18.710 -50.651 13.056 1.00 38.78 354 SER A CA 1
ATOM 2812 C C . SER A 1 354 ? 18.168 -49.772 14.194 1.00 38.78 354 SER A C 1
ATOM 2814 O O . SER A 1 354 ? 18.903 -48.987 14.783 1.00 38.78 354 SER A O 1
ATOM 2816 N N . GLY A 1 355 ? 16.892 -49.986 14.522 1.00 35.16 355 GLY A N 1
ATOM 2817 C CA . GLY A 1 355 ? 16.175 -49.423 15.671 1.00 35.16 355 GLY A CA 1
ATOM 2818 C C . GLY A 1 355 ? 14.666 -49.500 15.413 1.00 35.16 355 GLY A C 1
ATOM 2819 O O . GLY A 1 355 ? 14.085 -48.565 14.891 1.00 35.16 355 GLY A O 1
ATOM 2820 N N . ALA A 1 356 ? 14.055 -50.687 15.422 1.00 37.88 356 ALA A N 1
ATOM 2821 C CA . ALA A 1 356 ? 13.436 -51.289 16.607 1.00 37.88 356 ALA A CA 1
ATOM 2822 C C . ALA A 1 356 ? 12.419 -50.352 17.288 1.00 37.88 356 ALA A C 1
ATOM 2824 O O . ALA A 1 356 ? 12.808 -49.456 18.029 1.00 37.88 356 ALA A O 1
ATOM 2825 N N . GLY A 1 357 ? 11.121 -50.610 17.083 1.00 35.41 357 GLY A N 1
ATOM 2826 C CA . GLY A 1 357 ? 10.075 -50.068 17.954 1.00 35.41 357 GLY A CA 1
ATOM 2827 C C . GLY A 1 357 ? 8.697 -49.898 17.317 1.00 35.41 357 GLY A C 1
ATOM 2828 O O . GLY A 1 357 ? 8.398 -48.836 16.797 1.00 35.41 357 GLY A O 1
ATOM 2829 N N . GLY A 1 358 ? 7.847 -50.923 17.445 1.00 34.91 358 GLY A N 1
ATOM 2830 C CA . GLY A 1 358 ? 6.428 -50.749 17.788 1.00 34.91 358 GLY A CA 1
ATOM 2831 C C . GLY A 1 358 ? 5.443 -50.299 16.704 1.00 34.91 358 GLY A C 1
ATOM 2832 O O . GLY A 1 358 ? 5.243 -49.112 16.482 1.00 34.91 358 GLY A O 1
ATOM 2833 N N . GLN A 1 359 ? 4.686 -51.263 16.169 1.00 42.97 359 GLN A N 1
ATOM 2834 C CA . GLN A 1 359 ? 3.272 -51.031 15.844 1.00 42.97 359 GLN A CA 1
ATOM 2835 C C . GLN A 1 359 ? 2.476 -50.713 17.132 1.00 42.97 359 GLN A C 1
ATOM 2837 O O . GLN A 1 359 ? 2.865 -51.170 18.210 1.00 42.97 359 GLN A O 1
ATOM 2842 N N . PRO A 1 360 ? 1.361 -49.966 17.037 1.00 53.97 360 PRO A N 1
ATOM 2843 C CA . PRO A 1 360 ? 0.064 -50.618 16.828 1.00 53.97 360 PRO A CA 1
ATOM 2844 C C . PRO A 1 360 ? -0.823 -49.890 15.809 1.00 53.97 360 PRO A C 1
ATOM 2846 O O . PRO A 1 360 ? -0.836 -48.665 15.714 1.00 53.97 360 PRO A O 1
ATOM 2849 N N . GLY A 1 361 ? -1.592 -50.666 15.047 1.00 47.09 361 GLY A N 1
ATOM 2850 C CA . GLY A 1 361 ? -2.626 -50.138 14.167 1.00 47.09 361 GLY A CA 1
ATOM 2851 C C . GLY A 1 361 ? -3.911 -49.794 14.909 1.00 47.09 361 GLY A C 1
ATOM 2852 O O . GLY A 1 361 ? -4.265 -50.484 15.849 1.00 47.09 361 GLY A O 1
ATOM 2853 N N . TYR A 1 362 ? -4.619 -48.783 14.415 1.00 39.16 362 TYR A N 1
ATOM 2854 C CA . TYR A 1 362 ? -6.069 -48.571 14.498 1.00 39.16 362 TYR A CA 1
ATOM 2855 C C . TYR A 1 362 ? -6.388 -47.696 13.270 1.00 39.16 362 TYR A C 1
ATOM 2857 O O . TYR A 1 362 ? -5.666 -46.752 12.973 1.00 39.16 362 TYR A O 1
ATOM 2865 N N . GLY A 1 363 ? -7.308 -48.059 12.382 1.00 34.81 363 GLY A N 1
ATOM 2866 C CA . GLY A 1 363 ? -8.732 -48.103 12.679 1.00 34.81 363 GLY A CA 1
ATOM 2867 C C . GLY A 1 363 ? -9.340 -46.754 12.289 1.00 34.81 363 GLY A C 1
ATOM 2868 O O . GLY A 1 363 ? -9.288 -45.797 13.050 1.00 34.81 363 GLY A O 1
ATOM 2869 N N . ARG A 1 364 ? -9.884 -46.682 11.071 1.00 44.47 364 ARG A N 1
ATOM 2870 C CA . ARG A 1 364 ? -10.678 -45.561 10.549 1.00 44.47 364 ARG A CA 1
ATOM 2871 C C . ARG A 1 364 ? -11.901 -45.329 11.452 1.00 44.47 364 ARG A C 1
ATOM 2873 O O . ARG A 1 364 ? -12.548 -46.306 11.829 1.00 44.47 364 ARG A O 1
ATOM 2880 N N . PRO A 1 365 ? -12.314 -44.072 11.662 1.00 48.41 365 PRO A N 1
ATOM 2881 C CA . PRO A 1 365 ? -13.739 -43.783 11.570 1.00 48.41 365 PRO A CA 1
ATOM 2882 C C . PRO A 1 365 ? -14.005 -42.574 10.672 1.00 48.41 365 PRO A C 1
ATOM 2884 O O . PRO A 1 365 ? -13.261 -41.597 10.653 1.00 48.41 365 PRO A O 1
ATOM 2887 N N . GLY A 1 366 ? -15.080 -42.670 9.891 1.00 49.19 366 GLY A N 1
ATOM 2888 C CA . GLY A 1 366 ? -15.590 -41.555 9.107 1.00 49.19 366 GLY A CA 1
ATOM 2889 C C . GLY A 1 366 ? -16.129 -40.457 10.018 1.00 49.19 366 GLY A C 1
ATOM 2890 O O . GLY A 1 366 ? -16.918 -40.726 10.921 1.00 49.19 366 GLY A O 1
ATOM 2891 N N . SER A 1 367 ? -15.724 -39.219 9.753 1.00 43.25 367 SER A N 1
ATOM 2892 C CA . SER A 1 367 ? -16.338 -38.036 10.340 1.00 43.25 367 SER A CA 1
ATOM 2893 C C . SER A 1 367 ? -17.481 -37.570 9.446 1.00 43.25 367 SER A C 1
ATOM 2895 O O . SER A 1 367 ? -17.282 -36.905 8.430 1.00 43.25 367 SER A O 1
ATOM 2897 N N . ALA A 1 368 ? -18.689 -37.948 9.847 1.00 49.94 368 ALA A N 1
ATOM 2898 C CA . ALA A 1 368 ? -19.896 -37.211 9.526 1.00 49.94 368 ALA A CA 1
ATOM 2899 C C . ALA A 1 368 ? -19.974 -35.961 10.417 1.00 49.94 368 ALA A C 1
ATOM 2901 O O . ALA A 1 368 ? -19.762 -36.050 11.626 1.00 49.94 368 ALA A O 1
ATOM 2902 N N . GLY A 1 369 ? -20.335 -34.823 9.824 1.00 38.94 369 GLY A N 1
ATOM 2903 C CA . GLY A 1 369 ? -20.879 -33.662 10.531 1.00 38.94 369 GLY A CA 1
ATOM 2904 C C . GLY A 1 369 ? -20.547 -32.318 9.864 1.00 38.94 369 GLY A C 1
ATOM 2905 O O . GLY A 1 369 ? -19.524 -32.230 9.190 1.00 38.94 369 GLY A O 1
ATOM 2906 N N . PRO A 1 370 ? -21.330 -31.245 10.091 1.00 50.84 370 PRO A N 1
ATOM 2907 C CA . PRO A 1 370 ? -22.748 -31.180 10.449 1.00 50.84 370 PRO A CA 1
ATOM 2908 C C . PRO A 1 370 ? -23.576 -30.454 9.365 1.00 50.84 370 PRO A C 1
ATOM 2910 O O . PRO A 1 370 ? -23.155 -29.462 8.776 1.00 50.84 370 PRO A O 1
ATOM 2913 N N . GLY A 1 371 ? -24.794 -30.940 9.119 1.00 38.09 371 GLY A N 1
ATOM 2914 C CA . GLY A 1 371 ? -25.783 -30.227 8.314 1.00 38.09 371 GLY A CA 1
ATOM 2915 C C . GLY A 1 371 ? -26.275 -28.981 9.050 1.00 38.09 371 GLY A C 1
ATOM 2916 O O . GLY A 1 371 ? -26.756 -29.074 10.178 1.00 38.09 371 GLY A O 1
ATOM 2917 N N . TYR A 1 372 ? -26.167 -27.823 8.405 1.00 48.44 372 TYR A N 1
ATOM 2918 C CA . TYR A 1 372 ? -26.808 -26.591 8.851 1.00 48.44 372 TYR A CA 1
ATOM 2919 C C . TYR A 1 372 ? -28.305 -26.646 8.511 1.00 48.44 372 TYR A C 1
ATOM 2921 O O . TYR A 1 372 ? -28.643 -26.796 7.334 1.00 48.44 372 TYR A O 1
ATOM 2929 N N . PRO A 1 373 ? -29.227 -26.507 9.480 1.00 56.31 373 PRO A N 1
ATOM 2930 C CA . PRO A 1 373 ? -30.628 -26.298 9.156 1.00 56.31 373 PRO A CA 1
ATOM 2931 C C . PRO A 1 373 ? -30.820 -24.866 8.636 1.00 56.31 373 PRO A C 1
ATOM 2933 O O . PRO A 1 373 ? -30.625 -23.890 9.359 1.00 56.31 373 PRO A O 1
ATOM 2936 N N . TYR A 1 374 ? -31.227 -24.747 7.372 1.00 42.75 374 TYR A N 1
ATOM 2937 C CA . TYR A 1 374 ? -31.807 -23.525 6.819 1.00 42.75 374 TYR A CA 1
ATOM 2938 C C . TYR A 1 374 ? -33.100 -23.212 7.591 1.00 42.75 374 TYR A C 1
ATOM 2940 O O . TYR A 1 374 ? -34.115 -23.879 7.395 1.00 42.75 374 TYR A O 1
ATOM 2948 N N . GLN A 1 375 ? -33.087 -22.204 8.467 1.00 48.47 375 GLN A N 1
ATOM 2949 C CA . GLN A 1 375 ? -34.333 -21.587 8.921 1.00 48.47 375 GLN A CA 1
ATOM 2950 C C . GLN A 1 375 ? -34.820 -20.628 7.834 1.00 48.47 375 GLN A C 1
ATOM 2952 O O . GLN A 1 375 ? -34.260 -19.553 7.622 1.00 48.47 375 GLN A O 1
ATOM 2957 N N . GLN A 1 376 ? -35.865 -21.042 7.120 1.00 40.47 376 GLN A N 1
ATOM 2958 C CA . GLN A 1 376 ? -36.669 -20.153 6.292 1.00 40.47 376 GLN A CA 1
ATOM 2959 C C . GLN A 1 376 ? -37.465 -19.222 7.213 1.00 40.47 376 GLN A C 1
ATOM 2961 O O . GLN A 1 376 ? -38.405 -19.649 7.879 1.00 40.47 376 GLN A O 1
ATOM 2966 N N . TYR A 1 377 ? -37.104 -17.941 7.242 1.00 44.50 377 TYR A N 1
ATOM 2967 C CA . TYR A 1 377 ? -37.961 -16.904 7.805 1.00 44.50 377 TYR A CA 1
ATOM 2968 C C . TYR A 1 377 ? -39.095 -16.613 6.816 1.00 44.50 377 TYR A C 1
ATOM 2970 O O . TYR A 1 377 ? -38.933 -15.851 5.865 1.00 44.50 377 TYR A O 1
ATOM 2978 N N . SER A 1 378 ? -40.255 -17.231 7.030 1.00 43.78 378 SER A N 1
ATOM 2979 C CA . SER A 1 378 ? -41.506 -16.792 6.418 1.00 43.78 378 SER A CA 1
ATOM 2980 C C . SER A 1 378 ? -41.982 -15.523 7.128 1.00 43.78 378 SER A C 1
ATOM 2982 O O . SER A 1 378 ? -42.408 -15.570 8.282 1.00 43.78 378 SER A O 1
ATOM 2984 N N . ILE A 1 379 ? -41.901 -14.387 6.439 1.00 44.22 379 ILE A N 1
ATOM 2985 C CA . ILE A 1 379 ? -42.476 -13.114 6.878 1.00 44.22 379 ILE A CA 1
ATOM 2986 C C . ILE A 1 379 ? -44.003 -13.239 6.763 1.00 44.22 379 ILE A C 1
ATOM 2988 O O . ILE A 1 379 ? -44.557 -13.144 5.670 1.00 44.22 379 ILE A O 1
ATOM 2992 N N . GLN A 1 380 ? -44.689 -13.486 7.881 1.00 42.31 380 GLN A N 1
ATOM 2993 C CA . GLN A 1 380 ? -46.136 -13.290 7.969 1.00 42.31 380 GLN A CA 1
ATOM 2994 C C . GLN A 1 380 ? -46.411 -11.802 8.193 1.00 42.31 380 GLN A C 1
ATOM 2996 O O . GLN A 1 380 ? -46.069 -11.239 9.231 1.00 42.31 380 GLN A O 1
ATOM 3001 N N . ALA A 1 381 ? -47.009 -11.161 7.190 1.00 47.66 381 ALA A N 1
ATOM 3002 C CA . ALA A 1 381 ? -47.551 -9.817 7.304 1.00 47.66 381 ALA A CA 1
ATOM 3003 C C . ALA A 1 381 ? -48.816 -9.848 8.177 1.00 47.66 381 ALA A C 1
ATOM 3005 O O . ALA A 1 381 ? -49.792 -10.520 7.841 1.00 47.66 381 ALA A O 1
ATOM 3006 N N . SER A 1 382 ? -48.802 -9.117 9.290 1.00 50.25 382 SER A N 1
ATOM 3007 C CA . SER A 1 382 ? -49.996 -8.878 10.103 1.00 50.25 382 SER A CA 1
ATOM 3008 C C . SER A 1 382 ? -50.936 -7.896 9.391 1.00 50.25 382 SER A C 1
ATOM 3010 O O . SER A 1 382 ? -50.463 -6.874 8.885 1.00 50.25 382 SER A O 1
ATOM 3012 N N . PRO A 1 383 ? -52.256 -8.148 9.358 1.00 57.97 383 PRO A N 1
ATOM 3013 C CA . PRO A 1 383 ? -53.212 -7.217 8.780 1.00 57.97 383 PRO A CA 1
ATOM 3014 C C . PRO A 1 383 ? -53.404 -6.002 9.695 1.00 57.97 383 PRO A C 1
ATOM 3016 O O . PRO A 1 383 ? -53.581 -6.127 10.907 1.00 57.97 383 PRO A O 1
ATOM 3019 N N . SER A 1 384 ? -53.391 -4.820 9.083 1.00 53.94 384 SER A N 1
ATOM 3020 C CA . SER A 1 384 ? -53.759 -3.551 9.699 1.00 53.94 384 SER A CA 1
ATOM 3021 C C . SER A 1 384 ? -55.217 -3.588 10.163 1.00 53.94 384 SER A C 1
ATOM 3023 O O . SER A 1 384 ? -56.128 -3.670 9.337 1.00 53.94 384 SER A O 1
ATOM 3025 N N . GLN A 1 385 ? -55.447 -3.490 11.470 1.00 54.97 385 GLN A N 1
ATOM 3026 C CA . GLN A 1 385 ? -56.746 -3.078 11.989 1.00 54.97 385 GLN A CA 1
ATOM 3027 C C . GLN A 1 385 ? -56.834 -1.556 11.904 1.00 54.97 385 GLN A C 1
ATOM 3029 O O . GLN A 1 385 ? -55.987 -0.844 12.441 1.00 54.97 385 GLN A O 1
ATOM 3034 N N . GLY A 1 386 ? -57.839 -1.086 11.168 1.00 62.28 386 GLY A N 1
ATOM 3035 C CA . GLY A 1 386 ? -58.227 0.313 11.134 1.00 62.28 386 GLY A CA 1
ATOM 3036 C C . GLY A 1 386 ? -58.929 0.726 12.424 1.00 62.28 386 GLY A C 1
ATOM 3037 O O . GLY A 1 386 ? -59.661 -0.065 13.023 1.00 62.28 386 GLY A O 1
ATOM 3038 N N . VAL A 1 387 ? -58.710 1.985 12.791 1.00 49.50 387 VAL A N 1
ATOM 3039 C CA . VAL A 1 387 ? -59.612 2.820 13.589 1.00 49.50 387 VAL A CA 1
ATOM 3040 C C . VAL A 1 387 ? -59.721 4.152 12.869 1.00 49.50 387 VAL A C 1
ATOM 3042 O O . VAL A 1 387 ? -58.654 4.654 12.442 1.00 49.50 387 VAL A O 1
#